Protein AF-A0A966YD81-F1 (afdb_monomer)

Foldseek 3Di:
DVQLVVDDVSVVQCVVVVVVVVVVCLLVVLQVVVVPDPVLVVVVVVVVVVLVVPDDDDPCPALVVLLVVLVVLCVVCVVVLCVFLVVLLQPAPLLVLLLLLQLLLVQVVDDQVPHDPCNHPVNVVVSCCSQPDQPADELVVRLVRNLVSLVVVCVSQPCPPPLNCVQCVPHRSNVSSNVLSVQALCHHHPPQPVPRRNNCSVVSNVVGPVSLVPDPRSSNVSSVSRVVVNVVSVVSNVVSVVSNVVSVVVSVVSCVVPDPDDDDDADDLDKDKWKWFFDDAAPPPPDHQFAFLLVLVVVLVVVVCPPPSPDDPLSVQLCVVCPPHPRRVQQTFKGKTLTQDDPQLFQFFKAWPVRDGFWGFHDKDSQSSNSSRDRDSRGIITMTGTPSNVLSCCVRRVVVQVVCVVQLNPDDDDPVVVVVVVVVVVVDPDDDDDDDDDDDDDDDDDDDPDPVVSNVVVVCSSVPVVVRNPIMMMGIRDDPDDPDDDDDPDDDDDDPDPDDDDDDDDDDD

Radius of gyration: 29.34 Å; Cα contacts (8 Å, |Δi|>4): 573; chains: 1; bounding box: 68×67×79 Å

Mean predicted aligned error: 12.2 Å

Secondary structure (DSSP, 8-state):
-HHHHS-HHHHHHHHHHHHHHHHHHHHHHHHHHHHT-HHHHHHHHHHHHHHHHT--S-STT-HHHHHHHHHHHHHHHHHHHHHHTT-TT---HHHHHHHHHHHHHHHHTS-GGGS-GGGSHHHHHHHHHHHT--PPB-HHHHHHHHHHHHHHHHHHH-TT-HHHHHHHTTS-HHHHHHHHHHT--SSPBTTPPTTTS---HHHHHHTHHHHHHH---HHHHHHHHHHHHHHHHHHHHHHHHHHHHHHHHHHHHHHHHH-SS--PPPP-SS--EEEEEB--SSS-TTS-SEEEHHHHHHHHHHHTT-TT----HHHHHHHHHHTT-HHHHHSEEEEEE-----TT-TT-EEE-TTS-EEEEEEEE-GGGGGTTT---TTT--EEEEEHHHHHHIIIIIS--HHHHHHTT-S--S-HHHHHHHHHHHHT-----------------------HHHHHHHHHHHHH-GGGGGGSEEEEE-------S-------------SS----------

Structure (mmCIF, N/CA/C/O backbone):
data_AF-A0A966YD81-F1
#
_entry.id   AF-A0A966YD81-F1
#
loop_
_atom_site.group_PDB
_atom_site.id
_atom_site.type_symbol
_atom_site.label_atom_id
_atom_site.label_alt_id
_atom_site.label_comp_id
_atom_site.label_asym_id
_atom_site.label_entity_id
_atom_site.label_seq_id
_atom_site.pdbx_PDB_ins_code
_atom_site.Cartn_x
_atom_site.Cartn_y
_atom_site.Cartn_z
_atom_site.occupancy
_atom_site.B_iso_or_equiv
_atom_site.auth_seq_id
_atom_site.auth_comp_id
_atom_site.auth_asym_id
_atom_site.auth_atom_id
_atom_site.pdbx_PDB_model_num
ATOM 1 N N . GLN A 1 1 ? 11.369 5.213 11.297 1.00 87.69 1 GLN A N 1
ATOM 2 C CA . GLN A 1 1 ? 12.795 5.420 10.974 1.00 87.69 1 GLN A CA 1
ATOM 3 C C . GLN A 1 1 ? 13.616 5.538 12.246 1.00 87.69 1 GLN A C 1
ATOM 5 O O . GLN A 1 1 ? 14.379 4.622 12.470 1.00 87.69 1 GLN A O 1
ATOM 10 N N . ALA A 1 2 ? 13.395 6.548 13.098 1.00 91.12 2 ALA A N 1
ATOM 11 C CA . ALA A 1 2 ? 14.127 6.696 14.366 1.00 91.12 2 ALA A CA 1
ATOM 12 C C . ALA A 1 2 ? 14.200 5.394 15.191 1.00 91.12 2 ALA A C 1
ATOM 14 O O . ALA A 1 2 ? 15.286 4.972 15.549 1.00 91.12 2 ALA A O 1
ATOM 15 N N . TYR A 1 3 ? 13.073 4.687 15.356 1.00 93.12 3 TYR A N 1
ATOM 16 C CA . TYR A 1 3 ? 13.051 3.371 16.011 1.00 93.12 3 TYR A CA 1
ATOM 17 C C . TYR A 1 3 ? 14.017 2.354 15.378 1.00 93.12 3 TYR A C 1
ATOM 19 O O . TYR A 1 3 ? 14.788 1.707 16.064 1.00 93.12 3 TYR A O 1
ATOM 27 N N . ALA A 1 4 ? 14.039 2.256 14.046 1.00 91.75 4 ALA A N 1
ATOM 28 C CA . ALA A 1 4 ? 14.934 1.345 13.330 1.00 91.75 4 ALA A CA 1
ATOM 29 C C . ALA A 1 4 ? 16.423 1.713 13.480 1.00 91.75 4 ALA A C 1
ATOM 31 O O . ALA A 1 4 ? 17.285 0.871 13.256 1.00 91.75 4 ALA A O 1
ATOM 32 N N . GLU A 1 5 ? 16.733 2.964 13.826 1.00 92.94 5 GLU A N 1
ATOM 33 C CA . GLU A 1 5 ? 18.101 3.444 14.044 1.00 92.94 5 GLU A CA 1
ATOM 34 C C . GLU A 1 5 ? 18.607 3.132 15.466 1.00 92.94 5 GLU A C 1
ATOM 36 O O . GLU A 1 5 ? 19.807 3.240 15.711 1.00 92.94 5 GLU A O 1
ATOM 41 N N . GLU A 1 6 ? 17.733 2.700 16.386 1.00 93.69 6 GLU A N 1
ATOM 42 C CA . GLU A 1 6 ? 18.103 2.323 17.760 1.00 93.69 6 GLU A CA 1
ATOM 43 C C . GLU A 1 6 ? 18.949 1.041 17.808 1.00 93.69 6 GLU A C 1
ATOM 45 O O . GLU A 1 6 ? 19.823 0.901 18.667 1.00 93.69 6 GLU A O 1
ATOM 50 N N . GLY A 1 7 ? 18.742 0.118 16.866 1.00 93.31 7 GLY A N 1
ATOM 51 C CA . GLY A 1 7 ? 19.474 -1.140 16.839 1.00 93.31 7 GLY A CA 1
ATOM 52 C C . GLY A 1 7 ? 19.021 -2.114 15.755 1.00 93.31 7 GLY A C 1
ATOM 53 O O . GLY A 1 7 ? 18.072 -1.891 15.004 1.00 93.31 7 GLY A O 1
ATOM 54 N N . ARG A 1 8 ? 19.741 -3.239 15.649 1.00 92.38 8 ARG A N 1
ATOM 55 C CA . ARG A 1 8 ? 19.481 -4.274 14.632 1.00 92.38 8 ARG A CA 1
ATOM 56 C C . ARG A 1 8 ? 18.118 -4.949 14.818 1.00 92.38 8 ARG A C 1
ATOM 58 O O . ARG A 1 8 ? 17.506 -5.353 13.832 1.00 92.38 8 ARG A O 1
ATOM 65 N N . VAL A 1 9 ? 17.679 -5.126 16.064 1.00 92.31 9 VAL A N 1
ATOM 66 C CA . VAL A 1 9 ? 16.409 -5.800 16.381 1.00 92.31 9 VAL A CA 1
ATOM 67 C C . VAL A 1 9 ? 15.241 -4.890 16.011 1.00 92.31 9 VAL A C 1
ATOM 69 O O . VAL A 1 9 ? 14.320 -5.323 15.324 1.00 92.31 9 VAL A O 1
ATOM 72 N N . GLU A 1 10 ? 15.342 -3.615 16.357 1.00 94.62 10 GLU A N 1
ATOM 73 C CA . GLU A 1 10 ? 14.371 -2.566 16.068 1.00 94.62 10 GLU A CA 1
ATOM 74 C C . GLU A 1 10 ? 14.272 -2.308 14.560 1.00 94.62 10 GLU A C 1
ATOM 76 O O . GLU A 1 10 ? 13.175 -2.179 14.008 1.00 94.62 10 GLU A O 1
ATOM 81 N N . ALA A 1 11 ? 15.413 -2.337 13.859 1.00 92.00 11 ALA A N 1
ATOM 82 C CA . ALA A 1 11 ? 15.454 -2.302 12.402 1.00 92.00 11 ALA A CA 1
ATOM 83 C C . ALA A 1 11 ? 14.681 -3.470 11.781 1.00 92.00 11 ALA A C 1
ATOM 85 O O . ALA A 1 11 ? 13.916 -3.259 10.842 1.00 92.00 11 ALA A O 1
ATOM 86 N N . GLN A 1 12 ? 14.843 -4.686 12.313 1.00 91.12 12 GLN A N 1
ATOM 87 C CA . GLN A 1 12 ? 14.124 -5.868 11.836 1.00 91.12 12 GLN A CA 1
ATOM 88 C C . GLN A 1 12 ? 12.617 -5.767 12.110 1.00 91.12 12 GLN A C 1
ATOM 90 O O . GLN A 1 12 ? 11.821 -6.080 11.228 1.00 91.12 12 GLN A O 1
ATOM 95 N N . GLN A 1 13 ? 12.227 -5.317 13.304 1.00 92.00 13 GLN A N 1
ATOM 96 C CA . GLN A 1 13 ? 10.826 -5.167 13.710 1.00 92.00 13 GLN A CA 1
ATOM 97 C C . GLN A 1 13 ? 10.084 -4.148 12.835 1.00 92.00 13 GLN A C 1
ATOM 99 O O . GLN A 1 13 ? 8.976 -4.417 12.381 1.00 92.00 13 GLN A O 1
ATOM 104 N N . ALA A 1 14 ? 10.714 -3.010 12.531 1.00 93.44 14 ALA A N 1
ATOM 105 C CA . ALA A 1 14 ? 10.103 -1.953 11.726 1.00 93.44 14 ALA A CA 1
ATOM 106 C C . ALA A 1 14 ? 10.304 -2.118 10.209 1.00 93.44 14 ALA A C 1
ATOM 108 O O . ALA A 1 14 ? 9.791 -1.298 9.447 1.00 93.44 14 ALA A O 1
ATOM 109 N N . MET A 1 15 ? 11.059 -3.125 9.751 1.00 91.19 15 MET A N 1
ATOM 110 C CA . MET A 1 15 ? 11.543 -3.220 8.367 1.00 91.19 15 MET A CA 1
ATOM 111 C C . MET A 1 15 ? 10.413 -3.173 7.334 1.00 91.19 15 MET A C 1
ATOM 113 O O . MET A 1 15 ? 10.459 -2.368 6.403 1.00 91.19 15 MET A O 1
ATOM 117 N N . HIS A 1 16 ? 9.396 -4.024 7.497 1.00 88.94 16 HIS A N 1
ATOM 118 C CA . HIS A 1 16 ? 8.300 -4.142 6.530 1.00 88.94 16 HIS A CA 1
ATOM 119 C C . HIS A 1 16 ? 7.454 -2.867 6.473 1.00 88.94 16 HIS A C 1
ATOM 121 O O . HIS A 1 16 ? 7.155 -2.366 5.388 1.00 88.94 16 HIS A O 1
ATOM 127 N N . ASP A 1 17 ? 7.125 -2.307 7.634 1.00 90.88 17 ASP A N 1
ATOM 128 C CA . ASP A 1 17 ? 6.299 -1.106 7.728 1.00 90.88 17 ASP A CA 1
ATOM 129 C C . ASP A 1 17 ? 7.059 0.130 7.230 1.00 90.88 17 ASP A C 1
ATOM 131 O O . ASP A 1 17 ? 6.506 0.946 6.487 1.00 90.88 17 ASP A O 1
ATOM 135 N N . LEU A 1 18 ? 8.351 0.252 7.557 1.00 91.62 18 LEU A N 1
ATOM 136 C CA . LEU A 1 18 ? 9.206 1.327 7.054 1.00 91.62 18 LEU A CA 1
ATOM 137 C C . LEU A 1 18 ? 9.336 1.262 5.530 1.00 91.62 18 LEU A C 1
ATOM 139 O O . LEU A 1 18 ? 9.158 2.286 4.868 1.00 91.62 18 LEU A O 1
ATOM 143 N N . PHE A 1 19 ? 9.583 0.071 4.980 1.00 90.69 19 PHE A N 1
ATOM 144 C CA . PHE A 1 19 ? 9.628 -0.144 3.536 1.00 90.69 19 PHE A CA 1
ATOM 145 C C . PHE A 1 19 ? 8.296 0.237 2.875 1.00 90.69 19 PHE A C 1
ATOM 147 O O . PHE A 1 19 ? 8.278 1.008 1.914 1.00 90.69 19 PHE A O 1
ATOM 154 N N . GLY A 1 20 ? 7.167 -0.222 3.426 1.00 90.25 20 GLY A N 1
ATOM 155 C CA . GLY A 1 20 ? 5.834 0.104 2.917 1.00 90.25 20 GLY A CA 1
ATOM 156 C C . GLY A 1 20 ? 5.542 1.609 2.921 1.00 90.25 20 GLY A C 1
ATOM 157 O O . GLY A 1 20 ? 5.012 2.147 1.941 1.00 90.25 20 GLY A O 1
ATOM 158 N N . VAL A 1 21 ? 5.935 2.315 3.986 1.00 90.69 21 VAL A N 1
ATOM 159 C CA . VAL A 1 21 ? 5.798 3.777 4.092 1.00 90.69 21 VAL A CA 1
ATOM 160 C C . VAL A 1 21 ? 6.691 4.499 3.083 1.00 90.69 21 VAL A C 1
ATOM 162 O O . VAL A 1 21 ? 6.213 5.404 2.397 1.00 90.69 21 VAL A O 1
ATOM 165 N N . GLN A 1 22 ? 7.960 4.107 2.953 1.00 90.88 22 GLN A N 1
ATOM 166 C CA . GLN A 1 22 ? 8.893 4.706 1.992 1.00 90.88 22 GLN A CA 1
ATOM 167 C C . GLN A 1 22 ? 8.414 4.511 0.552 1.00 90.88 22 GLN A C 1
ATOM 169 O O . GLN A 1 22 ? 8.379 5.476 -0.215 1.00 90.88 22 GLN A O 1
ATOM 174 N N . ASN A 1 23 ? 7.962 3.303 0.213 1.00 87.56 23 ASN A N 1
ATOM 175 C CA . ASN A 1 23 ? 7.418 3.000 -1.104 1.00 87.56 23 ASN A CA 1
ATOM 176 C C . ASN A 1 23 ? 6.148 3.818 -1.393 1.00 87.56 23 ASN A C 1
ATOM 178 O O . ASN A 1 23 ? 6.028 4.446 -2.443 1.00 87.56 23 ASN A O 1
ATOM 182 N N . SER A 1 24 ? 5.235 3.906 -0.420 1.00 88.94 24 SER A N 1
ATOM 183 C CA . SER A 1 24 ? 4.024 4.729 -0.545 1.00 88.94 24 SER A CA 1
ATOM 184 C C . SER A 1 24 ? 4.348 6.213 -0.722 1.00 88.94 24 SER A C 1
ATOM 186 O O . SER A 1 24 ? 3.682 6.901 -1.495 1.00 88.94 24 SER A O 1
ATOM 188 N N . ARG A 1 25 ? 5.372 6.722 -0.024 1.00 92.12 25 ARG A N 1
ATOM 189 C CA . ARG A 1 25 ? 5.829 8.111 -0.151 1.00 92.12 25 ARG A CA 1
ATOM 190 C C . ARG A 1 25 ? 6.446 8.375 -1.523 1.00 92.12 25 ARG A C 1
ATOM 192 O O . ARG A 1 25 ? 6.113 9.398 -2.114 1.00 92.12 25 ARG A O 1
ATOM 199 N N . LYS A 1 26 ? 7.291 7.468 -2.033 1.00 88.06 26 LYS A N 1
ATOM 200 C CA . LYS A 1 26 ? 7.842 7.527 -3.402 1.00 88.06 26 LYS A CA 1
ATOM 201 C C . LYS A 1 26 ? 6.702 7.614 -4.420 1.00 88.06 26 LYS A C 1
ATOM 203 O O . LYS A 1 26 ? 6.643 8.573 -5.182 1.00 88.06 26 LYS A O 1
ATOM 208 N N . ALA A 1 27 ? 5.759 6.672 -4.365 1.00 86.56 27 ALA A N 1
ATOM 209 C CA . ALA A 1 27 ? 4.642 6.598 -5.303 1.00 86.56 27 ALA A CA 1
ATOM 210 C C . ALA A 1 27 ? 3.742 7.845 -5.257 1.00 86.56 27 ALA A C 1
ATOM 212 O O . ALA A 1 27 ? 3.515 8.487 -6.278 1.00 86.56 27 ALA A O 1
ATOM 213 N N . ARG A 1 28 ? 3.275 8.244 -4.066 1.00 89.19 28 ARG A N 1
ATOM 214 C CA . ARG A 1 28 ? 2.396 9.419 -3.911 1.00 89.19 28 ARG A CA 1
ATOM 215 C C . ARG A 1 28 ? 3.106 10.730 -4.243 1.00 89.19 28 ARG A C 1
ATOM 217 O O . ARG A 1 28 ? 2.480 11.628 -4.795 1.00 89.19 28 ARG A O 1
ATOM 224 N N . GLY A 1 29 ? 4.393 10.842 -3.911 1.00 90.94 29 GLY A N 1
ATOM 225 C CA . GLY A 1 29 ? 5.217 11.997 -4.266 1.00 90.94 29 GLY A CA 1
ATOM 226 C C . GLY A 1 29 ? 5.371 12.141 -5.779 1.00 90.94 29 GLY A C 1
ATOM 227 O O . GLY A 1 29 ? 5.162 13.233 -6.300 1.00 90.94 29 GLY A O 1
ATOM 228 N N . GLY A 1 30 ? 5.649 11.039 -6.481 1.00 86.75 30 GLY A N 1
ATOM 229 C CA . GLY A 1 30 ? 5.707 11.018 -7.943 1.00 86.75 30 GLY A CA 1
ATOM 230 C C . GLY A 1 30 ? 4.365 11.349 -8.596 1.00 86.75 30 GLY A C 1
ATOM 231 O O . GLY A 1 30 ? 4.315 12.182 -9.498 1.00 86.75 30 GLY A O 1
ATOM 232 N N . LEU A 1 31 ? 3.262 10.791 -8.084 1.00 86.25 31 LEU A N 1
ATOM 233 C CA . LEU A 1 31 ? 1.915 11.113 -8.564 1.00 86.25 31 LEU A CA 1
ATOM 234 C C . LEU A 1 31 ? 1.582 12.602 -8.385 1.00 86.25 31 LEU A C 1
ATOM 236 O O . LEU A 1 31 ? 1.062 13.232 -9.302 1.00 86.25 31 LEU A O 1
ATOM 240 N N . LEU A 1 32 ? 1.902 13.185 -7.225 1.00 90.00 32 LEU A N 1
ATOM 241 C CA . LEU A 1 32 ? 1.704 14.615 -6.985 1.00 90.00 32 LEU A CA 1
ATOM 242 C C . LEU A 1 32 ? 2.561 15.462 -7.931 1.00 90.00 32 LEU A C 1
ATOM 244 O O . LEU A 1 32 ? 2.045 16.395 -8.539 1.00 90.00 32 LEU A O 1
ATOM 248 N N . ALA A 1 33 ? 3.844 15.128 -8.087 1.00 86.50 33 ALA A N 1
ATOM 249 C CA . ALA A 1 33 ? 4.726 15.818 -9.025 1.00 86.50 33 ALA A CA 1
ATOM 250 C C . ALA A 1 33 ? 4.162 15.773 -10.453 1.00 86.50 33 ALA A C 1
ATOM 252 O O . ALA A 1 33 ? 4.204 16.772 -11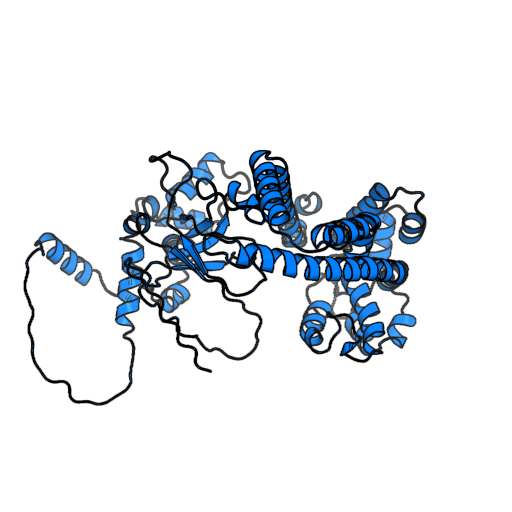.168 1.00 86.50 33 ALA A O 1
ATOM 253 N N . ALA A 1 34 ? 3.558 14.650 -10.838 1.00 81.19 34 ALA A N 1
ATOM 254 C CA . ALA A 1 34 ? 2.900 14.511 -12.121 1.00 81.19 34 ALA A CA 1
ATOM 255 C C . ALA A 1 34 ? 1.609 15.325 -12.261 1.00 81.19 34 ALA A C 1
ATOM 257 O O . ALA A 1 34 ? 1.397 15.953 -13.293 1.00 81.19 34 ALA A O 1
ATOM 258 N N . LEU A 1 35 ? 0.760 15.367 -11.234 1.00 83.06 35 LEU A N 1
ATOM 259 C CA . LEU A 1 35 ? -0.443 16.208 -11.234 1.00 83.06 35 LEU A CA 1
ATOM 260 C C . LEU A 1 35 ? -0.114 17.704 -11.336 1.00 83.06 35 LEU A C 1
ATOM 262 O O . LEU A 1 35 ? -0.932 18.481 -11.819 1.00 83.06 35 LEU A O 1
ATOM 266 N N . LEU A 1 36 ? 1.084 18.108 -10.908 1.00 88.81 36 LEU A N 1
ATOM 267 C CA . LEU A 1 36 ? 1.574 19.482 -11.017 1.00 88.81 36 LEU A CA 1
ATOM 268 C C . LEU A 1 36 ? 2.171 19.813 -12.396 1.00 88.81 36 LEU A C 1
ATOM 270 O O . LEU A 1 36 ? 2.530 20.966 -12.632 1.00 88.81 36 LEU A O 1
ATOM 274 N N . ARG A 1 37 ? 2.264 18.843 -13.316 1.00 86.56 37 ARG A N 1
ATOM 275 C CA . ARG A 1 37 ? 2.739 19.061 -14.688 1.00 86.56 37 ARG A CA 1
ATOM 276 C C . ARG A 1 37 ? 1.613 19.610 -15.578 1.00 86.56 37 ARG A C 1
ATOM 278 O O . ARG A 1 37 ? 0.630 18.896 -15.817 1.00 86.56 37 ARG A O 1
ATOM 285 N N . PRO A 1 38 ? 1.731 20.846 -16.106 1.00 90.06 38 PRO A N 1
ATOM 286 C CA . PRO A 1 38 ? 0.654 21.487 -16.863 1.00 90.06 38 PRO A CA 1
ATOM 287 C C . PRO A 1 38 ? 0.196 20.692 -18.083 1.00 90.06 38 PRO A C 1
ATOM 289 O O . PRO A 1 38 ? -0.994 20.676 -18.392 1.00 90.06 38 PRO A O 1
ATOM 292 N N . GLU A 1 39 ? 1.110 20.014 -18.771 1.00 88.50 39 GLU A N 1
ATOM 293 C CA . GLU A 1 39 ? 0.811 19.255 -19.981 1.00 88.50 39 GLU A CA 1
ATOM 294 C C . GLU A 1 39 ? -0.118 18.062 -19.717 1.00 88.50 39 GLU A C 1
ATOM 296 O O . GLU A 1 39 ? -0.996 17.792 -20.534 1.00 88.50 39 GLU A O 1
ATOM 301 N N . ILE A 1 40 ? -0.008 17.403 -18.556 1.00 87.19 40 ILE A N 1
ATOM 302 C CA . ILE A 1 40 ? -0.881 16.276 -18.193 1.00 87.19 40 ILE A CA 1
ATOM 303 C C . ILE A 1 40 ? -2.297 16.774 -17.932 1.00 87.19 40 ILE A C 1
ATOM 305 O O . ILE A 1 40 ? -3.256 16.253 -18.505 1.00 87.19 40 ILE A O 1
ATOM 309 N N . ILE A 1 41 ? -2.435 17.790 -17.079 1.00 89.06 41 ILE A N 1
ATOM 310 C CA . ILE A 1 41 ? -3.746 18.328 -16.708 1.00 89.06 41 ILE A CA 1
ATOM 311 C C . ILE A 1 41 ? -4.425 18.978 -17.914 1.00 89.06 41 ILE A C 1
ATOM 313 O O . ILE A 1 41 ? -5.609 18.744 -18.140 1.00 89.06 41 ILE A O 1
ATOM 317 N N . THR A 1 42 ? -3.676 19.716 -18.737 1.00 92.44 42 THR A N 1
ATOM 318 C CA . THR A 1 42 ? -4.204 20.315 -19.973 1.00 92.44 42 THR A CA 1
ATOM 319 C C . THR A 1 42 ? -4.693 19.238 -20.939 1.00 92.44 42 THR A C 1
ATOM 321 O O . THR A 1 42 ? -5.781 19.362 -21.496 1.00 92.44 42 THR A O 1
ATOM 324 N N . HIS A 1 43 ? -3.939 18.145 -21.105 1.00 90.19 43 HIS A N 1
ATOM 325 C CA . HIS A 1 43 ? -4.360 17.034 -21.956 1.00 90.19 43 HIS A CA 1
ATOM 326 C C . HIS A 1 43 ? -5.621 16.336 -21.421 1.00 90.19 43 HIS A C 1
ATOM 328 O O . HIS A 1 43 ? -6.536 16.042 -22.190 1.00 90.19 43 HIS A O 1
ATOM 334 N N . LYS A 1 44 ? -5.714 16.113 -20.102 1.00 90.75 44 LYS A N 1
ATOM 335 C CA . LYS A 1 44 ? -6.917 15.553 -19.458 1.00 90.75 44 LYS A CA 1
ATOM 336 C C . LYS A 1 44 ? -8.133 16.467 -19.625 1.00 90.75 44 LYS A C 1
ATOM 338 O O . LYS A 1 44 ? -9.200 15.965 -19.964 1.00 90.75 44 LYS A O 1
ATOM 343 N N . ALA A 1 45 ? -7.965 17.778 -19.448 1.00 93.19 45 ALA A N 1
ATOM 344 C CA . ALA A 1 45 ? -9.030 18.760 -19.640 1.00 93.19 45 ALA A CA 1
ATOM 345 C C . ALA A 1 45 ? -9.532 18.770 -21.093 1.00 93.19 45 ALA A C 1
ATOM 347 O O . ALA A 1 45 ? -10.733 18.681 -21.328 1.00 93.19 45 ALA A O 1
ATOM 348 N N . ALA A 1 46 ? -8.621 18.766 -22.071 1.00 93.56 46 ALA A N 1
ATOM 349 C CA . ALA A 1 46 ? -8.988 18.690 -23.485 1.00 93.56 46 ALA A CA 1
ATOM 350 C C . ALA A 1 46 ? -9.731 17.383 -23.827 1.00 93.56 46 ALA A C 1
ATOM 352 O O . ALA A 1 46 ? -10.728 17.404 -24.549 1.00 93.56 46 ALA A O 1
ATOM 353 N N . ALA A 1 47 ? -9.286 16.242 -23.287 1.00 90.50 47 ALA A N 1
ATOM 354 C CA . ALA A 1 47 ? -9.978 14.963 -23.460 1.00 90.50 47 ALA A CA 1
ATOM 355 C C . ALA A 1 47 ? -11.381 14.973 -22.824 1.00 90.50 47 ALA A C 1
ATOM 357 O O . ALA A 1 47 ? -12.328 14.417 -23.383 1.00 90.50 47 ALA A O 1
ATOM 358 N N . GLU A 1 48 ? -11.538 15.627 -21.672 1.00 93.88 48 GLU A N 1
ATOM 359 C CA . GLU A 1 48 ? -12.836 15.812 -21.028 1.00 93.88 48 GLU A CA 1
ATOM 360 C C . GLU A 1 48 ? -13.772 16.690 -21.870 1.00 93.88 48 GLU A C 1
ATOM 362 O O . GLU A 1 48 ? -14.930 16.324 -22.072 1.00 93.88 48 GLU A O 1
ATOM 367 N N . GLU A 1 49 ? -13.283 17.810 -22.410 1.00 94.25 49 GLU A N 1
ATOM 368 C CA . GLU A 1 49 ? -14.056 18.696 -23.290 1.00 94.25 49 GLU A CA 1
ATOM 369 C C . GLU A 1 49 ? -14.552 17.971 -24.547 1.00 94.25 49 GLU A C 1
ATOM 371 O O . GLU A 1 49 ? -15.717 18.115 -24.922 1.00 94.25 49 GLU A O 1
ATOM 376 N N . GLN A 1 50 ? -13.713 17.129 -25.156 1.00 91.81 50 GLN A N 1
ATOM 377 C CA . GLN A 1 50 ? -14.104 16.304 -26.304 1.00 91.81 50 GLN A CA 1
ATOM 378 C C . GLN A 1 50 ? -15.250 15.343 -25.963 1.00 91.81 50 GLN A C 1
ATOM 380 O O . GLN A 1 50 ? -16.194 15.204 -26.742 1.00 91.81 50 GLN A O 1
ATOM 385 N N . LEU A 1 51 ? -15.209 14.711 -24.787 1.00 92.56 51 LEU A N 1
ATOM 386 C CA . LEU A 1 51 ? -16.293 13.843 -24.323 1.00 92.56 51 LEU A CA 1
ATOM 387 C C . LEU A 1 51 ? -17.563 14.641 -24.008 1.00 92.56 51 LEU A C 1
ATOM 389 O O . LEU A 1 51 ? -18.663 14.208 -24.346 1.00 92.56 51 LEU A O 1
ATOM 393 N N . ARG A 1 52 ? -17.439 15.824 -23.402 1.00 93.44 52 ARG A N 1
ATOM 394 C CA . ARG A 1 52 ? -18.589 16.699 -23.132 1.00 93.44 52 ARG A CA 1
ATOM 395 C C . ARG A 1 52 ? -19.265 17.161 -24.421 1.00 93.44 52 ARG A C 1
ATOM 397 O O . ARG A 1 52 ? -20.490 17.195 -24.468 1.00 93.44 52 ARG A O 1
ATOM 404 N N . ALA A 1 53 ? -18.495 17.449 -25.470 1.00 92.00 53 ALA A N 1
ATOM 405 C CA . ALA A 1 53 ? -19.021 17.911 -26.754 1.00 92.00 53 ALA A CA 1
ATOM 406 C C . ALA A 1 53 ? -19.933 16.885 -27.454 1.00 92.00 53 ALA A C 1
ATOM 408 O O . ALA A 1 53 ? -20.810 17.269 -28.225 1.00 92.00 53 ALA A O 1
ATOM 409 N N . VAL A 1 54 ? -19.752 15.588 -27.185 1.00 90.94 54 VAL A N 1
ATOM 410 C CA . VAL A 1 54 ? -20.572 14.511 -27.770 1.00 90.94 54 VAL A CA 1
ATOM 411 C C . VAL A 1 54 ? -21.688 14.016 -26.842 1.00 90.94 54 VAL A C 1
ATOM 413 O O . VAL A 1 54 ? -22.471 13.149 -27.234 1.00 90.94 54 VAL A O 1
ATOM 416 N N . TRP A 1 55 ? -21.770 14.525 -25.609 1.00 91.38 55 TRP A N 1
ATOM 417 C CA . TRP A 1 55 ? -22.811 14.147 -24.655 1.00 91.38 55 TRP A CA 1
ATOM 418 C C . TRP A 1 55 ? -24.175 14.700 -25.085 1.00 91.38 55 TRP A C 1
ATOM 420 O O . TRP A 1 55 ? -24.316 15.884 -25.364 1.00 91.38 55 TRP A O 1
ATOM 430 N N . GLN A 1 56 ? -25.191 13.834 -25.112 1.00 87.19 56 GLN A N 1
ATOM 431 C CA . GLN A 1 56 ? -26.556 14.171 -25.553 1.00 87.19 56 GLN A CA 1
ATOM 432 C C . GLN A 1 56 ? -27.594 14.121 -24.415 1.00 87.19 56 GLN A C 1
ATOM 434 O O . GLN A 1 56 ? -28.788 14.290 -24.654 1.00 87.19 56 GLN A O 1
ATOM 439 N N . GLY A 1 57 ? -27.168 13.836 -23.180 1.00 85.00 57 GLY A N 1
ATOM 440 C CA . GLY A 1 57 ? -28.050 13.795 -22.012 1.00 85.00 57 GLY A CA 1
ATOM 441 C C . GLY A 1 57 ? -28.295 15.176 -21.399 1.00 85.00 57 GLY A C 1
ATOM 442 O O . GLY A 1 57 ? -27.734 16.184 -21.829 1.00 85.00 57 GLY A O 1
ATOM 443 N N . LYS A 1 58 ? -29.121 15.232 -20.348 1.00 82.00 58 LYS A N 1
ATOM 444 C CA . LYS A 1 58 ? -29.366 16.478 -19.603 1.00 82.00 58 LYS A CA 1
ATOM 445 C C . LYS A 1 58 ? -28.078 16.964 -18.928 1.00 82.00 58 LYS A C 1
ATOM 447 O O . LYS A 1 58 ? -27.294 16.152 -18.442 1.00 82.00 58 LYS A O 1
ATOM 452 N N . ALA A 1 59 ? -27.880 18.281 -18.883 1.00 75.88 59 ALA A N 1
ATOM 453 C CA . ALA A 1 59 ? -26.706 18.885 -18.250 1.00 75.88 59 ALA A CA 1
ATOM 454 C C . ALA A 1 59 ? -26.700 18.677 -16.722 1.00 75.88 59 ALA A C 1
ATOM 456 O O . ALA A 1 59 ? -25.673 18.301 -16.158 1.00 75.88 59 ALA A O 1
ATOM 457 N N . ASP A 1 60 ? -27.860 18.849 -16.081 1.00 78.25 60 ASP A N 1
ATOM 458 C CA . ASP A 1 60 ? -27.991 18.805 -14.616 1.00 78.25 60 ASP A CA 1
ATOM 459 C C . ASP A 1 60 ? -27.839 17.387 -14.030 1.00 78.25 60 ASP A C 1
ATOM 461 O O . ASP A 1 60 ? -27.453 17.236 -12.874 1.00 78.25 60 ASP A O 1
ATOM 465 N N . ASP A 1 61 ? -28.049 16.345 -14.840 1.00 87.12 61 ASP A N 1
ATOM 466 C CA . ASP A 1 61 ? -27.866 14.930 -14.473 1.00 87.12 61 ASP A CA 1
ATOM 467 C C . ASP A 1 61 ? -26.838 14.246 -15.391 1.00 87.12 61 ASP A C 1
ATOM 469 O O . ASP A 1 61 ? -27.031 13.162 -15.944 1.00 87.12 61 ASP A O 1
ATOM 473 N N . SER A 1 62 ? -25.734 14.947 -15.634 1.00 94.94 62 SER A N 1
ATOM 474 C CA . SER A 1 62 ? -24.618 14.404 -16.398 1.00 94.94 62 SER A CA 1
ATOM 475 C C . SER A 1 62 ? -23.734 13.518 -15.507 1.00 94.94 62 SER A C 1
ATOM 477 O O . SER A 1 62 ? -23.676 13.707 -14.287 1.00 94.94 62 SER A O 1
ATOM 479 N N . PRO A 1 63 ? -22.982 12.557 -16.069 1.00 96.00 63 PRO A N 1
ATOM 480 C CA . PRO A 1 63 ? -22.034 11.785 -15.269 1.00 96.00 63 PRO A CA 1
ATOM 481 C C . PRO A 1 63 ? -20.974 12.677 -14.599 1.00 96.00 63 PRO A C 1
ATOM 483 O O . PRO A 1 63 ? -20.547 12.388 -13.486 1.00 96.00 63 PRO A O 1
ATOM 486 N N . TRP A 1 64 ? -20.600 13.809 -15.206 1.00 95.81 64 TRP A N 1
ATOM 487 C CA . TRP A 1 64 ? -19.683 14.768 -14.582 1.00 95.81 64 TRP A CA 1
ATOM 488 C C . TRP A 1 64 ? -20.274 15.460 -13.351 1.00 95.81 64 TRP A C 1
ATOM 490 O O . TRP A 1 64 ? -19.569 15.600 -12.354 1.00 95.81 64 TRP A O 1
ATOM 500 N N . SER A 1 65 ? -21.544 15.891 -13.392 1.00 95.38 65 SER A N 1
ATOM 501 C CA . SER A 1 65 ? -22.180 16.523 -12.225 1.00 95.38 65 SER A CA 1
ATOM 502 C C . SER A 1 65 ? -22.345 15.525 -11.079 1.00 95.38 65 SER A C 1
ATOM 504 O O . SER A 1 65 ? -22.071 15.876 -9.932 1.00 95.38 65 SER A O 1
ATOM 506 N N . ARG A 1 66 ? -22.675 14.261 -11.383 1.00 96.56 66 ARG A N 1
ATOM 507 C CA . ARG A 1 66 ? -22.712 13.174 -10.389 1.00 96.56 66 ARG A CA 1
ATOM 508 C C . ARG A 1 66 ? -21.343 12.889 -9.771 1.00 96.56 66 ARG A C 1
ATOM 510 O O . ARG A 1 66 ? -21.251 12.804 -8.549 1.00 96.56 66 ARG A O 1
ATOM 517 N N . VAL A 1 67 ? -20.277 12.801 -10.576 1.00 96.94 67 VAL A N 1
ATOM 518 C CA . VAL A 1 67 ? -18.905 12.638 -10.054 1.00 96.94 67 VAL A CA 1
ATOM 519 C C . VAL A 1 67 ? -18.516 13.815 -9.161 1.00 96.94 67 VAL A C 1
ATOM 521 O O . VAL A 1 67 ? -17.982 13.589 -8.077 1.00 96.94 67 VAL A O 1
ATOM 524 N N . ALA A 1 68 ? -18.803 15.052 -9.576 1.00 96.56 68 ALA A N 1
ATOM 525 C CA . ALA A 1 68 ? -18.471 16.247 -8.804 1.00 96.56 68 ALA A CA 1
ATOM 526 C C . ALA A 1 68 ? -19.207 16.290 -7.454 1.00 96.56 68 ALA A C 1
ATOM 528 O O . ALA A 1 68 ? -18.573 16.498 -6.420 1.00 96.56 68 ALA A O 1
ATOM 529 N N . ALA A 1 69 ? -20.518 16.029 -7.445 1.00 96.62 69 ALA A N 1
ATOM 530 C CA . ALA A 1 69 ? -21.317 15.999 -6.219 1.00 96.62 69 ALA A CA 1
ATOM 531 C C . ALA A 1 69 ? -20.854 14.891 -5.258 1.00 96.62 69 ALA A C 1
ATOM 533 O O . ALA A 1 69 ? -20.685 15.126 -4.061 1.00 96.62 69 ALA A O 1
ATOM 534 N N . ALA A 1 70 ? -20.583 13.695 -5.784 1.00 97.88 70 ALA A N 1
ATOM 535 C CA . ALA A 1 70 ? -20.080 12.588 -4.982 1.00 97.88 70 ALA A CA 1
ATOM 536 C C . ALA A 1 70 ? -18.664 12.852 -4.439 1.00 97.88 70 ALA A C 1
ATOM 538 O O . ALA A 1 70 ? -18.380 12.549 -3.280 1.00 97.88 70 ALA A O 1
ATOM 539 N N . GLN A 1 71 ? -17.777 13.461 -5.234 1.00 98.19 71 GLN A N 1
ATOM 540 C CA . GLN A 1 71 ? -16.449 13.855 -4.761 1.00 98.19 71 GLN A CA 1
ATOM 541 C C . GLN A 1 71 ? -16.545 14.899 -3.644 1.00 98.19 71 GLN A C 1
ATOM 543 O O . GLN A 1 71 ? -15.863 14.756 -2.635 1.00 98.19 71 GLN A O 1
ATOM 548 N N . GLN A 1 72 ? -17.443 15.880 -3.764 1.00 98.19 72 GLN A N 1
ATOM 549 C CA . GLN A 1 72 ? -17.682 16.870 -2.714 1.00 98.19 72 GLN A CA 1
ATOM 550 C C . GLN A 1 72 ? -18.159 16.223 -1.402 1.00 98.19 72 GLN A C 1
ATOM 552 O O . GLN A 1 72 ? -17.717 16.624 -0.324 1.00 98.19 72 GLN A O 1
ATOM 557 N N . ALA A 1 73 ? -19.027 15.207 -1.480 1.00 98.12 73 ALA A N 1
ATOM 558 C CA . ALA A 1 73 ? -19.473 14.454 -0.307 1.00 98.12 73 ALA A CA 1
ATOM 559 C C . ALA A 1 73 ? -18.315 13.697 0.370 1.00 98.12 73 ALA A C 1
ATOM 561 O O . ALA A 1 73 ? -18.203 13.722 1.597 1.00 98.12 73 ALA A O 1
ATOM 562 N N . ILE A 1 74 ? -17.423 13.082 -0.417 1.00 98.31 74 ILE A N 1
ATOM 563 C CA . ILE A 1 74 ? -16.208 12.420 0.089 1.00 98.31 74 ILE A CA 1
ATOM 564 C C . ILE A 1 74 ? -15.266 13.441 0.734 1.00 98.31 74 ILE A C 1
ATOM 566 O O . ILE A 1 74 ? -14.817 13.230 1.861 1.00 98.31 74 ILE A O 1
ATOM 570 N N . ASP A 1 75 ? -14.989 14.558 0.060 1.00 98.25 75 ASP A N 1
ATOM 571 C CA . ASP A 1 75 ? -14.057 15.590 0.528 1.00 98.25 75 ASP A CA 1
ATOM 572 C C . ASP A 1 75 ? -14.501 16.192 1.866 1.00 98.25 75 ASP A C 1
ATOM 574 O O . ASP A 1 75 ? -13.674 16.408 2.754 1.00 98.25 75 ASP A O 1
ATOM 578 N N . ALA A 1 76 ? -15.813 16.375 2.056 1.00 98.12 76 ALA A N 1
ATOM 579 C CA . ALA A 1 76 ? -16.392 16.891 3.295 1.00 98.12 76 ALA A CA 1
ATOM 580 C C . ALA A 1 76 ? -16.092 16.013 4.525 1.00 98.12 76 ALA A C 1
ATOM 582 O O . ALA A 1 76 ? -16.073 16.516 5.650 1.00 98.12 76 ALA A O 1
ATOM 583 N N . VAL A 1 77 ? -15.845 14.713 4.329 1.00 98.31 77 VAL A N 1
ATOM 584 C CA . VAL A 1 77 ? -15.570 13.755 5.413 1.00 98.31 77 VAL A CA 1
ATOM 585 C C . VAL A 1 77 ? -14.161 13.160 5.368 1.00 98.31 77 VAL A C 1
ATOM 587 O O . VAL A 1 77 ? -13.775 12.459 6.305 1.00 98.31 77 VAL A O 1
ATOM 590 N N . ALA A 1 78 ? -13.372 13.452 4.330 1.00 98.06 78 ALA A N 1
ATOM 591 C CA . ALA A 1 78 ? -12.142 12.735 3.995 1.00 98.06 78 ALA A CA 1
ATOM 592 C C . ALA A 1 78 ? -11.133 12.664 5.149 1.00 98.06 78 ALA A C 1
ATOM 594 O O . ALA A 1 78 ? -10.591 11.593 5.426 1.00 98.06 78 ALA A O 1
ATOM 595 N N . LEU A 1 79 ? -10.891 13.775 5.856 1.00 98.00 79 LEU A N 1
ATOM 596 C CA . LEU A 1 79 ? -9.932 13.793 6.965 1.00 98.00 79 LEU A CA 1
ATOM 597 C C . LEU A 1 79 ? -10.350 12.831 8.085 1.00 98.00 79 LEU A C 1
ATOM 599 O O . LEU A 1 79 ? -9.576 11.953 8.467 1.00 98.00 79 LEU A O 1
ATOM 603 N N . ARG A 1 80 ? -11.586 12.959 8.584 1.00 98.00 80 ARG A N 1
ATOM 604 C CA . ARG A 1 80 ? -12.104 12.103 9.662 1.00 98.00 80 ARG A CA 1
ATOM 605 C C . ARG A 1 80 ? -12.262 10.653 9.211 1.00 98.00 80 ARG A C 1
ATOM 607 O O . ARG A 1 80 ? -11.897 9.756 9.965 1.00 98.00 80 ARG A O 1
ATOM 614 N N . TYR A 1 81 ? -12.728 10.420 7.985 1.00 98.56 81 TYR A N 1
ATOM 615 C CA . TYR A 1 81 ? -12.820 9.081 7.401 1.00 98.56 81 TYR A CA 1
ATOM 616 C C . TYR A 1 81 ? -11.450 8.394 7.369 1.00 98.56 81 TYR A C 1
ATOM 618 O O . TYR A 1 81 ? -11.313 7.271 7.849 1.00 98.56 81 TYR A O 1
ATOM 626 N N . ASN A 1 82 ? -10.411 9.073 6.875 1.00 98.12 82 ASN A N 1
ATOM 627 C CA . ASN A 1 82 ? -9.078 8.479 6.799 1.00 98.12 82 ASN A CA 1
ATOM 628 C C . ASN A 1 82 ? -8.460 8.261 8.196 1.00 98.12 82 ASN A C 1
ATOM 630 O O . ASN A 1 82 ? -7.760 7.271 8.408 1.00 98.12 82 ASN A O 1
ATOM 634 N N . LEU A 1 83 ? -8.719 9.153 9.160 1.00 98.44 83 LEU A N 1
ATOM 635 C CA . LEU A 1 83 ? -8.268 8.981 10.546 1.00 98.44 83 LEU A CA 1
ATOM 636 C C . LEU A 1 83 ? -8.935 7.772 11.223 1.00 98.44 83 LEU A C 1
ATOM 638 O O . LEU A 1 83 ? -8.233 6.987 11.862 1.00 98.44 83 LEU A O 1
ATOM 642 N N . LEU A 1 84 ? -10.251 7.605 11.053 1.00 98.44 84 LEU A N 1
ATOM 643 C CA . LEU A 1 84 ? -11.053 6.592 11.747 1.00 98.44 84 LEU A CA 1
ATOM 644 C C . LEU A 1 84 ? -11.192 5.283 10.957 1.00 98.44 84 LEU A C 1
ATOM 646 O O . LEU A 1 84 ? -10.631 4.261 11.356 1.00 98.44 84 LEU A O 1
ATOM 650 N N . GLU A 1 85 ? -11.878 5.302 9.812 1.00 98.06 85 GLU A N 1
ATOM 651 C CA . GLU A 1 85 ? -12.107 4.095 9.005 1.00 98.06 85 GLU A CA 1
ATOM 652 C C . GLU A 1 85 ? -10.809 3.632 8.338 1.00 98.06 85 GLU A C 1
ATOM 654 O O . GLU A 1 85 ? -10.441 2.457 8.429 1.00 98.06 85 GLU A O 1
ATOM 659 N N . GLY A 1 86 ? -10.041 4.576 7.786 1.00 96.81 86 GLY A N 1
ATOM 660 C CA . GLY A 1 86 ? -8.685 4.329 7.286 1.00 96.81 86 GLY A CA 1
ATOM 661 C C . GLY A 1 86 ? -7.657 4.005 8.381 1.00 96.81 86 GLY A C 1
ATOM 662 O O . GLY A 1 86 ? -6.541 3.604 8.060 1.00 96.81 86 GLY A O 1
ATOM 663 N N . ALA A 1 87 ? -8.026 4.148 9.661 1.00 96.62 87 ALA A N 1
ATOM 664 C CA . ALA A 1 87 ? -7.197 3.891 10.840 1.00 96.62 87 ALA A CA 1
ATOM 665 C C . ALA A 1 87 ? -5.858 4.653 10.886 1.00 96.62 87 ALA A C 1
ATOM 667 O O . ALA A 1 87 ? -4.939 4.243 11.600 1.00 96.62 87 ALA A O 1
ATOM 668 N N . MET A 1 88 ? -5.722 5.784 10.181 1.00 96.75 88 MET A N 1
ATOM 669 C CA . MET A 1 88 ? -4.488 6.581 10.244 1.00 96.75 88 MET A CA 1
ATOM 670 C C . MET A 1 88 ? -4.215 7.150 11.641 1.00 96.75 88 MET A C 1
ATOM 672 O O . MET A 1 88 ? -3.062 7.462 11.922 1.00 96.75 88 MET A O 1
ATOM 676 N N . ALA A 1 89 ? -5.238 7.266 12.497 1.00 97.94 89 ALA A N 1
ATOM 677 C CA . ALA A 1 89 ? -5.111 7.687 13.893 1.00 97.94 89 ALA A CA 1
ATOM 678 C C . ALA A 1 89 ? -4.716 6.552 14.859 1.00 97.94 89 ALA A C 1
ATOM 680 O O . ALA A 1 89 ? -4.426 6.821 16.022 1.00 97.94 89 ALA A O 1
ATOM 681 N N . PHE A 1 90 ? -4.720 5.294 14.401 1.00 98.25 90 PHE A N 1
ATOM 682 C CA . PHE A 1 90 ? -4.600 4.113 15.260 1.00 98.25 90 PHE A CA 1
ATOM 683 C C . PHE A 1 90 ? -3.670 3.059 14.649 1.00 98.25 90 PHE A C 1
ATOM 685 O O . PHE A 1 90 ? -4.050 1.898 14.467 1.00 98.25 90 PHE A O 1
ATOM 692 N N . ARG A 1 91 ? -2.443 3.460 14.299 1.00 96.50 91 ARG A N 1
ATOM 693 C CA . ARG A 1 91 ? -1.434 2.558 13.721 1.00 96.50 91 ARG A CA 1
ATOM 694 C C . ARG A 1 91 ? -0.905 1.594 14.784 1.00 96.50 91 ARG A C 1
ATOM 696 O O . ARG A 1 91 ? 0.120 1.839 15.409 1.00 96.50 91 ARG A O 1
ATOM 703 N N . SER A 1 92 ? -1.642 0.508 14.987 1.00 97.31 92 SER A N 1
ATOM 704 C CA . SER A 1 92 ? -1.305 -0.592 15.888 1.00 97.31 92 SER A CA 1
ATOM 705 C C . SER A 1 92 ? -1.963 -1.882 15.402 1.00 97.31 92 SER A C 1
ATOM 707 O O . SER A 1 92 ? -3.150 -1.895 15.044 1.00 97.31 92 SER A O 1
ATOM 709 N N . ARG A 1 93 ? -1.220 -2.992 15.422 1.00 96.81 93 ARG A N 1
ATOM 710 C CA . ARG A 1 93 ? -1.776 -4.318 15.118 1.00 96.81 93 ARG A CA 1
ATOM 711 C C . ARG A 1 93 ? -2.781 -4.743 16.187 1.00 96.81 93 ARG A C 1
ATOM 713 O O . ARG A 1 93 ? -3.819 -5.302 15.837 1.00 96.81 93 ARG A O 1
ATOM 720 N N . PHE A 1 94 ? -2.565 -4.377 17.454 1.00 98.06 94 PHE A N 1
ATOM 721 C CA . PHE A 1 94 ? -3.545 -4.614 18.520 1.00 98.06 94 PHE A CA 1
ATOM 722 C C . PHE A 1 94 ? -4.881 -3.899 18.266 1.00 98.06 94 PHE A C 1
ATOM 724 O O . PHE A 1 94 ? -5.941 -4.507 18.417 1.00 98.06 94 PHE A O 1
ATOM 731 N N . PHE A 1 95 ? -4.855 -2.637 17.819 1.00 98.62 95 PHE A N 1
ATOM 732 C CA . PHE A 1 95 ? -6.084 -1.925 17.444 1.00 98.62 95 PHE A CA 1
ATOM 733 C C . PHE A 1 95 ? -6.771 -2.565 16.226 1.00 98.62 95 PHE A C 1
ATOM 735 O O . PHE A 1 95 ? -7.994 -2.714 16.202 1.00 98.62 95 PHE A O 1
ATOM 742 N N . SER A 1 96 ? -5.994 -3.000 15.228 1.00 98.12 96 SER A N 1
ATOM 743 C CA . SER A 1 96 ? -6.524 -3.732 14.070 1.00 98.12 96 SER A CA 1
ATOM 744 C C . SER A 1 96 ? -7.255 -5.017 14.489 1.00 98.12 96 SER A C 1
ATOM 746 O O . SER A 1 96 ? -8.376 -5.273 14.030 1.00 98.12 96 SER A O 1
ATOM 748 N N . HIS A 1 97 ? -6.676 -5.792 15.414 1.00 98.50 97 HIS A N 1
ATOM 749 C CA . HIS A 1 97 ? -7.321 -6.972 15.996 1.00 98.50 97 HIS A CA 1
ATOM 750 C C . HIS A 1 97 ? -8.596 -6.598 16.760 1.00 98.50 97 HIS A C 1
ATOM 752 O O . HIS A 1 97 ? -9.641 -7.198 16.516 1.00 98.50 97 HIS A O 1
ATOM 758 N N . ALA A 1 98 ? -8.544 -5.574 17.616 1.00 98.69 98 ALA A N 1
ATOM 759 C CA . ALA A 1 98 ? -9.690 -5.088 18.385 1.00 98.69 98 ALA A CA 1
ATOM 760 C C . ALA A 1 98 ? -10.886 -4.721 17.502 1.00 98.69 98 ALA A C 1
ATOM 762 O O . ALA A 1 98 ? -12.000 -5.197 17.725 1.00 98.69 98 ALA A O 1
ATOM 763 N N . ARG A 1 99 ? -10.650 -3.916 16.460 1.00 98.56 99 ARG A N 1
ATOM 764 C CA . ARG A 1 99 ? -11.691 -3.516 15.507 1.00 98.56 99 ARG A CA 1
ATOM 765 C C . ARG A 1 99 ? -12.238 -4.717 14.742 1.00 98.56 99 ARG A C 1
ATOM 767 O O . ARG A 1 99 ? -13.448 -4.830 14.572 1.00 98.56 99 ARG A O 1
ATOM 774 N N . THR A 1 100 ? -11.368 -5.631 14.313 1.00 98.50 100 THR A N 1
ATOM 775 C CA . THR A 1 100 ? -11.789 -6.852 13.611 1.00 98.50 100 THR A CA 1
ATOM 776 C C . THR A 1 100 ? -12.671 -7.725 14.500 1.00 98.50 100 THR A C 1
ATOM 778 O O . THR A 1 100 ? -13.713 -8.182 14.043 1.00 98.50 100 THR A O 1
ATOM 781 N N . LEU A 1 101 ? -12.308 -7.921 15.769 1.00 98.50 101 LEU A N 1
ATOM 782 C CA . LEU A 1 101 ? -13.086 -8.698 16.738 1.00 98.50 101 LEU A CA 1
ATOM 783 C C . LEU A 1 101 ? -14.449 -8.060 17.025 1.00 98.50 101 LEU A C 1
ATOM 785 O O . LEU A 1 101 ? -15.475 -8.732 16.918 1.00 98.50 101 LEU A O 1
ATOM 789 N N . LEU A 1 102 ? -14.460 -6.754 17.315 1.00 98.31 102 LEU A N 1
ATOM 790 C CA . LEU A 1 102 ? -15.682 -5.985 17.553 1.00 98.31 102 LEU A CA 1
ATOM 791 C C . LEU A 1 102 ? -16.657 -6.115 16.380 1.00 98.31 102 LEU A C 1
ATOM 793 O O . LEU A 1 102 ? -17.826 -6.458 16.564 1.00 98.31 102 LEU A O 1
ATOM 797 N N . ARG A 1 103 ? -16.165 -5.872 15.161 1.00 97.94 103 ARG A N 1
ATOM 798 C CA . ARG A 1 103 ? -16.995 -5.933 13.959 1.00 97.94 103 ARG A CA 1
ATOM 799 C C . ARG A 1 103 ? -17.386 -7.366 13.607 1.00 97.94 103 ARG A C 1
ATOM 801 O O . ARG A 1 103 ? -18.536 -7.569 13.251 1.00 97.94 103 ARG A O 1
ATOM 808 N N . SER A 1 104 ? -16.511 -8.358 13.785 1.00 97.31 104 SER A N 1
ATOM 809 C CA . SER A 1 104 ? -16.854 -9.771 13.543 1.00 97.31 104 SER A CA 1
ATOM 810 C C . SER A 1 104 ? -18.051 -10.207 14.383 1.00 97.31 104 SER A C 1
ATOM 812 O O . SER A 1 104 ? -18.977 -10.812 13.853 1.00 97.31 104 SER A O 1
ATOM 814 N N . ALA A 1 105 ? -18.074 -9.844 15.669 1.00 96.19 105 ALA A N 1
ATOM 815 C CA . ALA A 1 105 ? -19.196 -10.155 16.549 1.00 96.19 105 ALA A CA 1
ATOM 816 C C . ALA A 1 105 ? -20.500 -9.469 16.102 1.00 96.19 105 ALA A C 1
ATOM 818 O O . ALA A 1 105 ? -21.553 -10.105 16.086 1.00 96.19 105 ALA A O 1
ATOM 819 N N . ALA A 1 106 ? -20.434 -8.194 15.703 1.00 95.25 106 ALA A N 1
ATOM 820 C CA . ALA A 1 106 ? -21.600 -7.446 15.231 1.00 95.25 106 ALA A CA 1
ATOM 821 C C . ALA A 1 106 ? -22.134 -7.952 13.876 1.00 95.25 106 ALA A C 1
ATOM 823 O O . ALA A 1 106 ? -23.344 -8.048 13.683 1.00 95.25 106 ALA A O 1
ATOM 824 N N . GLU A 1 107 ? -21.250 -8.281 12.932 1.00 96.50 107 GLU A N 1
ATOM 825 C CA . GLU A 1 107 ? -21.633 -8.772 11.604 1.00 96.50 107 GLU A CA 1
ATOM 826 C C . GLU A 1 107 ? -22.115 -10.233 11.647 1.00 96.50 107 GLU A C 1
ATOM 828 O O . GLU A 1 107 ? -23.011 -10.599 10.890 1.00 96.50 107 GLU A O 1
ATOM 833 N N . ALA A 1 108 ? -21.613 -11.063 12.568 1.00 92.75 108 ALA A N 1
ATOM 834 C CA . ALA A 1 108 ? -22.064 -12.450 12.719 1.00 92.75 108 ALA A CA 1
ATOM 835 C C . ALA A 1 108 ? -23.565 -12.571 13.045 1.00 92.75 108 ALA A C 1
ATOM 837 O O . ALA A 1 108 ? -24.188 -13.566 12.675 1.00 92.75 108 ALA A O 1
ATOM 838 N N . ALA A 1 109 ? -24.154 -11.556 13.688 1.00 91.25 109 ALA A N 1
ATOM 839 C CA . ALA A 1 109 ? -25.584 -11.500 13.996 1.00 91.25 109 ALA A CA 1
ATOM 840 C C . ALA A 1 109 ? -26.474 -11.200 12.771 1.00 91.25 109 ALA A C 1
ATOM 842 O O . ALA A 1 109 ? -27.695 -11.335 12.860 1.00 91.25 109 ALA A O 1
ATOM 843 N N . LYS A 1 110 ? -25.885 -10.787 11.642 1.00 95.31 110 LYS A N 1
ATOM 844 C CA . LYS A 1 110 ? -26.604 -10.440 10.410 1.00 95.31 110 LYS A CA 1
ATOM 845 C C . LYS A 1 110 ? -26.617 -11.610 9.416 1.00 95.31 110 LYS A C 1
ATOM 847 O O . LYS A 1 110 ? -25.664 -12.404 9.402 1.00 95.31 110 LYS A O 1
ATOM 852 N N . PRO A 1 111 ? -27.634 -11.692 8.535 1.00 96.88 111 PRO A N 1
ATOM 853 C CA . PRO A 1 111 ? -27.587 -12.545 7.349 1.00 96.88 111 PRO A CA 1
ATOM 854 C C . PRO A 1 111 ? -26.350 -12.241 6.497 1.00 96.88 111 PRO A C 1
ATOM 856 O O . PRO A 1 111 ? -25.967 -11.081 6.369 1.00 96.88 111 PRO A O 1
ATOM 859 N N . ASP A 1 112 ? -25.744 -13.256 5.874 1.00 95.62 112 ASP A N 1
ATOM 860 C CA . ASP A 1 112 ? -24.447 -13.099 5.192 1.00 95.62 112 ASP A CA 1
ATOM 861 C C . ASP A 1 112 ? -24.443 -11.995 4.115 1.00 95.62 112 ASP A C 1
ATOM 863 O O . ASP A 1 112 ? -23.519 -11.186 4.050 1.00 95.62 112 ASP A O 1
ATOM 867 N N . GLY A 1 113 ? -25.520 -11.879 3.329 1.00 94.81 113 GLY A N 1
ATOM 868 C CA . GLY A 1 113 ? -25.659 -10.835 2.305 1.00 94.81 113 GLY A CA 1
ATOM 869 C C . GLY A 1 113 ? -25.700 -9.401 2.855 1.00 94.81 113 GLY A C 1
ATOM 870 O O . GLY A 1 113 ? -25.319 -8.468 2.147 1.00 94.81 113 GLY A O 1
ATOM 871 N N . GLU A 1 114 ? -26.101 -9.229 4.116 1.00 95.12 114 GLU A N 1
ATOM 872 C CA . GLU A 1 114 ? -26.184 -7.938 4.815 1.00 95.12 114 GLU A CA 1
ATOM 873 C C . GLU A 1 114 ? -24.905 -7.601 5.595 1.00 95.12 114 GLU A C 1
ATOM 875 O O . GLU A 1 114 ? -24.762 -6.492 6.118 1.00 95.12 114 GLU A O 1
ATOM 880 N N . ARG A 1 115 ? -23.956 -8.542 5.682 1.00 96.50 115 ARG A N 1
ATOM 881 C CA . ARG A 1 115 ? -22.665 -8.295 6.320 1.00 96.50 115 ARG A CA 1
ATOM 882 C C . ARG A 1 115 ? -21.805 -7.393 5.453 1.00 96.50 115 ARG A C 1
ATOM 884 O O . ARG A 1 115 ? -21.785 -7.498 4.218 1.00 96.50 115 ARG A O 1
ATOM 891 N N . LEU A 1 116 ? -21.006 -6.575 6.131 1.00 94.94 116 LEU A N 1
ATOM 892 C CA . LEU A 1 116 ? -19.852 -5.917 5.524 1.00 94.94 116 LEU A CA 1
ATOM 893 C C . LEU A 1 116 ? -19.001 -6.947 4.763 1.00 94.94 116 LEU A C 1
ATOM 895 O O . LEU A 1 116 ? -18.755 -8.048 5.259 1.00 94.94 116 LEU A O 1
ATOM 899 N N . ARG A 1 117 ? -18.549 -6.585 3.555 1.00 93.94 117 ARG A N 1
ATOM 900 C CA . ARG A 1 117 ? -17.910 -7.504 2.593 1.00 93.94 117 ARG A CA 1
ATOM 901 C C . ARG A 1 117 ? -16.794 -8.347 3.212 1.00 93.94 117 ARG A C 1
ATOM 903 O O . ARG A 1 117 ? -16.691 -9.535 2.926 1.00 93.94 117 ARG A O 1
ATOM 910 N N . GLU A 1 118 ? -15.960 -7.736 4.042 1.00 94.06 118 GLU A N 1
ATOM 911 C CA . GLU A 1 118 ? -14.814 -8.380 4.681 1.00 94.06 118 GLU A CA 1
ATOM 912 C C . GLU A 1 118 ? -15.175 -9.342 5.831 1.00 94.06 118 GLU A C 1
ATOM 914 O O . GLU A 1 118 ? -14.306 -10.092 6.269 1.00 94.06 118 GLU A O 1
ATOM 919 N N . PHE A 1 119 ? -16.436 -9.361 6.278 1.00 96.69 119 PHE A N 1
ATOM 920 C CA . PHE A 1 119 ? -16.971 -10.260 7.313 1.00 96.69 119 PHE A CA 1
ATOM 921 C C . PHE A 1 119 ? -17.986 -11.278 6.763 1.00 96.69 119 PHE A C 1
ATOM 923 O O . PHE A 1 119 ? -18.611 -11.999 7.538 1.00 96.69 119 PHE A O 1
ATOM 930 N N . ARG A 1 120 ? -18.160 -11.344 5.436 1.00 97.06 120 ARG A N 1
ATOM 931 C CA . ARG A 1 120 ? -18.956 -12.393 4.783 1.00 97.06 120 ARG A CA 1
ATOM 932 C C . ARG A 1 120 ? -18.260 -13.747 4.875 1.00 97.06 120 ARG A C 1
ATOM 934 O O . ARG A 1 120 ? -17.031 -13.812 4.964 1.00 97.06 120 ARG A O 1
ATOM 941 N N . ASP A 1 121 ? -19.022 -14.827 4.746 1.00 95.00 121 ASP A N 1
ATOM 942 C CA . ASP A 1 121 ? -18.514 -16.201 4.825 1.00 95.00 121 ASP A CA 1
ATOM 943 C C . ASP A 1 121 ? -17.388 -16.452 3.805 1.00 95.00 121 ASP A C 1
ATOM 945 O O . ASP A 1 121 ? -16.374 -17.068 4.132 1.00 95.00 121 ASP A O 1
ATOM 949 N N . ALA A 1 122 ? -17.492 -15.870 2.603 1.00 95.75 122 ALA A N 1
ATOM 950 C CA . ALA A 1 122 ? -16.460 -15.954 1.565 1.00 95.75 122 ALA A CA 1
ATOM 951 C C . ALA A 1 122 ? -15.109 -15.318 1.964 1.00 95.75 122 ALA A C 1
ATOM 953 O O . ALA A 1 122 ? -14.063 -15.708 1.447 1.00 95.75 122 ALA A O 1
ATOM 954 N N . ALA A 1 123 ? -15.105 -14.339 2.876 1.00 94.75 123 ALA A N 1
ATOM 955 C CA . ALA A 1 123 ? -13.895 -13.673 3.362 1.00 94.75 123 ALA A CA 1
ATOM 956 C C . ALA A 1 123 ? -13.344 -14.298 4.657 1.00 94.75 123 ALA A C 1
ATOM 958 O O . ALA A 1 123 ? -12.217 -13.984 5.056 1.00 94.75 123 ALA A O 1
ATOM 959 N N . ARG A 1 124 ? -14.109 -15.192 5.299 1.00 94.38 124 ARG A N 1
ATOM 960 C CA . ARG A 1 124 ? -13.845 -15.701 6.650 1.00 94.38 124 ARG A CA 1
ATOM 961 C C . ARG A 1 124 ? -12.473 -16.349 6.797 1.00 94.38 124 ARG A C 1
ATOM 963 O O . ARG A 1 124 ? -11.739 -15.977 7.703 1.00 94.38 124 ARG A O 1
ATOM 970 N N . ALA A 1 125 ? -12.092 -17.249 5.890 1.00 95.62 125 ALA A N 1
ATOM 971 C CA . ALA A 1 125 ? -10.799 -17.936 5.968 1.00 95.62 125 ALA A CA 1
ATOM 972 C C . ALA A 1 125 ? -9.614 -16.948 5.940 1.00 95.62 125 ALA A C 1
ATOM 974 O O . ALA A 1 125 ? -8.699 -17.033 6.756 1.00 95.62 125 ALA A O 1
ATOM 975 N N . SER A 1 126 ? -9.663 -15.954 5.047 1.00 94.94 126 SER A N 1
ATOM 976 C CA . SER A 1 126 ? -8.643 -14.900 4.943 1.00 94.94 126 SER A CA 1
ATOM 977 C C . SER A 1 126 ? -8.646 -13.943 6.139 1.00 94.94 126 SER A C 1
ATOM 979 O O . SER A 1 126 ? -7.610 -13.375 6.494 1.00 94.94 126 SER A O 1
ATOM 981 N N . LEU A 1 127 ? -9.812 -13.712 6.748 1.00 96.12 127 LEU A N 1
ATOM 982 C CA . LEU A 1 127 ? -9.933 -12.934 7.976 1.00 96.12 127 LEU A CA 1
ATOM 983 C C . LEU A 1 127 ? -9.312 -13.688 9.154 1.00 96.12 127 LEU A C 1
ATOM 985 O O . LEU A 1 127 ? -8.458 -13.118 9.826 1.00 96.12 127 LEU A O 1
ATOM 989 N N . GLU A 1 128 ? -9.686 -14.951 9.369 1.00 96.50 128 GLU A N 1
ATOM 990 C CA . GLU A 1 128 ? -9.192 -15.787 10.470 1.00 96.50 128 GLU A CA 1
ATOM 991 C C . GLU A 1 128 ? -7.679 -16.023 10.366 1.00 96.50 128 GLU A C 1
ATOM 993 O O . GLU A 1 128 ? -6.978 -15.883 11.365 1.00 96.50 128 GLU A O 1
ATOM 998 N N . LEU A 1 129 ? -7.148 -16.271 9.161 1.00 96.12 129 LEU A N 1
ATOM 999 C CA . LEU A 1 129 ? -5.704 -16.423 8.942 1.00 96.12 129 LEU A CA 1
ATOM 1000 C C . LEU A 1 129 ? -4.915 -15.185 9.400 1.00 96.12 129 LEU A C 1
ATOM 1002 O O . LEU A 1 129 ? -3.872 -15.313 10.037 1.00 96.12 129 LEU A O 1
ATOM 1006 N N . ARG A 1 130 ? -5.414 -13.979 9.098 1.00 95.12 130 ARG A N 1
ATOM 1007 C CA . ARG A 1 130 ? -4.775 -12.729 9.540 1.00 95.12 130 ARG A CA 1
ATOM 1008 C C . ARG A 1 130 ? -4.988 -12.486 11.030 1.00 95.12 130 ARG A C 1
ATOM 1010 O O . ARG A 1 130 ? -4.036 -12.161 11.734 1.00 95.12 130 ARG A O 1
ATOM 1017 N N . LEU A 1 131 ? -6.224 -12.641 11.505 1.00 96.81 131 LEU A N 1
ATOM 1018 C CA . LEU A 1 131 ? -6.600 -12.372 12.891 1.00 96.81 131 LEU A CA 1
ATOM 1019 C C . LEU A 1 131 ? -5.887 -13.301 13.874 1.00 96.81 131 LEU A C 1
ATOM 1021 O O . LEU A 1 131 ? -5.588 -12.862 14.977 1.00 96.81 131 LEU A O 1
ATOM 1025 N N . PHE A 1 132 ? -5.597 -14.543 13.486 1.00 95.69 132 PHE A N 1
ATOM 1026 C CA . PHE A 1 132 ? -4.941 -15.545 14.330 1.00 95.69 132 PHE A CA 1
ATOM 1027 C C . PHE A 1 132 ? -3.488 -15.819 13.940 1.00 95.69 132 PHE A C 1
ATOM 1029 O O . PHE A 1 132 ? -2.935 -16.834 14.356 1.00 95.69 132 PHE A O 1
ATOM 1036 N N . SER A 1 133 ? -2.850 -14.919 13.181 1.00 93.56 133 SER A N 1
ATOM 1037 C CA . SER A 1 133 ? -1.409 -14.998 12.933 1.00 93.56 133 SER A CA 1
ATOM 1038 C C . SER A 1 133 ? -0.644 -15.131 14.254 1.00 93.56 133 SER A C 1
ATOM 1040 O O . SER A 1 133 ? -0.886 -14.370 15.200 1.00 93.56 133 SER A O 1
ATOM 1042 N N . GLU A 1 134 ? 0.280 -16.090 14.307 1.00 90.31 134 GLU A N 1
ATOM 1043 C CA . GLU A 1 134 ? 1.157 -16.325 15.458 1.00 90.31 134 GLU A CA 1
ATOM 1044 C C . GLU A 1 134 ? 2.382 -15.402 15.479 1.00 90.31 134 GLU A C 1
ATOM 1046 O O . GLU A 1 134 ? 3.212 -15.513 16.385 1.00 90.31 134 GLU A O 1
ATOM 1051 N N . GLU A 1 135 ? 2.504 -14.502 14.496 1.00 89.88 135 GLU A N 1
ATOM 1052 C CA . GLU A 1 135 ? 3.575 -13.511 14.452 1.00 89.88 135 GLU A CA 1
ATOM 1053 C C . GLU A 1 135 ? 3.584 -12.698 15.759 1.00 89.88 135 GLU A C 1
ATOM 1055 O O . GLU A 1 135 ? 2.583 -12.052 16.090 1.00 89.88 135 GLU A O 1
ATOM 1060 N N . PRO A 1 136 ? 4.687 -12.736 16.526 1.00 90.56 136 PRO A N 1
ATOM 1061 C CA . PRO A 1 136 ? 4.757 -12.024 17.786 1.00 90.56 136 PRO A CA 1
ATOM 1062 C C . PRO A 1 136 ? 4.829 -10.513 17.550 1.00 90.56 136 PRO A C 1
ATOM 1064 O O . PRO A 1 136 ? 5.534 -10.040 16.660 1.00 90.56 136 PRO A O 1
ATOM 1067 N N . LEU A 1 137 ? 4.125 -9.769 18.396 1.00 92.94 137 LEU A N 1
ATOM 1068 C CA . LEU A 1 137 ? 4.101 -8.314 18.428 1.00 92.94 137 LEU A CA 1
ATOM 1069 C C . LEU A 1 137 ? 5.107 -7.773 19.441 1.00 92.94 137 LEU A C 1
ATOM 1071 O O . LEU A 1 137 ? 5.376 -8.393 20.476 1.00 92.94 137 LEU A O 1
ATOM 1075 N N . ASP A 1 138 ? 5.644 -6.600 19.128 1.00 93.56 138 ASP A N 1
ATOM 1076 C CA . ASP A 1 138 ? 6.675 -5.923 19.899 1.00 93.56 138 ASP A CA 1
ATOM 1077 C C . ASP A 1 138 ? 6.091 -4.652 20.525 1.00 93.56 138 ASP A C 1
ATOM 1079 O O . ASP A 1 138 ? 5.862 -3.657 19.838 1.00 93.56 138 ASP A O 1
ATOM 1083 N N . ASP A 1 139 ? 5.841 -4.685 21.838 1.00 94.94 139 ASP A N 1
ATOM 1084 C CA . ASP A 1 139 ? 5.138 -3.609 22.553 1.00 94.94 139 ASP A CA 1
ATOM 1085 C C . ASP A 1 139 ? 5.808 -2.240 22.360 1.00 94.94 139 ASP A C 1
ATOM 1087 O O . ASP A 1 139 ? 5.118 -1.245 22.153 1.00 94.94 139 ASP A O 1
ATOM 1091 N N . ALA A 1 140 ? 7.144 -2.176 22.363 1.00 95.12 140 ALA A N 1
ATOM 1092 C CA . ALA A 1 140 ? 7.874 -0.929 22.129 1.00 95.12 140 ALA A CA 1
ATOM 1093 C C . ALA A 1 140 ? 7.564 -0.330 20.745 1.00 95.12 140 ALA A C 1
ATOM 1095 O O . ALA A 1 140 ? 7.303 0.869 20.631 1.00 95.12 140 ALA A O 1
ATOM 1096 N N . TYR A 1 141 ? 7.521 -1.168 19.705 1.00 96.06 141 TYR A N 1
ATOM 1097 C CA . TYR A 1 141 ? 7.201 -0.725 18.352 1.00 96.06 141 TYR A CA 1
ATOM 1098 C C . TYR A 1 141 ? 5.735 -0.299 18.211 1.00 96.06 141 TYR A C 1
ATOM 1100 O O . TYR A 1 141 ? 5.432 0.726 17.592 1.00 96.06 141 TYR A O 1
ATOM 1108 N N . GLU A 1 142 ? 4.822 -1.050 18.827 1.00 97.25 142 GLU A N 1
ATOM 1109 C CA . GLU A 1 142 ? 3.390 -0.738 18.852 1.00 97.25 142 GLU A CA 1
ATOM 1110 C C . GLU A 1 142 ? 3.119 0.585 19.585 1.00 97.25 142 GLU A C 1
ATOM 1112 O O . GLU A 1 142 ? 2.321 1.395 19.112 1.00 97.25 142 GLU A O 1
ATOM 1117 N N . VAL A 1 143 ? 3.827 0.861 20.688 1.00 98.12 143 VAL A N 1
ATOM 1118 C CA . VAL A 1 143 ? 3.736 2.143 21.406 1.00 98.12 143 VAL A CA 1
ATOM 1119 C C . VAL A 1 143 ? 4.237 3.296 20.544 1.00 98.12 143 VAL A C 1
ATOM 1121 O O . VAL A 1 143 ? 3.549 4.314 20.461 1.00 98.12 143 VAL A O 1
ATOM 1124 N N . VAL A 1 144 ? 5.390 3.163 19.882 1.00 97.12 144 VAL A N 1
ATOM 1125 C CA . VAL A 1 144 ? 5.928 4.220 19.006 1.00 97.12 144 VAL A CA 1
ATOM 1126 C C . VAL A 1 144 ? 4.974 4.506 17.844 1.00 97.12 144 VAL A C 1
ATOM 1128 O O . VAL A 1 144 ? 4.632 5.664 17.598 1.00 97.12 144 VAL A O 1
ATOM 1131 N N . SER A 1 145 ? 4.493 3.460 17.170 1.00 97.19 145 SER A N 1
ATOM 1132 C CA . SER A 1 145 ? 3.584 3.586 16.023 1.00 97.19 145 SER A CA 1
ATOM 1133 C C . SER A 1 145 ? 2.246 4.213 16.418 1.00 97.19 145 SER A C 1
ATOM 1135 O O . SER A 1 145 ? 1.749 5.124 15.746 1.00 97.19 145 SER A O 1
ATOM 1137 N N . LEU A 1 146 ? 1.687 3.791 17.555 1.00 98.50 146 LEU A N 1
ATOM 1138 C CA . LEU A 1 146 ? 0.440 4.347 18.053 1.00 98.50 146 LEU A CA 1
ATOM 1139 C C . LEU A 1 146 ? 0.622 5.791 18.536 1.00 98.50 146 LEU A C 1
ATOM 1141 O O . LEU A 1 146 ? -0.220 6.631 18.232 1.00 98.50 146 LEU A O 1
ATOM 1145 N N . THR A 1 147 ? 1.738 6.112 19.197 1.00 98.69 147 THR A N 1
ATOM 1146 C CA . THR A 1 147 ? 2.082 7.486 19.608 1.00 98.69 147 THR A CA 1
ATOM 1147 C C . THR A 1 147 ? 2.110 8.433 18.413 1.00 98.69 147 THR A C 1
ATOM 1149 O O . THR A 1 147 ? 1.500 9.503 18.471 1.00 98.69 147 THR A O 1
ATOM 1152 N N . ASP A 1 148 ? 2.782 8.040 17.328 1.00 97.75 148 ASP A N 1
ATOM 1153 C CA . ASP A 1 148 ? 2.857 8.827 16.093 1.00 97.75 148 ASP A CA 1
ATOM 1154 C C . ASP A 1 148 ? 1.460 9.062 15.501 1.00 97.75 148 ASP A C 1
ATOM 1156 O O . ASP A 1 148 ? 1.063 10.202 15.263 1.00 97.75 148 ASP A O 1
ATOM 1160 N N . SER A 1 149 ? 0.654 8.004 15.371 1.00 98.19 149 SER A N 1
ATOM 1161 C CA . SER A 1 149 ? -0.697 8.115 14.804 1.00 98.19 149 SER A CA 1
ATOM 1162 C C . SER A 1 149 ? -1.681 8.922 15.667 1.00 98.19 149 SER A C 1
ATOM 1164 O O . SER A 1 149 ? -2.459 9.719 15.134 1.00 98.19 149 SER A O 1
ATOM 1166 N N . LEU A 1 150 ? -1.606 8.808 16.998 1.00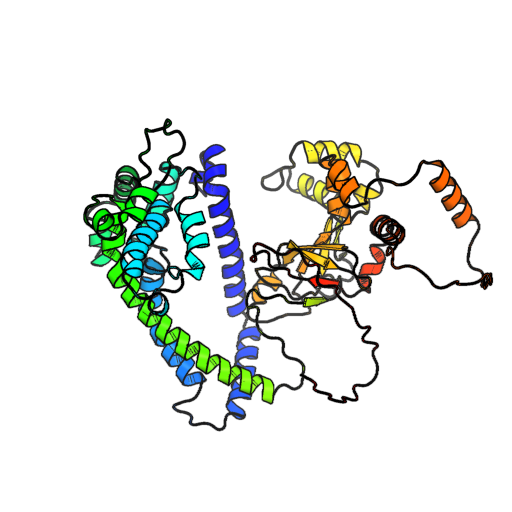 98.75 150 LEU A N 1
ATOM 1167 C CA . LEU A 1 150 ? -2.393 9.627 17.924 1.00 98.75 150 LEU A CA 1
ATOM 1168 C C . LEU A 1 150 ? -1.950 11.093 17.888 1.00 98.75 150 LEU A C 1
ATOM 1170 O O . LEU A 1 150 ? -2.791 11.993 17.933 1.00 98.75 150 LEU A O 1
ATOM 1174 N N . THR A 1 151 ? -0.643 11.340 17.763 1.00 98.62 151 THR A N 1
ATOM 1175 C CA . THR A 1 151 ? -0.098 12.690 17.574 1.00 98.62 151 THR A CA 1
ATOM 1176 C C . THR A 1 151 ? -0.599 13.280 16.263 1.00 98.62 151 THR A C 1
ATOM 1178 O O . THR A 1 151 ? -1.083 14.408 16.255 1.00 98.62 151 THR A O 1
ATOM 1181 N N . PHE A 1 152 ? -0.567 12.508 15.174 1.00 98.19 152 PHE A N 1
ATOM 1182 C CA . PHE A 1 152 ? -1.075 12.924 13.870 1.00 98.19 152 PHE A CA 1
ATOM 1183 C C . PHE A 1 152 ? -2.568 13.280 13.910 1.00 98.19 152 PHE A C 1
ATOM 1185 O O . PHE A 1 152 ? -2.980 14.290 13.340 1.00 98.19 152 PHE A O 1
ATOM 1192 N N . MET A 1 153 ? -3.389 12.505 14.622 1.00 98.56 153 MET A N 1
ATOM 1193 C CA . MET A 1 153 ? -4.800 12.840 14.834 1.00 98.56 153 MET A CA 1
ATOM 1194 C C . MET A 1 153 ? -4.959 14.153 15.614 1.00 98.56 153 MET A C 1
ATOM 1196 O O . MET A 1 153 ? -5.717 15.029 15.196 1.00 98.56 153 MET A O 1
ATOM 1200 N N . ALA A 1 154 ? -4.236 14.301 16.728 1.00 98.38 154 ALA A N 1
ATOM 1201 C CA . ALA A 1 154 ? -4.313 15.480 17.586 1.00 98.38 154 ALA A CA 1
ATOM 1202 C C . ALA A 1 154 ? -3.859 16.762 16.870 1.00 98.38 154 ALA A C 1
ATOM 1204 O O . ALA A 1 154 ? -4.458 17.818 17.068 1.00 98.38 154 ALA A O 1
ATOM 1205 N N . THR A 1 155 ? -2.836 16.682 16.016 1.00 98.19 155 THR A N 1
ATOM 1206 C CA . THR A 1 155 ? -2.367 17.822 15.215 1.00 98.19 155 THR A CA 1
ATOM 1207 C C . THR A 1 155 ? -3.285 18.121 14.034 1.00 98.19 155 THR A C 1
ATOM 1209 O O . THR A 1 155 ? -3.469 19.289 13.706 1.00 98.19 155 THR A O 1
ATOM 1212 N N . SER A 1 156 ? -3.899 17.101 13.428 1.00 98.00 156 SER A N 1
ATOM 1213 C CA . SER A 1 156 ? -4.796 17.276 12.278 1.00 98.00 156 SER A CA 1
ATOM 1214 C C . SER A 1 156 ? -6.161 17.853 12.655 1.00 98.00 156 SER A C 1
ATOM 1216 O O . SER A 1 156 ? -6.711 18.653 11.904 1.00 98.00 156 SER A O 1
ATOM 1218 N N . LEU A 1 157 ? -6.727 17.437 13.793 1.00 97.69 157 LEU A N 1
ATOM 1219 C CA . LEU A 1 157 ? -8.049 17.887 14.257 1.00 97.69 157 LEU A CA 1
ATOM 1220 C C . LEU A 1 157 ? -7.969 19.033 15.277 1.00 97.69 157 LEU A C 1
ATOM 1222 O O . LEU A 1 157 ? -8.923 19.791 15.440 1.00 97.69 157 LEU A O 1
ATOM 1226 N N . GLY A 1 158 ? -6.827 19.175 15.950 1.00 97.69 158 GLY A N 1
ATOM 1227 C CA . GLY A 1 158 ? -6.639 20.096 17.064 1.00 97.69 158 GLY A CA 1
ATOM 1228 C C . GLY A 1 158 ? -7.052 19.490 18.408 1.00 97.69 158 GLY A C 1
ATOM 1229 O O . GLY A 1 158 ? -7.952 18.658 18.506 1.00 97.69 158 GLY A O 1
ATOM 1230 N N . LEU A 1 159 ? -6.403 19.944 19.484 1.00 95.69 159 LEU A N 1
ATOM 1231 C CA . LEU A 1 159 ? -6.613 19.397 20.829 1.00 95.69 159 LEU A CA 1
ATOM 1232 C C . LEU A 1 159 ? -8.028 19.630 21.372 1.00 95.69 159 LEU A C 1
ATOM 1234 O O . LEU A 1 159 ? -8.480 18.847 22.194 1.00 95.69 159 LEU A O 1
ATOM 1238 N N . ASN A 1 160 ? -8.739 20.667 20.928 1.00 96.88 160 ASN A N 1
ATOM 1239 C CA . ASN A 1 160 ? -10.097 20.960 21.406 1.00 96.88 160 ASN A CA 1
ATOM 1240 C C . ASN A 1 160 ? -11.180 20.103 20.732 1.00 96.88 160 ASN A C 1
ATOM 1242 O O . ASN A 1 160 ? -12.350 20.212 21.096 1.00 96.88 160 ASN A O 1
ATOM 1246 N N . ASP A 1 161 ? -10.817 19.275 19.750 1.00 98.12 161 ASP A N 1
ATOM 1247 C CA . ASP A 1 161 ? -11.767 18.380 19.105 1.00 98.12 161 ASP A CA 1
ATOM 1248 C C . ASP A 1 161 ? -12.302 17.348 20.124 1.00 98.12 161 ASP A C 1
ATOM 1250 O O . ASP A 1 161 ? -11.504 16.674 20.789 1.00 98.12 161 ASP A O 1
ATOM 1254 N N . PRO A 1 162 ? -13.634 17.180 20.263 1.00 97.69 162 PRO A N 1
ATOM 1255 C CA . PRO A 1 162 ? -14.211 16.236 21.219 1.00 97.69 162 PRO A CA 1
ATOM 1256 C C . PRO A 1 162 ? -13.716 14.797 21.045 1.00 97.69 162 PRO A C 1
ATOM 1258 O O . PRO A 1 162 ? -13.551 14.089 22.037 1.00 97.69 162 PRO A O 1
ATOM 1261 N N . LEU A 1 163 ? -13.450 14.366 19.807 1.00 96.62 163 LEU A N 1
ATOM 1262 C CA . LEU A 1 163 ? -12.915 13.035 19.526 1.00 96.62 163 LEU A CA 1
ATOM 1263 C C . LEU A 1 163 ? -11.487 12.902 20.063 1.00 96.62 163 LEU A C 1
ATOM 1265 O O . LEU A 1 163 ? -11.169 11.903 20.702 1.00 96.62 163 LEU A O 1
ATOM 1269 N N . VAL A 1 164 ? -10.642 13.915 19.847 1.00 98.44 164 VAL A N 1
ATOM 1270 C CA . VAL A 1 164 ? -9.257 13.922 20.344 1.00 98.44 164 VAL A CA 1
ATOM 1271 C C . VAL A 1 164 ? -9.245 13.857 21.868 1.00 98.44 164 VAL A C 1
ATOM 1273 O O . VAL A 1 164 ? -8.532 13.032 22.436 1.00 98.44 164 VAL A O 1
ATOM 1276 N N . GLN A 1 165 ? -10.083 14.654 22.534 1.00 98.44 165 GLN A N 1
ATOM 1277 C CA . GLN A 1 165 ? -10.209 14.642 23.995 1.00 98.44 165 GLN A CA 1
ATOM 1278 C C . GLN A 1 165 ? -10.651 13.272 24.530 1.00 98.44 165 GLN A C 1
ATOM 1280 O O . GLN A 1 165 ? -10.069 12.770 25.493 1.00 98.44 165 GLN A O 1
ATOM 1285 N N . GLN A 1 166 ? -11.631 12.632 23.885 1.00 98.19 166 GLN A N 1
ATOM 1286 C CA . GLN A 1 166 ? -12.110 11.299 24.271 1.00 98.19 166 GLN A CA 1
ATOM 1287 C C . GLN A 1 166 ? -11.058 10.206 24.041 1.00 98.19 166 GLN A C 1
ATOM 1289 O O . GLN A 1 166 ? -10.822 9.375 24.921 1.00 98.19 166 GLN A O 1
ATOM 1294 N N . VAL A 1 167 ? -10.400 10.214 22.878 1.00 98.44 167 VAL A N 1
ATOM 1295 C CA . VAL A 1 167 ? -9.383 9.220 22.513 1.00 98.44 167 VAL A CA 1
ATOM 1296 C C . VAL A 1 167 ? -8.146 9.343 23.397 1.00 98.44 167 VAL A C 1
ATOM 1298 O O . VAL A 1 167 ? -7.631 8.317 23.841 1.00 98.44 167 VAL A O 1
ATOM 1301 N N . LEU A 1 168 ? -7.672 10.562 23.672 1.00 98.56 168 LEU A N 1
ATOM 1302 C CA . LEU A 1 168 ? -6.510 10.797 24.534 1.00 98.56 168 LEU A CA 1
ATOM 1303 C C . LEU A 1 168 ? -6.843 10.643 26.021 1.00 98.56 168 LEU A C 1
ATOM 1305 O O . LEU A 1 168 ? -5.970 10.283 26.808 1.00 98.56 168 LEU A O 1
ATOM 1309 N N . ALA A 1 169 ? -8.101 10.864 26.410 1.00 97.69 169 ALA A N 1
ATOM 1310 C CA . ALA A 1 169 ? -8.588 10.782 27.787 1.00 97.69 169 ALA A CA 1
ATOM 1311 C C . ALA A 1 169 ? -7.715 11.570 28.783 1.00 97.69 169 ALA A C 1
ATOM 1313 O O . ALA A 1 169 ? -7.348 11.061 29.844 1.00 97.69 169 ALA A O 1
ATOM 1314 N N . GLY A 1 170 ? -7.348 12.798 28.408 1.00 97.38 170 GLY A N 1
ATOM 1315 C CA . GLY A 1 170 ? -6.528 13.697 29.227 1.00 97.38 170 GLY A CA 1
ATOM 1316 C C . GLY A 1 170 ? -5.039 13.340 29.315 1.00 97.38 170 GLY A C 1
ATOM 1317 O O . GLY A 1 170 ? -4.328 13.965 30.095 1.00 97.38 170 GLY A O 1
ATOM 1318 N N . MET A 1 171 ? -4.560 12.359 28.547 1.00 98.44 171 MET A N 1
ATOM 1319 C CA . MET A 1 171 ? -3.148 11.959 28.491 1.00 98.44 171 MET A CA 1
ATOM 1320 C C . MET A 1 171 ? -2.455 12.549 27.260 1.00 98.44 171 MET A C 1
ATOM 1322 O O . MET A 1 171 ? -3.106 12.877 26.265 1.00 98.44 171 MET A O 1
ATOM 1326 N N . SER A 1 172 ? -1.126 12.634 27.282 1.00 98.44 172 SER A N 1
ATOM 1327 C CA . SER A 1 172 ? -0.372 12.846 26.042 1.00 98.44 172 SER A CA 1
ATOM 1328 C C . SER A 1 172 ? -0.540 11.649 25.086 1.00 98.44 172 SER A C 1
ATOM 1330 O O . SER A 1 172 ? -0.834 10.536 25.538 1.00 98.44 172 SER A O 1
ATOM 1332 N N . PRO A 1 173 ? -0.320 11.821 23.766 1.00 98.62 173 PRO A N 1
ATOM 1333 C CA . PRO A 1 173 ? -0.333 10.706 22.817 1.00 98.62 173 PRO A CA 1
ATOM 1334 C C . PRO A 1 173 ? 0.557 9.526 23.234 1.00 98.62 173 PRO A C 1
ATOM 1336 O O . PRO A 1 173 ? 0.132 8.378 23.121 1.00 98.62 173 PRO A O 1
ATOM 1339 N N . ALA A 1 174 ? 1.749 9.803 23.774 1.00 98.56 174 ALA A N 1
ATOM 1340 C CA . ALA A 1 174 ? 2.696 8.77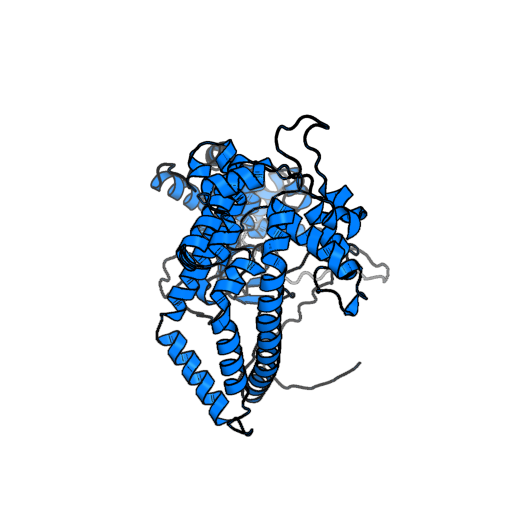9 24.210 1.00 98.56 174 ALA A CA 1
ATOM 1341 C C . ALA A 1 174 ? 2.195 7.995 25.433 1.00 98.56 174 ALA A C 1
ATOM 1343 O O . ALA A 1 174 ? 2.185 6.764 25.432 1.00 98.56 174 ALA A O 1
ATOM 1344 N N . GLU A 1 175 ? 1.715 8.697 26.462 1.00 98.75 175 GLU A N 1
ATOM 1345 C CA . GLU A 1 175 ? 1.142 8.065 27.659 1.00 98.75 175 GLU A CA 1
ATOM 1346 C C . GLU A 1 175 ? -0.109 7.253 27.315 1.00 98.75 175 GLU A C 1
ATOM 1348 O O . GLU A 1 175 ? -0.293 6.139 27.816 1.00 98.75 175 GLU A O 1
ATOM 1353 N N . ARG A 1 176 ? -0.958 7.781 26.422 1.00 98.62 176 ARG A N 1
ATOM 1354 C CA . ARG A 1 176 ? -2.153 7.077 25.964 1.00 98.62 176 ARG A CA 1
ATOM 1355 C C . ARG A 1 176 ? -1.787 5.803 25.212 1.00 98.62 176 ARG A C 1
ATOM 1357 O O . ARG A 1 176 ? -2.364 4.758 25.508 1.00 98.62 176 ARG A O 1
ATOM 1364 N N . ALA A 1 177 ? -0.834 5.867 24.284 1.00 98.81 177 ALA A N 1
ATOM 1365 C CA . ALA A 1 177 ? -0.360 4.703 23.540 1.00 98.81 177 ALA A CA 1
ATOM 1366 C C . ALA A 1 177 ? 0.204 3.622 24.474 1.00 98.81 177 ALA A C 1
ATOM 1368 O O . ALA A 1 177 ? -0.223 2.469 24.399 1.00 98.81 177 ALA A O 1
ATOM 1369 N N . ALA A 1 178 ? 1.082 4.001 25.409 1.00 98.69 178 ALA A N 1
ATOM 1370 C CA . ALA A 1 178 ? 1.659 3.085 26.393 1.00 98.69 178 ALA A CA 1
ATOM 1371 C C . ALA A 1 178 ? 0.582 2.395 27.244 1.00 98.69 178 ALA A C 1
ATOM 1373 O O . ALA A 1 178 ? 0.599 1.174 27.396 1.00 98.69 178 ALA A O 1
ATOM 1374 N N . LYS A 1 179 ? -0.404 3.153 27.743 1.00 98.56 179 LYS A N 1
ATOM 1375 C CA . LYS A 1 179 ? -1.517 2.596 28.526 1.00 98.56 179 LYS A CA 1
ATOM 1376 C C . LYS A 1 179 ? -2.363 1.611 27.718 1.00 98.56 179 LYS A C 1
ATOM 1378 O O . LYS A 1 179 ? -2.761 0.573 28.243 1.00 98.56 179 LYS A O 1
ATOM 1383 N N . LEU A 1 180 ? -2.658 1.937 26.460 1.00 98.62 180 LEU A N 1
ATOM 1384 C CA . LEU A 1 180 ? -3.451 1.075 25.586 1.00 98.62 180 LEU A CA 1
ATOM 1385 C C . LEU A 1 180 ? -2.716 -0.233 25.268 1.00 98.62 180 LEU A C 1
ATOM 1387 O O . LEU A 1 180 ? -3.325 -1.292 25.379 1.00 98.62 180 LEU A O 1
ATOM 1391 N N . VAL A 1 181 ? -1.425 -0.179 24.929 1.00 98.12 181 VAL A N 1
ATOM 1392 C CA . VAL A 1 181 ? -0.617 -1.374 24.620 1.00 98.12 181 VAL A CA 1
ATOM 1393 C C . VAL A 1 181 ? -0.380 -2.235 25.863 1.00 98.12 181 VAL A C 1
ATOM 1395 O O . VAL A 1 181 ? -0.464 -3.458 25.788 1.00 98.12 181 VAL A O 1
ATOM 1398 N N . ALA A 1 182 ? -0.158 -1.631 27.031 1.00 96.12 182 ALA A N 1
ATOM 1399 C CA . ALA A 1 182 ? 0.034 -2.387 28.269 1.00 96.12 182 ALA A CA 1
ATOM 1400 C C . ALA A 1 182 ? -1.240 -3.125 28.721 1.00 96.12 182 ALA A C 1
ATOM 1402 O O . ALA A 1 182 ? -1.154 -4.197 29.314 1.00 96.12 182 ALA A O 1
ATOM 1403 N N . GLY A 1 183 ? -2.421 -2.559 28.453 1.00 96.00 183 GLY A N 1
ATOM 1404 C CA . GLY A 1 183 ? -3.700 -3.108 28.910 1.00 96.00 183 GLY A CA 1
ATOM 1405 C C . GLY A 1 183 ? -4.381 -4.090 27.954 1.00 96.00 183 GLY A C 1
ATOM 1406 O O . GLY A 1 183 ? -5.493 -4.524 28.251 1.00 96.00 183 GLY A O 1
ATOM 1407 N N . THR A 1 184 ? -3.766 -4.417 26.810 1.00 96.81 184 THR A N 1
ATOM 1408 C CA . THR A 1 184 ? -4.391 -5.284 25.800 1.00 96.81 184 THR A CA 1
ATOM 1409 C C . THR A 1 184 ? -3.856 -6.715 25.816 1.00 96.81 184 THR A C 1
ATOM 1411 O O . THR A 1 184 ? -2.682 -6.990 26.064 1.00 96.81 184 THR A O 1
ATOM 1414 N N . THR A 1 185 ? -4.740 -7.644 25.490 1.00 95.25 185 THR A N 1
ATOM 1415 C CA . THR A 1 185 ? -4.542 -9.094 25.386 1.00 95.25 185 THR A CA 1
ATOM 1416 C C . THR A 1 185 ? -4.752 -9.590 23.954 1.00 95.25 185 THR A C 1
ATOM 1418 O O . THR A 1 185 ? -4.886 -10.784 23.710 1.00 95.25 185 THR A O 1
ATOM 1421 N N . LEU A 1 186 ? -4.794 -8.680 22.977 1.00 96.00 186 LEU A N 1
ATOM 1422 C CA . LEU A 1 186 ? -5.192 -8.982 21.601 1.00 96.00 186 LEU A CA 1
ATOM 1423 C C . LEU A 1 186 ? -4.004 -9.294 20.688 1.00 96.00 186 LEU A C 1
ATOM 1425 O O . LEU A 1 186 ? -3.903 -8.755 19.588 1.00 96.00 186 LEU A O 1
ATOM 1429 N N . GLY A 1 187 ? -3.088 -10.143 21.139 1.00 93.75 187 GLY A N 1
ATOM 1430 C CA . GLY A 1 187 ? -1.947 -10.577 20.342 1.00 93.75 187 GLY A CA 1
ATOM 1431 C C . GLY A 1 187 ? -0.867 -11.265 21.166 1.00 93.75 187 GLY A C 1
ATOM 1432 O O . GLY A 1 187 ? -0.703 -11.004 22.360 1.00 93.75 187 GLY A O 1
ATOM 1433 N N . ARG A 1 188 ? -0.109 -12.142 20.508 1.00 92.06 188 ARG A N 1
ATOM 1434 C CA . ARG A 1 188 ? 1.071 -12.788 21.085 1.00 92.06 188 ARG A CA 1
ATOM 1435 C C . ARG A 1 188 ? 2.205 -11.774 21.197 1.00 92.06 188 ARG A C 1
ATOM 1437 O O . ARG A 1 188 ? 2.526 -11.122 20.212 1.00 92.06 188 ARG A O 1
ATOM 1444 N N . ARG A 1 189 ? 2.846 -11.671 22.362 1.00 91.19 189 ARG A N 1
ATOM 1445 C CA . ARG A 1 189 ? 4.011 -10.794 22.571 1.00 91.19 189 ARG A CA 1
ATOM 1446 C C . ARG A 1 189 ? 5.330 -11.520 22.341 1.00 91.19 189 ARG A C 1
ATOM 1448 O O . ARG A 1 189 ? 5.484 -12.676 22.750 1.00 91.19 189 ARG A O 1
ATOM 1455 N N . ARG A 1 190 ? 6.302 -10.839 21.731 1.00 86.94 190 ARG A N 1
ATOM 1456 C CA . ARG A 1 190 ? 7.668 -11.361 21.594 1.00 86.94 190 ARG A CA 1
ATOM 1457 C C . ARG A 1 190 ? 8.307 -11.516 22.974 1.00 86.94 190 ARG A C 1
ATOM 1459 O O . ARG A 1 190 ? 8.257 -10.608 23.793 1.00 86.94 190 ARG A O 1
ATOM 1466 N N . GLY A 1 191 ? 8.905 -12.679 23.232 1.00 78.00 191 GLY A N 1
ATOM 1467 C CA . GLY A 1 191 ? 9.609 -12.956 24.489 1.00 78.00 191 GLY A CA 1
ATOM 1468 C C . GLY A 1 191 ? 8.712 -13.278 25.690 1.00 78.00 191 GLY A C 1
ATOM 1469 O O . GLY A 1 191 ? 9.240 -13.572 26.759 1.00 78.00 191 GLY A O 1
ATOM 1470 N N . ALA A 1 192 ? 7.383 -13.283 25.536 1.00 73.38 192 ALA A N 1
ATOM 1471 C CA . ALA A 1 192 ? 6.503 -13.819 26.570 1.00 73.38 192 ALA A CA 1
ATOM 1472 C C . ALA A 1 192 ? 6.717 -15.334 26.698 1.00 73.38 192 ALA A C 1
ATOM 1474 O O . ALA A 1 192 ? 6.730 -16.041 25.685 1.00 73.38 192 ALA A O 1
ATOM 1475 N N . ALA A 1 193 ? 6.876 -15.838 27.926 1.00 62.78 193 ALA A N 1
ATOM 1476 C CA . ALA A 1 193 ? 6.977 -17.279 28.136 1.00 62.78 193 ALA A CA 1
ATOM 1477 C C . ALA A 1 193 ? 5.686 -17.976 27.676 1.00 62.78 193 ALA A C 1
ATOM 1479 O O . ALA A 1 193 ? 4.604 -17.374 27.688 1.00 62.78 193 ALA A O 1
ATOM 1480 N N . GLU A 1 194 ? 5.789 -19.246 27.281 1.00 56.75 194 GLU A N 1
ATOM 1481 C CA . GLU A 1 194 ? 4.614 -20.055 26.950 1.00 56.75 194 GLU A CA 1
ATOM 1482 C C . GLU A 1 194 ? 3.590 -19.988 28.096 1.00 56.75 194 GLU A C 1
ATOM 1484 O O . GLU A 1 194 ? 3.910 -20.241 29.257 1.00 56.75 194 GLU A O 1
ATOM 1489 N N . GLY A 1 195 ? 2.366 -19.559 27.772 1.00 56.84 195 GLY A N 1
ATOM 1490 C CA . GLY A 1 195 ? 1.276 -19.379 28.737 1.00 56.84 195 GLY A CA 1
ATOM 1491 C C . GLY A 1 195 ? 1.241 -18.044 29.499 1.00 56.84 195 GLY A C 1
ATOM 1492 O O . GLY A 1 195 ? 0.299 -17.838 30.258 1.00 56.84 195 GLY A O 1
ATOM 1493 N N . GLN A 1 196 ? 2.200 -17.123 29.313 1.00 54.03 196 GLN A N 1
ATOM 1494 C CA . GLN A 1 196 ? 2.224 -15.832 30.034 1.00 54.03 196 GLN A CA 1
ATOM 1495 C C . GLN A 1 196 ? 1.579 -14.665 29.280 1.00 54.03 196 GLN A C 1
ATOM 1497 O O . GLN A 1 196 ? 1.035 -13.761 29.910 1.00 54.03 196 GLN A O 1
ATOM 1502 N N . SER A 1 197 ? 1.595 -14.670 27.945 1.00 60.94 197 SER A N 1
ATOM 1503 C CA . SER A 1 197 ? 0.792 -13.722 27.167 1.00 60.94 197 SER A CA 1
ATOM 1504 C C . SER A 1 197 ? -0.548 -14.377 26.873 1.00 60.94 197 SER A C 1
ATOM 1506 O O . SER A 1 197 ? -0.636 -15.192 25.957 1.00 60.94 197 SER A O 1
ATOM 1508 N N . ALA A 1 198 ? -1.579 -14.043 27.651 1.00 74.69 198 ALA A N 1
ATOM 1509 C CA . ALA A 1 198 ? -2.945 -14.453 27.347 1.00 74.69 198 ALA A CA 1
ATOM 1510 C C . ALA A 1 198 ? -3.388 -13.743 26.061 1.00 74.69 198 ALA A C 1
ATOM 1512 O O . ALA A 1 198 ? -3.906 -12.634 26.107 1.00 74.69 198 ALA A O 1
ATOM 1513 N N . ASP A 1 199 ? -3.104 -14.338 24.905 1.00 92.12 199 ASP A N 1
ATOM 1514 C CA . ASP A 1 199 ? -3.675 -13.903 23.638 1.00 92.12 199 ASP A CA 1
ATOM 1515 C C . ASP A 1 199 ? -5.139 -14.352 23.595 1.00 92.12 199 ASP A C 1
ATOM 1517 O O . ASP A 1 199 ? -5.447 -15.525 23.381 1.00 92.12 199 ASP A O 1
ATOM 1521 N N . ARG A 1 200 ? -6.047 -13.408 23.838 1.00 95.38 200 ARG A N 1
ATOM 1522 C CA . ARG A 1 200 ? -7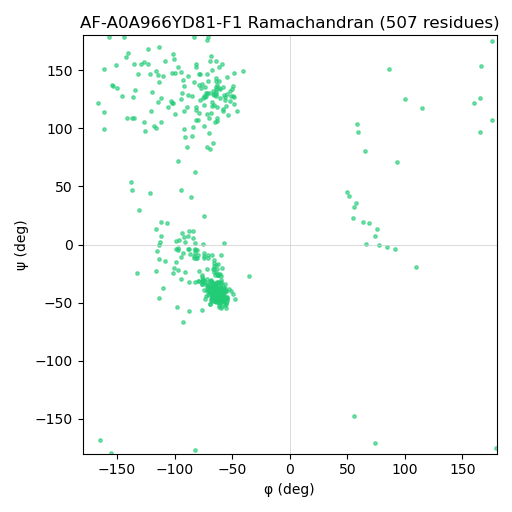.488 -13.664 23.945 1.00 95.38 200 ARG A CA 1
ATOM 1523 C C . ARG A 1 200 ? -8.220 -13.509 22.616 1.00 95.38 200 ARG A C 1
ATOM 1525 O O . ARG A 1 200 ? -9.446 -13.590 22.598 1.00 95.38 200 ARG A O 1
ATOM 1532 N N . ARG A 1 201 ? -7.518 -13.305 21.489 1.00 96.81 201 ARG A N 1
ATOM 1533 C CA . ARG A 1 201 ? -8.166 -13.097 20.176 1.00 96.81 201 ARG A CA 1
ATOM 1534 C C . ARG A 1 201 ? -9.138 -14.225 19.837 1.00 96.81 201 ARG A C 1
ATOM 1536 O O . ARG A 1 201 ? -10.264 -13.949 19.438 1.00 96.81 201 ARG A O 1
ATOM 1543 N N . ARG A 1 202 ? -8.724 -15.483 20.021 1.00 96.31 202 ARG A N 1
ATOM 1544 C CA . ARG A 1 202 ? -9.565 -16.653 19.721 1.00 96.31 202 ARG A CA 1
ATOM 1545 C C . ARG A 1 202 ? -10.751 -16.769 20.679 1.00 96.31 202 ARG A C 1
ATOM 1547 O O . ARG A 1 202 ? -11.877 -16.902 20.215 1.00 96.31 202 ARG A O 1
ATOM 1554 N N . GLU A 1 203 ? -10.507 -16.622 21.981 1.00 95.88 203 GLU A N 1
ATOM 1555 C CA . GLU A 1 203 ? -11.552 -16.626 23.016 1.00 95.88 203 GLU A CA 1
ATOM 1556 C C . GLU A 1 203 ? -12.643 -15.581 22.723 1.00 95.88 203 GLU A C 1
ATOM 1558 O O . GLU A 1 203 ? -13.833 -15.890 22.738 1.00 95.88 203 GLU A O 1
ATOM 1563 N N . LEU A 1 204 ? -12.243 -14.346 22.412 1.00 97.19 204 LEU A N 1
ATOM 1564 C CA . LEU A 1 204 ? -13.167 -13.245 22.139 1.00 97.19 204 LEU A CA 1
ATOM 1565 C C . LEU A 1 204 ? -13.905 -13.411 20.807 1.00 97.19 204 LEU A C 1
ATOM 1567 O O . LEU A 1 204 ? -15.071 -13.032 20.710 1.00 97.19 204 LEU A O 1
ATOM 1571 N N . TYR A 1 205 ? -13.247 -13.973 19.792 1.00 97.19 205 TYR A N 1
ATOM 1572 C CA . TYR A 1 205 ? -13.877 -14.272 18.507 1.00 97.19 205 TYR A CA 1
ATOM 1573 C C . TYR A 1 205 ? -14.962 -15.347 18.653 1.00 97.19 205 TYR A C 1
ATOM 1575 O O . TYR A 1 205 ? -16.087 -15.155 18.196 1.00 97.19 205 TYR A O 1
ATOM 1583 N N . GLU A 1 206 ? -14.645 -16.453 19.333 1.00 95.94 206 GLU A N 1
ATOM 1584 C CA . GLU A 1 206 ? -15.562 -17.581 19.547 1.00 95.94 206 GLU A CA 1
ATOM 1585 C C . GLU A 1 206 ? -16.697 -17.226 20.521 1.00 95.94 206 GLU A C 1
ATOM 1587 O O . GLU A 1 206 ? -17.839 -17.640 20.321 1.00 95.94 206 GLU A O 1
ATOM 1592 N N . GLY A 1 207 ? -16.414 -16.411 21.541 1.00 95.94 207 GLY A N 1
ATOM 1593 C CA . GLY A 1 207 ? -17.408 -15.940 22.507 1.00 95.94 207 GLY A CA 1
ATOM 1594 C C . GLY A 1 207 ? -18.362 -14.858 21.978 1.00 95.94 207 GLY A C 1
ATOM 1595 O O . GLY A 1 207 ? -19.322 -14.495 22.666 1.00 95.94 207 GLY A O 1
ATOM 1596 N N . GLY A 1 208 ? -18.120 -14.343 20.767 1.00 95.69 208 GLY A N 1
ATOM 1597 C CA . GLY A 1 208 ? -19.010 -13.432 20.051 1.00 95.69 208 GLY A CA 1
ATOM 1598 C C . GLY A 1 208 ? -19.373 -12.166 20.832 1.00 95.69 208 GLY A C 1
ATOM 1599 O O . GLY A 1 208 ? -18.592 -11.647 21.629 1.00 95.69 208 GLY A O 1
ATOM 1600 N N . VAL A 1 209 ? -20.588 -11.654 20.610 1.00 95.62 209 VAL A N 1
ATOM 1601 C CA . VAL A 1 209 ? -21.056 -10.384 21.201 1.00 95.62 209 VAL A CA 1
ATOM 1602 C C . VAL A 1 209 ? -20.950 -10.386 22.725 1.00 95.62 209 VAL A C 1
ATOM 1604 O O . VAL A 1 209 ? -20.531 -9.386 23.294 1.00 95.62 209 VAL A O 1
ATOM 1607 N N . ALA A 1 210 ? -21.268 -11.498 23.393 1.00 95.75 210 ALA A N 1
ATOM 1608 C CA . ALA A 1 210 ? -21.228 -11.571 24.852 1.00 95.75 210 ALA A CA 1
ATOM 1609 C C . ALA A 1 210 ? -19.802 -11.400 25.403 1.00 95.75 210 ALA A C 1
ATOM 1611 O O . ALA A 1 210 ? -19.583 -10.573 26.290 1.00 95.75 210 ALA A O 1
ATOM 1612 N N . ALA A 1 211 ? -18.826 -12.130 24.851 1.00 96.25 211 ALA A N 1
ATOM 1613 C CA . ALA A 1 211 ? -17.430 -12.024 25.277 1.00 96.25 211 ALA A CA 1
ATOM 1614 C C . ALA A 1 211 ? -16.822 -10.668 24.906 1.00 96.25 211 ALA A C 1
ATOM 1616 O O . ALA A 1 211 ? -16.101 -10.073 25.709 1.00 96.25 211 ALA A O 1
ATOM 1617 N N . ILE A 1 212 ? -17.165 -10.143 23.723 1.00 96.69 212 ILE A N 1
ATOM 1618 C CA . ILE A 1 212 ? -16.777 -8.793 23.325 1.00 96.69 212 ILE A CA 1
ATOM 1619 C C . ILE A 1 212 ? -17.349 -7.786 24.311 1.00 96.69 212 ILE A C 1
ATOM 1621 O O . ILE A 1 212 ? -16.562 -7.049 24.876 1.00 96.69 212 ILE A O 1
ATOM 1625 N N . SER A 1 213 ? -18.650 -7.745 24.584 1.00 94.81 213 SER A N 1
ATOM 1626 C CA . SER A 1 213 ? -19.254 -6.745 25.478 1.00 94.81 213 SER A CA 1
ATOM 1627 C C . SER A 1 213 ? -18.739 -6.800 26.918 1.00 94.81 213 SER A C 1
ATOM 1629 O O . SER A 1 213 ? -18.630 -5.753 27.547 1.00 94.81 213 SER A O 1
ATOM 1631 N N . ALA A 1 214 ? -18.397 -7.986 27.428 1.00 96.38 214 ALA A N 1
ATOM 1632 C CA . ALA A 1 214 ? -17.886 -8.169 28.788 1.00 96.38 214 ALA A CA 1
ATOM 1633 C C . ALA A 1 214 ? -16.380 -7.879 28.943 1.00 96.38 214 ALA A C 1
ATOM 1635 O O . ALA A 1 214 ? -15.863 -7.915 30.055 1.00 96.38 214 ALA A O 1
ATOM 1636 N N . SER A 1 215 ? -15.656 -7.648 27.845 1.00 96.62 215 SER A N 1
ATOM 1637 C CA . SER A 1 215 ? -14.205 -7.467 27.883 1.00 96.62 215 SER A CA 1
ATOM 1638 C C . SER A 1 215 ? -13.800 -6.025 28.206 1.00 96.62 215 SER A C 1
ATOM 1640 O O . SER A 1 215 ? -14.198 -5.084 27.504 1.00 96.62 215 SER A O 1
ATOM 1642 N N . ASP A 1 216 ? -12.929 -5.894 29.210 1.00 95.88 216 ASP A N 1
ATOM 1643 C CA . ASP A 1 216 ? -12.272 -4.652 29.646 1.00 95.88 216 ASP A CA 1
ATOM 1644 C C . ASP A 1 216 ? -10.955 -4.361 28.896 1.00 95.88 216 ASP A C 1
ATOM 1646 O O . ASP A 1 216 ? -10.179 -3.493 29.299 1.00 95.88 216 ASP A O 1
ATOM 1650 N N . ASP A 1 217 ? -10.675 -5.086 27.805 1.00 98.12 217 ASP A N 1
ATOM 1651 C CA . ASP A 1 217 ? -9.472 -4.881 26.996 1.00 98.12 217 ASP A CA 1
ATOM 1652 C C . ASP A 1 217 ? -9.382 -3.437 26.474 1.00 98.12 217 ASP A C 1
ATOM 1654 O O . ASP A 1 217 ? -10.318 -2.908 25.866 1.00 98.12 217 ASP A O 1
ATOM 1658 N N . THR A 1 218 ? -8.237 -2.794 26.690 1.00 98.19 218 THR A N 1
ATOM 1659 C CA . THR A 1 218 ? -8.034 -1.368 26.395 1.00 98.19 218 THR A CA 1
ATOM 1660 C C . THR A 1 218 ? -8.147 -1.026 24.911 1.00 98.19 218 THR A C 1
ATOM 1662 O O . THR A 1 218 ? -8.686 0.030 24.572 1.00 98.19 218 THR A O 1
ATOM 1665 N N . MET A 1 219 ? -7.675 -1.897 24.014 1.00 98.50 219 MET A N 1
ATOM 1666 C CA . MET A 1 219 ? -7.772 -1.672 22.567 1.00 98.50 219 MET A CA 1
ATOM 1667 C C . MET A 1 219 ? -9.187 -1.935 22.067 1.00 98.50 219 MET A C 1
ATOM 1669 O O . MET A 1 219 ? -9.667 -1.223 21.186 1.00 98.50 219 MET A O 1
ATOM 1673 N N . LEU A 1 220 ? -9.886 -2.901 22.664 1.00 98.56 220 LEU A N 1
ATOM 1674 C CA . LEU A 1 220 ? -11.297 -3.146 22.374 1.00 98.56 220 LEU A CA 1
ATOM 1675 C C . LEU A 1 220 ? -12.187 -1.994 22.849 1.00 98.56 220 LEU A C 1
ATOM 1677 O O . LEU A 1 220 ? -13.074 -1.569 22.111 1.00 98.56 220 LEU A O 1
ATOM 1681 N N . ALA A 1 221 ? -11.915 -1.436 24.030 1.00 98.56 221 ALA A N 1
ATOM 1682 C CA . ALA A 1 221 ? -12.587 -0.237 24.521 1.00 98.56 221 ALA A CA 1
ATOM 1683 C C . ALA A 1 221 ? -12.347 0.967 23.595 1.00 98.56 221 ALA A C 1
ATOM 1685 O O . ALA A 1 221 ? -13.293 1.689 23.276 1.00 98.56 221 ALA A O 1
ATOM 1686 N N . LEU A 1 222 ? -11.113 1.154 23.108 1.00 98.69 222 LEU A N 1
ATOM 1687 C CA . LEU A 1 222 ? -10.807 2.191 22.121 1.00 98.69 222 LEU A CA 1
ATOM 1688 C C . LEU A 1 222 ? -11.540 1.954 20.794 1.00 98.69 222 LEU A C 1
ATOM 1690 O O . LEU A 1 222 ? -12.101 2.897 20.246 1.00 98.69 222 LEU A O 1
ATOM 1694 N N . ALA A 1 223 ? -11.568 0.717 20.290 1.00 98.62 223 ALA A N 1
ATOM 1695 C CA . ALA A 1 223 ? -12.292 0.379 19.067 1.00 98.62 223 ALA A CA 1
ATOM 1696 C C . ALA A 1 223 ? -13.788 0.698 19.201 1.00 98.62 223 ALA A C 1
ATOM 1698 O O . ALA A 1 223 ? -14.335 1.367 18.330 1.00 98.62 223 ALA A O 1
ATOM 1699 N N . ARG A 1 224 ? -14.430 0.315 20.316 1.00 98.25 224 ARG A N 1
ATOM 1700 C CA . ARG A 1 224 ? -15.841 0.652 20.588 1.00 98.25 224 ARG A CA 1
ATOM 1701 C C . ARG A 1 224 ? -16.089 2.157 20.604 1.00 98.25 224 ARG A C 1
ATOM 1703 O O . ARG A 1 224 ? -17.092 2.600 20.064 1.00 98.25 224 ARG A O 1
ATOM 1710 N N . LEU A 1 225 ? -15.179 2.929 21.199 1.00 98.25 225 LEU A N 1
ATOM 1711 C CA . LEU A 1 225 ? -15.309 4.384 21.312 1.00 98.25 225 LEU A CA 1
ATOM 1712 C C . LEU A 1 225 ? -15.395 5.075 19.944 1.00 98.25 225 LEU A C 1
ATOM 1714 O O . LEU A 1 225 ? -16.060 6.100 19.826 1.00 98.25 225 LEU A O 1
ATOM 1718 N N . VAL A 1 226 ? -14.733 4.530 18.920 1.00 98.31 226 VAL A N 1
ATOM 1719 C CA . VAL A 1 226 ? -14.622 5.175 17.60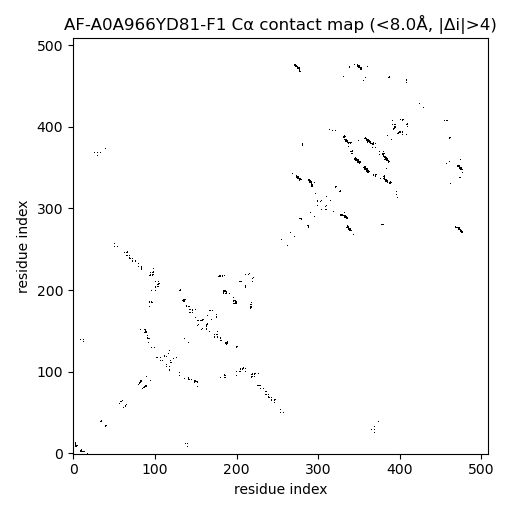1 1.00 98.31 226 VAL A CA 1
ATOM 1720 C C . VAL A 1 226 ? -15.446 4.504 16.498 1.00 98.31 226 VAL A C 1
ATOM 1722 O O . VAL A 1 226 ? -15.617 5.110 15.439 1.00 98.31 226 VAL A O 1
ATOM 1725 N N . ASP A 1 227 ? -15.947 3.278 16.703 1.00 98.19 227 ASP A N 1
ATOM 1726 C CA . ASP A 1 227 ? -16.532 2.473 15.617 1.00 98.19 227 ASP A CA 1
ATOM 1727 C C . ASP A 1 227 ? -17.820 3.071 15.042 1.00 98.19 227 ASP A C 1
ATOM 1729 O O . ASP A 1 227 ? -17.999 3.037 13.826 1.00 98.19 227 ASP A O 1
ATOM 1733 N N . ASP A 1 228 ? -18.679 3.664 15.874 1.00 97.44 228 ASP A N 1
ATOM 1734 C CA . ASP A 1 228 ? -19.953 4.239 15.420 1.00 97.44 228 ASP A CA 1
ATOM 1735 C C . ASP A 1 228 ? -19.735 5.393 14.429 1.00 97.44 228 ASP A C 1
ATOM 1737 O O . ASP A 1 228 ? -20.289 5.398 13.327 1.00 97.44 228 ASP A O 1
ATOM 1741 N N . GLU A 1 229 ? -18.863 6.344 14.778 1.00 97.75 229 GLU A N 1
ATOM 1742 C CA . GLU A 1 229 ? -18.492 7.445 13.882 1.00 97.75 229 GLU A CA 1
ATOM 1743 C C . GLU A 1 229 ? -17.735 6.917 12.654 1.00 97.75 229 GLU A C 1
ATOM 1745 O O . GLU A 1 229 ? -17.998 7.357 11.535 1.00 97.75 229 GLU A O 1
ATOM 1750 N N . SER A 1 230 ? -16.851 5.927 12.830 1.00 98.38 230 SER A N 1
ATOM 1751 C CA . SER A 1 230 ? -16.138 5.272 11.723 1.00 98.38 230 SER A CA 1
ATOM 1752 C C . SER A 1 230 ? -17.107 4.674 10.698 1.00 98.38 230 SER A C 1
ATOM 1754 O O . SER A 1 230 ? -16.981 4.929 9.499 1.00 98.38 230 SER A O 1
ATOM 1756 N N . ARG A 1 231 ? -18.120 3.930 11.159 1.00 97.56 231 ARG A N 1
ATOM 1757 C CA . ARG A 1 231 ? -19.148 3.313 10.310 1.00 97.56 231 ARG A CA 1
ATOM 1758 C C . ARG A 1 231 ? -20.047 4.355 9.656 1.00 97.56 231 ARG A C 1
ATOM 1760 O O . ARG A 1 231 ? -20.359 4.215 8.477 1.00 97.56 231 ARG A O 1
ATOM 1767 N N . ARG A 1 232 ? -20.417 5.420 10.372 1.00 98.00 232 ARG A N 1
ATOM 1768 C CA . ARG A 1 232 ? -21.181 6.535 9.792 1.00 98.00 232 ARG A CA 1
ATOM 1769 C C . ARG A 1 232 ? -20.419 7.189 8.638 1.00 98.00 232 ARG A C 1
ATOM 1771 O O . ARG A 1 232 ? -20.998 7.429 7.583 1.00 98.00 232 ARG A O 1
ATOM 1778 N N . LEU A 1 233 ? -19.127 7.460 8.824 1.00 98.50 233 LEU A N 1
ATOM 1779 C CA . LEU A 1 233 ? -18.264 8.040 7.788 1.00 98.50 233 LEU A CA 1
ATOM 1780 C C . LEU A 1 233 ? -18.083 7.084 6.606 1.00 98.50 233 LEU A C 1
ATOM 1782 O O . LEU A 1 233 ? -18.094 7.525 5.459 1.00 98.50 233 LEU A O 1
ATOM 1786 N N . ARG A 1 234 ? -17.951 5.781 6.878 1.00 97.94 234 ARG A N 1
ATOM 1787 C CA . ARG A 1 234 ? -17.887 4.746 5.844 1.00 97.94 234 ARG A CA 1
ATOM 1788 C C . ARG A 1 234 ? -19.112 4.760 4.940 1.00 97.94 234 ARG A C 1
ATOM 1790 O O . ARG A 1 234 ? -18.928 4.764 3.732 1.00 97.94 234 ARG A O 1
ATOM 1797 N N . LEU A 1 235 ? -20.318 4.834 5.502 1.00 97.31 235 LEU A N 1
ATOM 1798 C CA . LEU A 1 235 ? -21.554 4.872 4.712 1.00 97.31 235 LEU A CA 1
ATOM 1799 C C . LEU A 1 235 ? -21.578 6.055 3.733 1.00 97.31 235 LEU A C 1
ATOM 1801 O O . LEU A 1 235 ? -21.903 5.863 2.568 1.00 97.31 235 LEU A O 1
ATOM 1805 N N . VAL A 1 236 ? -21.153 7.248 4.174 1.00 98.25 236 VAL A N 1
ATOM 1806 C CA . VAL A 1 236 ? -21.058 8.436 3.299 1.00 98.25 236 VAL A CA 1
ATOM 1807 C C . VAL A 1 236 ? -20.110 8.183 2.124 1.00 98.25 236 VAL A C 1
ATOM 1809 O O . VAL A 1 236 ? -20.416 8.526 0.983 1.00 98.25 236 VAL A O 1
ATOM 1812 N N . VAL A 1 237 ? -18.947 7.583 2.395 1.00 98.38 237 VAL A N 1
ATOM 1813 C CA . VAL A 1 237 ? -17.946 7.303 1.359 1.00 98.38 237 VAL A CA 1
ATOM 1814 C C . VAL A 1 237 ? -18.390 6.173 0.431 1.00 98.38 237 VAL A C 1
ATOM 1816 O O . VAL A 1 237 ? -18.160 6.277 -0.772 1.00 98.38 237 VAL A O 1
ATOM 1819 N N . GLU A 1 238 ? -19.017 5.115 0.948 1.00 97.12 238 GLU A N 1
ATOM 1820 C CA . GLU A 1 238 ? -19.534 3.999 0.147 1.00 97.12 238 GLU A CA 1
ATOM 1821 C C . GLU A 1 238 ? -20.654 4.470 -0.794 1.00 97.12 238 GLU A C 1
ATOM 1823 O O . GLU A 1 238 ? -20.538 4.255 -2.000 1.00 97.12 238 GLU A O 1
ATOM 1828 N N . GLU A 1 239 ? -21.648 5.215 -0.298 1.00 97.44 239 GLU A N 1
ATOM 1829 C CA . GLU A 1 239 ? -22.742 5.772 -1.115 1.00 97.44 239 GLU A CA 1
ATOM 1830 C C . GLU A 1 239 ? -22.211 6.689 -2.230 1.00 97.44 239 GLU A C 1
ATOM 1832 O O . GLU A 1 239 ? -22.540 6.530 -3.409 1.00 97.44 239 GLU A O 1
ATOM 1837 N N . ALA A 1 240 ? -21.310 7.614 -1.890 1.00 98.06 240 ALA A N 1
ATOM 1838 C CA . ALA A 1 240 ? -20.682 8.484 -2.880 1.00 98.06 240 ALA A CA 1
ATOM 1839 C C . ALA A 1 240 ? -19.818 7.699 -3.887 1.00 98.06 240 ALA A C 1
ATOM 1841 O O . ALA A 1 240 ? -19.775 8.032 -5.076 1.00 98.06 240 ALA A O 1
ATOM 1842 N N . SER A 1 241 ? -19.134 6.641 -3.445 1.00 97.19 241 SER A N 1
ATOM 1843 C CA . SER A 1 241 ? -18.314 5.799 -4.323 1.00 97.19 241 SER A CA 1
ATOM 1844 C C . SER A 1 241 ? -19.162 5.009 -5.317 1.00 97.19 241 SER A C 1
ATOM 1846 O O . SER A 1 241 ? -18.772 4.907 -6.480 1.00 97.19 241 SER A O 1
ATOM 1848 N N . GLU A 1 242 ? -20.332 4.513 -4.908 1.00 97.00 242 GLU A N 1
ATOM 1849 C CA . GLU A 1 242 ? -21.286 3.850 -5.804 1.00 97.00 242 GLU A CA 1
ATOM 1850 C C . GLU A 1 242 ? -21.782 4.805 -6.900 1.00 97.00 242 GLU A C 1
ATOM 1852 O O . GLU A 1 242 ? -21.765 4.450 -8.084 1.00 97.00 242 GLU A O 1
ATOM 1857 N N . ILE A 1 243 ? -22.122 6.050 -6.540 1.00 97.38 243 ILE A N 1
ATOM 1858 C CA . ILE A 1 243 ? -22.508 7.096 -7.505 1.00 97.38 243 ILE A CA 1
ATOM 1859 C C . ILE A 1 243 ? -21.370 7.355 -8.503 1.00 97.38 243 ILE A C 1
ATOM 1861 O O . ILE A 1 243 ? -21.599 7.380 -9.718 1.00 97.38 243 ILE A O 1
ATOM 1865 N N . LYS A 1 244 ? -20.128 7.506 -8.016 1.00 97.19 244 LYS A N 1
ATOM 1866 C CA . LYS A 1 244 ? -18.952 7.685 -8.885 1.00 97.19 244 LYS A CA 1
ATOM 1867 C C . LYS A 1 244 ? -18.745 6.494 -9.810 1.00 97.19 244 LYS A C 1
ATOM 1869 O O . LYS A 1 244 ? -18.457 6.699 -10.985 1.00 97.19 244 LYS A O 1
ATOM 1874 N N . GLN A 1 245 ? -18.895 5.268 -9.314 1.00 96.06 245 GLN A N 1
ATOM 1875 C CA . GLN A 1 245 ? -18.701 4.058 -10.110 1.00 96.06 245 GLN A CA 1
ATOM 1876 C C . GLN A 1 245 ? -19.700 3.981 -11.273 1.00 96.06 245 GLN A C 1
ATOM 1878 O O . GLN A 1 245 ? -19.295 3.703 -12.403 1.00 96.06 245 GLN A O 1
ATOM 1883 N N . GLN A 1 246 ? -20.979 4.276 -11.026 1.00 96.31 246 GLN A N 1
ATOM 1884 C CA . GLN A 1 246 ? -22.005 4.312 -12.075 1.00 96.31 246 GLN A CA 1
ATOM 1885 C C . GLN A 1 246 ? -21.716 5.409 -13.109 1.00 96.31 246 GLN A C 1
ATOM 1887 O O . GLN A 1 246 ? -21.724 5.149 -14.313 1.00 96.31 246 GLN A O 1
ATOM 1892 N N . ALA A 1 247 ? -21.372 6.615 -12.651 1.00 96.19 247 ALA A N 1
ATOM 1893 C CA . ALA A 1 247 ? -21.030 7.719 -13.542 1.00 96.19 247 ALA A CA 1
ATOM 1894 C C . ALA A 1 247 ? -19.756 7.438 -14.369 1.00 96.19 247 ALA A C 1
ATOM 1896 O O . ALA A 1 247 ? -19.709 7.742 -15.562 1.00 96.19 247 ALA A O 1
ATOM 1897 N N . HIS A 1 248 ? -18.739 6.802 -13.780 1.00 94.88 248 HIS A N 1
ATOM 1898 C CA . HIS A 1 248 ? -17.541 6.357 -14.497 1.00 94.88 248 HIS A CA 1
ATOM 1899 C C . HIS A 1 248 ? -17.859 5.300 -15.560 1.00 94.88 248 HIS A C 1
ATOM 1901 O O . HIS A 1 248 ? -17.271 5.344 -16.640 1.00 94.88 248 HIS A O 1
ATOM 1907 N N . ALA A 1 249 ? -18.793 4.380 -15.298 1.00 94.19 249 ALA A N 1
ATOM 1908 C CA . ALA A 1 249 ? -19.217 3.397 -16.293 1.00 94.19 249 ALA A CA 1
ATOM 1909 C C . ALA A 1 249 ? -19.831 4.078 -17.530 1.00 94.19 249 ALA A C 1
ATOM 1911 O O . ALA A 1 249 ? -19.499 3.720 -18.661 1.00 94.19 249 ALA A O 1
ATOM 1912 N N . GLU A 1 250 ? -20.654 5.110 -17.337 1.00 93.94 250 GLU A N 1
ATOM 1913 C CA . GLU A 1 250 ? -21.222 5.899 -18.438 1.00 93.94 250 GLU A CA 1
ATOM 1914 C C . GLU A 1 250 ? -20.161 6.703 -19.201 1.00 93.94 250 GLU A C 1
ATOM 1916 O O . GLU A 1 250 ? -20.162 6.713 -20.436 1.00 93.94 250 GLU A O 1
ATOM 1921 N N . LEU A 1 251 ? -19.215 7.328 -18.489 1.00 93.75 251 LEU A N 1
ATOM 1922 C CA . LEU A 1 251 ? -18.078 8.016 -19.111 1.00 93.75 251 LEU A CA 1
ATOM 1923 C C . LEU A 1 251 ? -17.223 7.050 -19.932 1.00 93.75 251 LEU A C 1
ATOM 1925 O O . LEU A 1 251 ? -16.803 7.391 -21.038 1.00 93.75 251 LEU A O 1
ATOM 1929 N N . MET A 1 252 ? -16.994 5.833 -19.435 1.00 92.62 252 MET A N 1
ATOM 1930 C CA . MET A 1 252 ? -16.240 4.817 -20.164 1.00 92.62 252 MET A CA 1
ATOM 1931 C C . MET A 1 252 ? -16.986 4.353 -21.419 1.00 92.62 252 MET A C 1
ATOM 1933 O O . MET A 1 252 ? -16.380 4.258 -22.483 1.00 92.62 252 MET A O 1
ATOM 1937 N N . GLN A 1 253 ? -18.304 4.140 -21.347 1.00 91.56 253 GLN A N 1
ATOM 1938 C CA . GLN A 1 253 ? -19.110 3.840 -22.538 1.00 91.56 253 GLN A CA 1
ATOM 1939 C C . GLN A 1 253 ? -19.027 4.959 -23.580 1.00 91.56 253 GLN A C 1
ATOM 1941 O O . GLN A 1 253 ? -18.936 4.682 -24.776 1.00 91.56 253 GLN A O 1
ATOM 1946 N N . LEU A 1 254 ? -19.036 6.221 -23.144 1.00 91.94 254 LEU A N 1
ATOM 1947 C CA . LEU A 1 254 ? -18.872 7.357 -24.044 1.00 91.94 254 LEU A CA 1
ATOM 1948 C C . LEU A 1 254 ? -17.490 7.350 -24.706 1.00 91.94 254 LEU A C 1
ATOM 1950 O O . LEU A 1 254 ? -17.423 7.429 -25.930 1.00 91.94 254 LEU A O 1
ATOM 1954 N N . ARG A 1 255 ? -16.423 7.154 -23.918 1.00 92.38 255 ARG A N 1
ATOM 1955 C CA . ARG A 1 255 ? -15.042 7.025 -24.413 1.00 92.38 255 ARG A CA 1
ATOM 1956 C C . ARG A 1 255 ? -14.906 5.921 -25.452 1.00 92.38 255 ARG A C 1
ATOM 1958 O O . ARG A 1 255 ? -14.297 6.153 -26.489 1.00 92.38 255 ARG A O 1
ATOM 1965 N N . LEU A 1 256 ? -15.489 4.749 -25.197 1.00 91.31 256 LEU A N 1
ATOM 1966 C CA . LEU A 1 256 ? -15.447 3.612 -26.118 1.00 91.31 256 LEU A CA 1
ATOM 1967 C C . LEU A 1 256 ? -16.161 3.913 -27.442 1.00 91.31 256 LEU A C 1
ATOM 1969 O O . LEU A 1 256 ? -15.656 3.544 -28.496 1.00 91.31 256 LEU A O 1
ATOM 1973 N N . ARG A 1 257 ? -17.302 4.615 -27.413 1.00 89.88 257 ARG A N 1
ATOM 1974 C CA . ARG A 1 257 ? -18.035 4.991 -28.637 1.00 89.88 257 ARG A CA 1
ATOM 1975 C C . ARG A 1 257 ? -17.301 6.023 -29.491 1.00 89.88 257 ARG A C 1
ATOM 1977 O O . ARG A 1 257 ? -17.489 6.030 -30.702 1.00 89.88 257 ARG A O 1
ATOM 1984 N N . THR A 1 258 ? -16.514 6.904 -28.876 1.00 88.50 258 THR A N 1
ATOM 1985 C CA . THR A 1 258 ? -15.776 7.965 -29.583 1.00 88.50 258 THR A CA 1
ATOM 1986 C C . THR A 1 258 ? -14.324 7.615 -29.884 1.00 88.50 258 THR A C 1
ATOM 1988 O O . THR A 1 258 ? -13.615 8.428 -30.473 1.00 88.50 258 THR A O 1
ATOM 1991 N N . ALA A 1 259 ? -13.852 6.448 -29.450 1.00 88.25 259 ALA A N 1
ATOM 1992 C CA . ALA A 1 259 ? -12.468 6.045 -29.623 1.00 88.25 259 ALA A CA 1
ATOM 1993 C C . ALA A 1 259 ? -12.123 5.883 -31.110 1.00 88.25 259 ALA A C 1
ATOM 1995 O O . ALA A 1 259 ? -12.797 5.162 -31.842 1.00 88.25 259 ALA A O 1
ATOM 1996 N N . SER A 1 260 ? -11.034 6.512 -31.549 1.00 85.00 260 SER A N 1
ATOM 1997 C CA . SER A 1 260 ? -10.464 6.315 -32.889 1.00 85.00 260 SER A CA 1
ATOM 1998 C C . SER A 1 260 ? -9.457 5.158 -32.952 1.00 85.00 260 SER A C 1
ATOM 2000 O O . SER A 1 260 ? -8.956 4.839 -34.029 1.00 85.00 260 SER A O 1
ATOM 2002 N N . GLY A 1 261 ? -9.158 4.525 -31.814 1.00 86.25 261 GLY A N 1
ATOM 2003 C CA . GLY A 1 261 ? -8.178 3.451 -31.675 1.00 86.25 261 GLY A CA 1
ATOM 2004 C C . GLY A 1 261 ? -8.466 2.549 -30.469 1.00 86.25 261 GLY A C 1
ATOM 2005 O O . GLY A 1 261 ? -9.456 2.763 -29.764 1.00 86.25 261 GLY A O 1
ATOM 2006 N N . PRO A 1 262 ? -7.628 1.524 -30.234 1.00 83.31 262 PRO A N 1
ATOM 2007 C CA . PRO A 1 262 ? -7.826 0.585 -29.137 1.00 83.31 262 PRO A CA 1
ATOM 2008 C C . PRO A 1 262 ? -7.736 1.288 -27.777 1.00 83.31 262 PRO A C 1
ATOM 2010 O O . PRO A 1 262 ? -6.848 2.103 -27.538 1.00 83.31 262 PRO A O 1
ATOM 2013 N N . ILE A 1 263 ? -8.650 0.929 -26.876 1.00 87.25 263 ILE A N 1
ATOM 2014 C CA . ILE A 1 263 ? -8.642 1.327 -25.466 1.00 87.25 263 ILE A CA 1
ATOM 2015 C C . ILE A 1 263 ? -8.559 0.047 -24.639 1.00 87.25 263 ILE A C 1
ATOM 2017 O O . ILE A 1 263 ? -9.326 -0.888 -24.873 1.00 87.25 263 ILE A O 1
ATOM 2021 N N . TYR A 1 264 ? -7.645 0.006 -23.672 1.00 88.62 264 TYR A N 1
ATOM 2022 C CA . TYR A 1 264 ? -7.564 -1.071 -22.690 1.00 88.62 264 TYR A CA 1
ATOM 2023 C C . TYR A 1 264 ? -8.220 -0.640 -21.369 1.00 88.62 264 TYR A C 1
ATOM 2025 O O . TYR A 1 264 ? -8.208 0.548 -21.041 1.00 88.62 264 TYR A O 1
ATOM 2033 N N . PRO A 1 265 ? -8.834 -1.572 -20.619 1.00 89.25 265 PRO A N 1
ATOM 2034 C CA . PRO A 1 265 ? -9.414 -1.260 -19.318 1.00 89.25 265 PRO A CA 1
ATOM 2035 C C . PRO A 1 265 ? -8.324 -0.911 -18.299 1.00 89.25 265 PRO A C 1
ATOM 2037 O O . PRO A 1 265 ? -7.234 -1.483 -18.339 1.00 89.25 265 PRO A O 1
ATOM 2040 N N . ASP A 1 266 ? -8.646 -0.058 -17.326 1.00 90.50 266 ASP A N 1
ATOM 2041 C CA . ASP A 1 266 ? -7.753 0.244 -16.198 1.00 90.50 266 ASP A CA 1
ATOM 2042 C C . ASP A 1 266 ? -7.401 -1.031 -15.413 1.00 90.50 266 ASP A C 1
ATOM 2044 O O . ASP A 1 266 ? -8.129 -2.030 -15.459 1.00 90.50 266 ASP A O 1
ATOM 2048 N N . ALA A 1 267 ? -6.265 -1.041 -14.715 1.00 89.88 267 ALA A N 1
ATOM 2049 C CA . ALA A 1 267 ? -5.830 -2.193 -13.927 1.00 89.88 267 ALA A CA 1
ATOM 2050 C C . ALA A 1 267 ? -6.769 -2.443 -12.730 1.00 89.88 267 ALA A C 1
ATOM 2052 O O . ALA A 1 267 ? -7.058 -1.544 -11.947 1.00 89.88 267 ALA A O 1
ATOM 2053 N N . THR A 1 268 ? -7.234 -3.686 -12.567 1.00 89.12 268 THR A N 1
ATOM 2054 C CA . THR A 1 268 ? -8.207 -4.074 -11.523 1.00 89.12 268 THR A CA 1
ATOM 2055 C C . THR A 1 268 ? -7.772 -5.312 -10.735 1.00 89.12 268 THR A C 1
ATOM 2057 O O . THR A 1 268 ? -8.618 -6.095 -10.312 1.00 89.12 268 THR A O 1
ATOM 2060 N N . PHE A 1 269 ? -6.460 -5.536 -10.581 1.00 83.56 269 PHE A N 1
ATOM 2061 C CA . PHE A 1 269 ? -5.892 -6.779 -10.017 1.00 83.56 269 PHE A CA 1
ATOM 2062 C C . PHE A 1 269 ? -6.338 -8.052 -10.756 1.00 83.56 269 PHE A C 1
ATOM 2064 O O . PHE A 1 269 ? -6.493 -9.120 -10.178 1.00 83.56 269 PHE A O 1
ATOM 2071 N N . THR A 1 270 ? -6.562 -7.927 -12.060 1.00 88.00 270 THR A N 1
ATOM 2072 C CA . THR A 1 270 ? -6.830 -9.049 -12.964 1.00 88.00 270 THR A CA 1
ATOM 2073 C C . THR A 1 270 ? -5.622 -9.276 -13.857 1.00 88.00 270 THR A C 1
ATOM 2075 O O . THR A 1 270 ? -4.881 -8.329 -14.119 1.00 88.00 270 THR A O 1
ATOM 2078 N N . LEU A 1 271 ? -5.483 -10.482 -14.407 1.00 89.00 271 LEU A N 1
ATOM 2079 C CA . LEU A 1 271 ? -4.493 -10.792 -15.438 1.00 89.00 271 LEU A CA 1
ATOM 2080 C C . LEU A 1 271 ? -4.505 -9.758 -16.575 1.00 89.00 271 LEU A C 1
ATOM 2082 O O . LEU A 1 271 ? -5.554 -9.511 -17.169 1.00 89.00 271 LEU A O 1
ATOM 2086 N N . ARG A 1 272 ? -3.338 -9.182 -16.888 1.00 91.25 272 ARG A N 1
ATOM 2087 C CA . ARG A 1 272 ? -3.100 -8.316 -18.051 1.00 91.25 272 ARG A CA 1
ATOM 2088 C C . ARG A 1 272 ? -1.802 -8.698 -18.748 1.00 91.25 272 ARG A C 1
ATOM 2090 O O . ARG A 1 272 ? -0.893 -9.243 -18.122 1.00 91.25 272 ARG A O 1
ATOM 2097 N N . LEU A 1 273 ? -1.748 -8.368 -20.035 1.00 91.19 273 LEU A N 1
ATOM 2098 C CA . LEU A 1 273 ? -0.565 -8.464 -20.874 1.00 91.19 273 LEU A CA 1
ATOM 2099 C C . LEU A 1 273 ? -0.165 -7.052 -21.289 1.00 91.19 273 LEU A C 1
ATOM 2101 O O . LEU A 1 273 ? -0.968 -6.340 -21.892 1.00 91.19 273 LEU A O 1
ATOM 2105 N N . ALA A 1 274 ? 1.066 -6.667 -20.974 1.00 90.94 274 ALA A N 1
ATOM 2106 C CA . ALA A 1 274 ? 1.685 -5.455 -21.493 1.00 90.94 274 ALA A CA 1
ATOM 2107 C C . ALA A 1 274 ? 2.853 -5.857 -22.385 1.00 90.94 274 ALA A C 1
ATOM 2109 O O . ALA A 1 274 ? 3.590 -6.789 -22.053 1.00 90.94 274 ALA A O 1
ATOM 2110 N N . TYR A 1 275 ? 3.022 -5.169 -23.513 1.00 89.62 275 TYR A N 1
ATOM 2111 C CA . TYR A 1 275 ? 4.122 -5.444 -24.422 1.00 89.62 275 TYR A CA 1
ATOM 2112 C C . TYR A 1 275 ? 4.867 -4.181 -24.842 1.00 89.62 275 TYR A C 1
ATOM 2114 O O . TYR A 1 275 ? 4.287 -3.104 -24.949 1.00 89.62 275 TYR A O 1
ATOM 2122 N N . GLY A 1 276 ? 6.171 -4.314 -25.062 1.00 89.69 276 GLY A N 1
ATOM 2123 C CA . GLY A 1 276 ? 7.051 -3.197 -25.405 1.00 89.69 276 GLY A CA 1
ATOM 2124 C C . GLY A 1 276 ? 8.387 -3.669 -25.962 1.00 89.69 276 GLY A C 1
ATOM 2125 O O . GLY A 1 276 ? 8.536 -4.840 -26.278 1.00 89.69 276 GLY A O 1
ATOM 2126 N N . THR A 1 277 ? 9.371 -2.787 -26.086 1.00 90.12 277 THR A N 1
ATOM 2127 C CA . THR A 1 277 ? 10.732 -3.143 -26.523 1.00 90.12 277 THR A CA 1
ATOM 2128 C C . THR A 1 277 ? 11.759 -2.729 -25.479 1.00 90.12 277 THR A C 1
ATOM 2130 O O . THR A 1 277 ? 11.518 -1.821 -24.680 1.00 90.12 277 THR A O 1
ATOM 2133 N N . VAL A 1 278 ? 12.915 -3.398 -25.465 1.00 91.50 278 VAL A N 1
ATOM 2134 C CA . VAL A 1 278 ? 14.056 -2.984 -24.635 1.00 91.50 278 VAL A CA 1
ATOM 2135 C C . VAL A 1 278 ? 14.631 -1.687 -25.210 1.00 91.50 278 VAL A C 1
ATOM 2137 O O . VAL A 1 278 ? 15.218 -1.691 -26.293 1.00 91.50 278 VAL A O 1
ATOM 2140 N N . ARG A 1 279 ? 14.435 -0.567 -24.504 1.00 88.19 279 ARG A N 1
ATOM 2141 C CA . ARG A 1 279 ? 14.778 0.784 -24.984 1.00 88.19 279 ARG A CA 1
ATOM 2142 C C . ARG A 1 279 ? 15.134 1.707 -23.818 1.00 88.19 279 ARG A C 1
ATOM 2144 O O . ARG A 1 279 ? 14.406 1.760 -22.832 1.00 88.19 279 ARG A O 1
ATOM 2151 N N . GLY A 1 280 ? 16.218 2.474 -23.956 1.00 87.38 280 GLY A N 1
ATOM 2152 C CA . GLY A 1 280 ? 16.630 3.505 -22.991 1.00 87.38 280 GLY A CA 1
ATOM 2153 C C . GLY A 1 280 ? 15.697 4.721 -23.007 1.00 87.38 280 GLY A C 1
ATOM 2154 O O . GLY A 1 280 ? 14.737 4.742 -23.774 1.00 87.38 280 GLY A O 1
ATOM 2155 N N . VAL A 1 281 ? 15.942 5.725 -22.163 1.00 84.94 281 VAL A N 1
ATOM 2156 C CA . VAL A 1 281 ? 15.157 6.978 -22.115 1.00 84.94 281 VAL A CA 1
ATOM 2157 C C . VAL A 1 281 ? 15.789 8.036 -23.029 1.00 84.94 281 VAL A C 1
ATOM 2159 O O . VAL A 1 281 ? 17.003 8.209 -23.003 1.00 84.94 281 VAL A O 1
ATOM 2162 N N . GLY A 1 282 ? 14.971 8.762 -23.802 1.00 74.06 282 GLY A N 1
ATOM 2163 C CA . GLY A 1 282 ? 15.422 9.853 -24.681 1.00 74.06 282 GLY A CA 1
ATOM 2164 C C . GLY A 1 282 ? 16.147 9.419 -25.967 1.00 74.06 282 GLY A C 1
ATOM 2165 O O . GLY A 1 282 ? 16.174 8.239 -26.318 1.00 74.06 282 GLY A O 1
ATOM 2166 N N . ASP A 1 283 ? 16.725 10.406 -26.665 1.00 57.81 283 ASP A N 1
ATOM 2167 C CA . ASP A 1 283 ? 17.529 10.249 -27.895 1.00 57.81 283 ASP A CA 1
ATOM 2168 C C . ASP A 1 283 ? 19.005 9.918 -27.617 1.00 57.81 283 ASP A C 1
ATOM 2170 O O . ASP A 1 283 ? 19.822 9.868 -28.541 1.00 57.81 283 ASP A O 1
ATOM 2174 N N . GLU A 1 284 ? 19.381 9.690 -26.354 1.00 52.84 284 GLU A N 1
ATOM 2175 C CA . GLU A 1 284 ? 20.734 9.266 -26.003 1.00 52.84 284 GLU A CA 1
ATOM 2176 C C . GLU A 1 284 ? 20.978 7.835 -26.495 1.00 52.84 284 GLU A C 1
ATOM 2178 O O . GLU A 1 284 ? 20.944 6.860 -25.746 1.00 52.84 284 GLU A O 1
ATOM 2183 N N . ALA A 1 285 ? 21.321 7.718 -27.775 1.00 46.34 285 ALA A N 1
ATOM 2184 C CA . ALA A 1 285 ? 21.809 6.513 -28.437 1.00 46.34 285 ALA A CA 1
ATOM 2185 C C . ALA A 1 285 ? 23.077 5.908 -27.780 1.00 46.34 285 ALA A C 1
ATOM 2187 O O . ALA A 1 285 ? 23.606 4.916 -28.276 1.00 46.34 285 ALA A O 1
ATOM 2188 N N . ALA A 1 286 ? 23.579 6.502 -26.689 1.00 50.81 286 ALA A N 1
ATOM 2189 C CA . ALA A 1 286 ? 24.803 6.129 -25.994 1.00 50.81 286 ALA A CA 1
ATOM 2190 C C . ALA A 1 286 ? 24.581 5.303 -24.711 1.00 50.81 286 ALA A C 1
ATOM 2192 O O . ALA A 1 286 ? 25.488 4.567 -24.321 1.00 50.81 286 ALA A O 1
ATOM 2193 N N . ALA A 1 287 ? 23.418 5.382 -24.052 1.00 63.72 287 ALA A N 1
ATOM 2194 C CA . ALA A 1 287 ? 23.174 4.616 -22.830 1.00 63.72 287 ALA A CA 1
ATOM 2195 C C . ALA A 1 287 ? 22.588 3.238 -23.168 1.00 63.72 287 ALA A C 1
ATOM 2197 O O . ALA A 1 287 ? 21.499 3.130 -23.737 1.00 63.72 287 ALA A O 1
ATOM 2198 N N . ALA A 1 288 ? 23.308 2.169 -22.814 1.00 78.75 288 ALA A N 1
ATOM 2199 C CA . ALA A 1 288 ? 22.785 0.816 -22.944 1.00 78.75 288 ALA A CA 1
ATOM 2200 C C . ALA A 1 288 ? 21.476 0.689 -22.136 1.00 78.75 288 ALA A C 1
ATOM 2202 O O . ALA A 1 288 ? 21.432 1.125 -20.983 1.00 78.75 288 ALA A O 1
ATOM 2203 N N . PRO A 1 289 ? 20.411 0.070 -22.679 1.00 89.62 289 PRO A N 1
ATOM 2204 C CA . PRO A 1 289 ? 19.154 -0.128 -21.955 1.00 89.62 289 PRO A CA 1
ATOM 2205 C C . PRO A 1 289 ? 19.245 -1.237 -20.890 1.00 89.62 289 PRO A C 1
ATOM 2207 O O . PRO A 1 289 ? 18.239 -1.841 -20.521 1.00 89.62 289 PRO A O 1
ATOM 2210 N N . TRP A 1 290 ? 20.451 -1.517 -20.400 1.00 92.19 290 TRP A N 1
ATOM 2211 C CA . TRP A 1 290 ? 20.752 -2.479 -19.356 1.00 92.19 290 TRP A CA 1
ATOM 2212 C C . TRP A 1 290 ? 21.991 -2.059 -18.569 1.00 92.19 290 TRP A C 1
ATOM 2214 O O . TRP A 1 290 ? 22.870 -1.363 -19.075 1.00 92.19 290 TR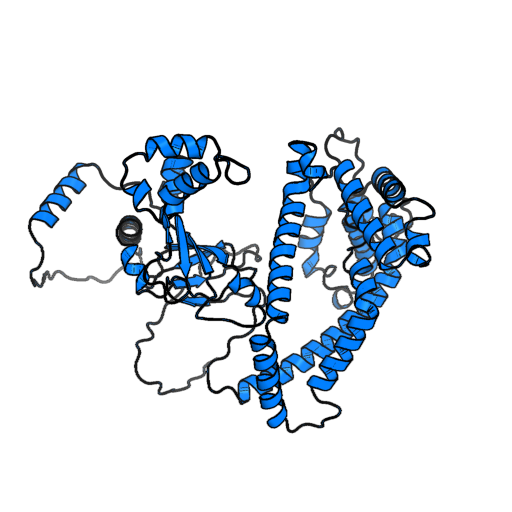P A O 1
ATOM 2224 N N . THR A 1 291 ? 22.059 -2.529 -17.331 1.00 94.25 291 T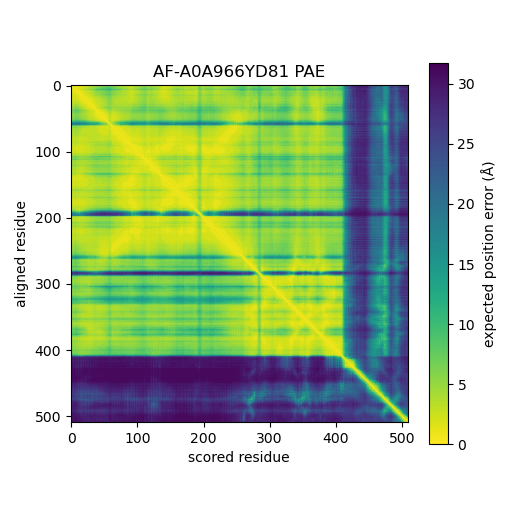HR A N 1
ATOM 2225 C CA . THR A 1 291 ? 23.273 -2.543 -16.511 1.00 94.25 291 THR A CA 1
ATOM 2226 C C . THR A 1 291 ? 23.871 -3.942 -16.519 1.00 94.25 291 THR A C 1
ATOM 2228 O O . THR A 1 291 ? 23.190 -4.906 -16.859 1.00 94.25 291 THR A O 1
ATOM 2231 N N . THR A 1 292 ? 25.125 -4.076 -16.113 1.00 93.12 292 THR A N 1
ATOM 2232 C CA . THR A 1 292 ? 25.858 -5.345 -16.019 1.00 93.12 292 THR A CA 1
ATOM 2233 C C . THR A 1 292 ? 26.181 -5.713 -14.570 1.00 93.12 292 THR A C 1
ATOM 2235 O O . THR A 1 292 ? 26.023 -4.904 -13.651 1.00 93.12 292 THR A O 1
ATOM 2238 N N . MET A 1 293 ? 26.668 -6.937 -14.350 1.00 91.38 293 MET A N 1
ATOM 2239 C CA . MET A 1 293 ? 27.217 -7.352 -13.052 1.00 91.38 293 MET A CA 1
ATOM 2240 C C . MET A 1 293 ? 28.407 -6.473 -12.627 1.00 91.38 293 MET A C 1
ATOM 2242 O O . MET A 1 293 ? 28.529 -6.135 -11.452 1.00 91.38 293 MET A O 1
ATOM 2246 N N . ALA A 1 294 ? 29.253 -6.040 -13.566 1.00 93.50 294 ALA A N 1
ATOM 2247 C CA . ALA A 1 294 ? 30.345 -5.106 -13.292 1.00 93.50 294 ALA A CA 1
ATOM 2248 C C . ALA A 1 294 ? 29.842 -3.743 -12.780 1.00 93.50 294 ALA A C 1
ATOM 2250 O O . ALA A 1 294 ? 30.428 -3.185 -11.848 1.00 93.50 294 ALA A O 1
ATOM 2251 N N . ASP A 1 295 ? 28.728 -3.232 -13.319 1.00 94.50 295 ASP A N 1
ATOM 2252 C CA . ASP A 1 295 ? 28.153 -1.947 -12.892 1.00 94.50 295 ASP A CA 1
ATOM 2253 C C . ASP A 1 295 ? 27.712 -1.956 -11.422 1.00 94.50 295 ASP A C 1
ATOM 2255 O O . ASP A 1 295 ? 27.823 -0.931 -10.743 1.00 94.50 295 ASP A O 1
ATOM 2259 N N . LEU A 1 296 ? 27.258 -3.105 -10.903 1.00 93.94 296 LEU A N 1
ATOM 2260 C CA . LEU A 1 296 ? 26.942 -3.276 -9.481 1.00 93.94 296 LEU A CA 1
ATOM 2261 C C . LEU A 1 296 ? 28.172 -3.007 -8.608 1.00 93.94 296 LEU A C 1
ATOM 2263 O O . LEU A 1 296 ? 28.110 -2.195 -7.682 1.00 93.94 296 LEU A O 1
ATOM 2267 N N . TYR A 1 297 ? 29.292 -3.669 -8.902 1.00 93.62 297 TYR A N 1
ATOM 2268 C CA . TYR A 1 297 ? 30.520 -3.516 -8.120 1.00 93.62 297 TYR A CA 1
ATOM 2269 C C . TYR A 1 297 ? 31.108 -2.110 -8.265 1.00 93.62 297 TYR A C 1
ATOM 2271 O O . TYR A 1 297 ? 31.465 -1.494 -7.261 1.00 93.62 297 TYR A O 1
ATOM 2279 N N . ALA A 1 298 ? 31.103 -1.553 -9.479 1.00 94.00 298 ALA A N 1
ATOM 2280 C CA . ALA A 1 298 ? 31.535 -0.178 -9.721 1.00 94.00 298 ALA A CA 1
ATOM 2281 C C . ALA A 1 298 ? 30.675 0.845 -8.955 1.00 94.00 298 ALA A C 1
ATOM 2283 O O . ALA A 1 298 ? 31.182 1.859 -8.466 1.00 94.00 298 ALA A O 1
ATOM 2284 N N . LYS A 1 299 ? 29.364 0.596 -8.821 1.00 94.50 299 LYS A N 1
ATOM 2285 C CA . LYS A 1 299 ? 28.469 1.430 -8.010 1.00 94.50 299 LYS A CA 1
ATOM 2286 C C . LYS A 1 299 ? 28.824 1.339 -6.527 1.00 94.50 299 LYS A C 1
ATOM 2288 O O . LYS A 1 299 ? 28.935 2.377 -5.886 1.00 94.50 299 LYS A O 1
ATOM 2293 N N . VAL A 1 300 ? 29.042 0.140 -5.994 1.00 93.75 300 VAL A N 1
ATOM 2294 C CA . VAL A 1 300 ? 29.413 -0.066 -4.580 1.00 93.75 300 VAL A CA 1
ATOM 2295 C C . VAL A 1 300 ? 30.719 0.650 -4.225 1.00 93.75 300 VAL A C 1
ATOM 2297 O O . VAL A 1 300 ? 30.790 1.320 -3.194 1.00 93.75 300 VAL A O 1
ATOM 2300 N N . GLU A 1 301 ? 31.726 0.575 -5.097 1.00 93.50 301 GLU A N 1
ATOM 2301 C CA . GLU A 1 301 ? 32.999 1.287 -4.923 1.00 93.50 301 GLU A CA 1
ATOM 2302 C C . GLU A 1 301 ? 32.814 2.804 -4.917 1.00 93.50 301 GLU A C 1
ATOM 2304 O O . GLU A 1 301 ? 33.318 3.490 -4.027 1.00 93.50 301 GLU A O 1
ATOM 2309 N N . ARG A 1 302 ? 32.038 3.330 -5.872 1.00 95.94 302 ARG A N 1
ATOM 2310 C CA . ARG A 1 302 ? 31.731 4.764 -5.967 1.00 95.94 302 ARG A CA 1
ATOM 2311 C C . ARG A 1 302 ? 31.022 5.285 -4.721 1.00 95.94 302 ARG A C 1
ATOM 2313 O O . ARG A 1 302 ? 31.282 6.402 -4.282 1.00 95.94 302 ARG A O 1
ATOM 2320 N N . GLU A 1 303 ? 30.134 4.476 -4.156 1.00 96.00 303 GLU A N 1
ATOM 2321 C CA . GLU A 1 303 ? 29.376 4.813 -2.949 1.00 96.00 303 GLU A CA 1
ATOM 2322 C C . GLU A 1 303 ? 30.163 4.552 -1.656 1.00 96.00 303 GLU A C 1
ATOM 2324 O O . GLU A 1 303 ? 29.711 4.938 -0.574 1.00 96.00 303 GLU A O 1
ATOM 2329 N N . GLN A 1 304 ? 31.366 3.974 -1.771 1.00 92.31 304 GLN A N 1
ATOM 2330 C CA . GLN A 1 304 ? 32.300 3.692 -0.677 1.00 92.31 304 GLN A CA 1
ATOM 2331 C C . GLN A 1 304 ? 31.684 2.800 0.406 1.00 92.31 304 GLN A C 1
ATOM 2333 O O . GLN A 1 304 ? 31.917 2.997 1.597 1.00 92.31 304 GLN A O 1
ATOM 2338 N N . GLY A 1 305 ? 30.837 1.850 -0.000 1.00 78.94 305 GLY A N 1
ATOM 2339 C CA . GLY A 1 305 ? 30.160 0.955 0.936 1.00 78.94 305 GLY A CA 1
ATOM 2340 C C . GLY A 1 305 ? 29.195 1.663 1.895 1.00 78.94 305 GLY A C 1
ATOM 2341 O O . GLY A 1 305 ? 28.875 1.116 2.945 1.00 78.94 305 GLY A O 1
ATOM 2342 N N . ARG A 1 306 ? 28.735 2.886 1.596 1.00 87.62 306 ARG A N 1
ATOM 2343 C CA . ARG A 1 306 ? 27.711 3.548 2.418 1.00 87.62 306 ARG A CA 1
ATOM 2344 C C . ARG A 1 306 ? 26.352 2.907 2.170 1.00 87.62 306 ARG A C 1
ATOM 2346 O O . ARG A 1 306 ? 25.981 2.674 1.023 1.00 87.62 306 ARG A O 1
ATOM 2353 N N . SER A 1 307 ? 25.598 2.654 3.243 1.00 83.25 307 SER A N 1
ATOM 2354 C CA . SER A 1 307 ? 24.227 2.133 3.153 1.00 83.25 307 SER A CA 1
ATOM 2355 C C . SER A 1 307 ? 23.383 2.967 2.169 1.00 83.25 307 SER A C 1
ATOM 2357 O O . SER A 1 307 ? 23.453 4.198 2.232 1.00 83.25 307 SER A O 1
ATOM 2359 N N . PRO A 1 308 ? 22.608 2.343 1.256 1.00 87.44 308 PRO A N 1
ATOM 2360 C CA . PRO A 1 308 ? 22.315 0.905 1.150 1.00 87.44 308 PRO A CA 1
ATOM 2361 C C . PRO A 1 308 ? 23.317 0.084 0.308 1.00 87.44 308 PRO A C 1
ATOM 2363 O O . PRO A 1 308 ? 23.084 -1.094 0.062 1.00 87.44 308 PRO A O 1
ATOM 2366 N N . PHE A 1 309 ? 24.437 0.658 -0.137 1.00 92.62 309 PHE A N 1
ATOM 2367 C CA . PHE A 1 309 ? 25.414 0.017 -1.031 1.00 92.62 309 PHE A CA 1
ATOM 2368 C C . PHE A 1 309 ? 26.459 -0.831 -0.289 1.00 92.62 309 PHE A C 1
ATOM 2370 O O . PHE A 1 309 ? 27.641 -0.815 -0.624 1.00 92.62 309 PHE A O 1
ATOM 2377 N N . VAL A 1 310 ? 26.025 -1.577 0.728 1.00 90.75 310 VAL A N 1
ATOM 2378 C CA . VAL A 1 310 ? 26.863 -2.529 1.471 1.00 90.75 310 VAL A CA 1
ATOM 2379 C C . VAL A 1 310 ? 26.585 -3.929 0.934 1.00 90.75 310 VAL A C 1
ATOM 2381 O O . VAL A 1 310 ? 25.491 -4.456 1.123 1.00 90.75 310 VAL A O 1
ATOM 2384 N N . LEU A 1 311 ? 27.565 -4.546 0.269 1.00 91.56 311 LEU A N 1
ATOM 2385 C CA . LEU A 1 311 ? 27.420 -5.925 -0.200 1.00 91.56 311 LEU A CA 1
ATOM 2386 C C . LEU A 1 311 ? 27.589 -6.913 0.962 1.00 91.56 311 LEU A C 1
ATOM 2388 O O . LEU A 1 311 ? 28.559 -6.790 1.715 1.00 91.56 311 LEU A O 1
ATOM 2392 N N . PRO A 1 312 ? 26.717 -7.925 1.096 1.00 92.06 312 PRO A N 1
ATOM 2393 C CA . PRO A 1 312 ? 26.944 -9.014 2.040 1.00 92.06 312 PRO A CA 1
ATOM 2394 C C . PRO A 1 312 ? 28.128 -9.885 1.586 1.00 92.06 312 PRO A C 1
ATOM 2396 O O . PRO A 1 312 ? 28.520 -9.872 0.416 1.00 92.06 312 PRO A O 1
ATOM 2399 N N . GLU A 1 313 ? 28.671 -10.681 2.507 1.00 93.44 313 GLU A N 1
ATOM 2400 C CA . GLU A 1 313 ? 29.861 -11.518 2.286 1.00 93.44 313 GLU A CA 1
ATOM 2401 C C . GLU A 1 313 ? 29.743 -12.428 1.052 1.00 93.44 313 GLU A C 1
ATOM 2403 O O . GLU A 1 313 ? 30.689 -12.547 0.278 1.00 93.44 313 GLU A O 1
ATOM 2408 N N . SER A 1 314 ? 28.561 -12.997 0.793 1.00 95.06 314 SER A N 1
ATOM 2409 C CA . SER A 1 314 ? 28.328 -13.852 -0.380 1.00 95.06 314 SER A CA 1
ATOM 2410 C C . SER A 1 314 ? 28.587 -13.136 -1.708 1.00 95.06 314 SER A C 1
ATOM 2412 O O . SER A 1 314 ? 29.199 -13.707 -2.610 1.00 95.06 314 SER A O 1
ATOM 2414 N N . TRP A 1 315 ? 28.171 -11.873 -1.821 1.00 94.56 315 TRP A N 1
ATOM 2415 C CA . TRP A 1 315 ? 28.377 -11.043 -3.010 1.00 94.56 315 TRP A CA 1
ATOM 2416 C C . TRP A 1 315 ? 29.821 -10.546 -3.134 1.00 94.56 315 TRP A C 1
ATOM 2418 O O . TRP A 1 315 ? 30.306 -10.365 -4.254 1.00 94.56 315 TRP A O 1
ATOM 2428 N N . GLN A 1 316 ? 30.519 -10.362 -2.008 1.00 93.00 316 GLN A N 1
ATOM 2429 C CA . GLN A 1 316 ? 31.955 -10.064 -1.995 1.00 93.00 316 GLN A CA 1
ATOM 2430 C C . GLN A 1 316 ? 32.761 -11.273 -2.487 1.00 93.00 316 GLN A C 1
ATOM 2432 O O . GLN A 1 316 ? 33.538 -11.141 -3.426 1.00 93.00 316 GLN A O 1
ATOM 2437 N N . ALA A 1 317 ? 32.491 -12.467 -1.955 1.00 93.25 317 ALA A N 1
ATOM 2438 C CA . ALA A 1 317 ? 33.135 -13.704 -2.396 1.00 93.25 317 ALA A CA 1
ATOM 2439 C C . ALA A 1 317 ? 32.821 -14.042 -3.867 1.00 93.25 317 ALA A C 1
ATOM 2441 O O . ALA A 1 317 ? 33.655 -14.598 -4.579 1.00 93.25 317 ALA A O 1
ATOM 2442 N N . ALA A 1 318 ? 31.621 -13.700 -4.348 1.00 92.88 318 ALA A N 1
ATOM 2443 C CA . ALA A 1 318 ? 31.260 -13.859 -5.757 1.00 92.88 318 ALA A CA 1
ATOM 2444 C C . ALA A 1 318 ? 32.101 -12.978 -6.683 1.00 92.88 318 ALA A C 1
ATOM 2446 O O . ALA A 1 318 ? 32.427 -13.401 -7.789 1.00 92.88 318 ALA A O 1
ATOM 2447 N N . ARG A 1 319 ? 32.491 -11.781 -6.226 1.00 91.50 319 ARG A N 1
ATOM 2448 C CA . ARG A 1 319 ? 33.341 -10.874 -7.002 1.00 91.50 319 ARG A CA 1
ATOM 2449 C C . ARG A 1 319 ? 34.666 -11.534 -7.355 1.00 91.50 319 ARG A C 1
ATOM 2451 O O . ARG A 1 319 ? 35.079 -11.464 -8.502 1.00 91.50 319 ARG A O 1
ATOM 2458 N N . GLU A 1 320 ? 35.298 -12.183 -6.381 1.00 89.06 320 GLU A N 1
ATOM 2459 C CA . GLU A 1 320 ? 36.577 -12.874 -6.571 1.00 89.06 320 GLU A CA 1
ATOM 2460 C C . GLU A 1 320 ? 36.449 -14.041 -7.557 1.00 89.06 320 GLU A C 1
ATOM 2462 O O . GLU A 1 320 ? 37.321 -14.235 -8.397 1.00 89.06 320 GLU A O 1
ATOM 2467 N N . ARG A 1 321 ? 35.336 -14.787 -7.507 1.00 87.12 321 ARG A N 1
ATOM 2468 C CA . ARG A 1 321 ? 35.054 -15.871 -8.465 1.00 87.12 321 ARG A CA 1
ATOM 2469 C C . ARG A 1 321 ? 34.829 -15.366 -9.887 1.00 87.12 321 ARG A C 1
ATOM 2471 O O . ARG A 1 321 ? 35.205 -16.035 -10.844 1.00 87.12 321 ARG A O 1
ATOM 2478 N N . LEU A 1 322 ? 34.176 -14.215 -10.013 1.00 86.94 322 LEU A N 1
ATOM 2479 C CA . LEU A 1 322 ? 33.817 -13.609 -11.291 1.00 86.94 322 LEU A CA 1
ATOM 2480 C C . LEU A 1 322 ? 34.938 -12.735 -11.873 1.00 86.94 322 LEU A C 1
ATOM 2482 O O . LEU A 1 322 ? 34.806 -12.288 -13.015 1.00 86.94 322 LEU A O 1
ATOM 2486 N N . ASP A 1 323 ? 36.013 -12.468 -11.129 1.00 87.69 323 ASP A N 1
ATOM 2487 C CA . ASP A 1 323 ? 37.063 -11.546 -11.555 1.00 87.69 323 ASP A CA 1
ATOM 2488 C C . ASP A 1 323 ? 37.731 -12.003 -12.862 1.00 87.69 323 ASP A C 1
ATOM 2490 O O . ASP A 1 323 ? 38.026 -13.180 -13.071 1.00 87.69 323 ASP A O 1
ATOM 2494 N N . GLY A 1 324 ? 37.902 -11.065 -13.793 1.00 82.88 324 GLY A N 1
ATOM 2495 C CA . GLY A 1 324 ? 38.395 -11.340 -15.146 1.00 82.88 324 GLY A CA 1
ATOM 2496 C C . GLY A 1 324 ? 37.469 -12.180 -16.045 1.00 82.88 324 GLY A C 1
ATOM 2497 O O . GLY A 1 324 ? 37.831 -12.435 -17.195 1.00 82.88 324 GLY A O 1
ATOM 2498 N N . SER A 1 325 ? 36.288 -12.602 -15.576 1.00 84.50 325 SER A N 1
ATOM 2499 C CA . SER A 1 325 ? 35.340 -13.372 -16.390 1.00 84.50 325 SER A CA 1
ATOM 2500 C C . SER A 1 325 ? 34.550 -12.487 -17.359 1.00 84.50 325 SER A C 1
ATOM 2502 O O . SER A 1 325 ? 34.169 -11.356 -17.052 1.00 84.50 325 SER A O 1
ATOM 2504 N N . GLU A 1 326 ? 34.217 -13.036 -18.529 1.00 81.69 326 GLU A N 1
ATOM 2505 C CA . GLU A 1 326 ? 33.286 -12.389 -19.461 1.00 81.69 326 GLU A CA 1
ATOM 2506 C C . GLU A 1 326 ? 31.892 -12.225 -18.837 1.00 81.69 326 GLU A C 1
ATOM 2508 O O . GLU A 1 326 ? 31.222 -11.219 -19.077 1.00 81.69 326 GLU A O 1
ATOM 2513 N N . ALA A 1 327 ? 31.484 -13.163 -17.974 1.00 77.25 327 ALA A N 1
ATOM 2514 C CA . ALA A 1 327 ? 30.212 -13.111 -17.265 1.00 77.25 327 ALA A CA 1
ATOM 2515 C C . ALA A 1 327 ? 30.086 -11.849 -16.394 1.00 77.25 327 ALA A C 1
ATOM 2517 O O . ALA A 1 327 ? 29.025 -11.228 -16.390 1.00 77.25 327 ALA A O 1
ATOM 2518 N N . LEU A 1 328 ? 31.159 -11.420 -15.720 1.00 84.69 328 LEU A N 1
ATOM 2519 C CA . LEU A 1 328 ? 31.168 -10.180 -14.939 1.00 84.69 328 LEU A CA 1
ATOM 2520 C C . LEU A 1 328 ? 30.949 -8.945 -15.820 1.00 84.69 328 LEU A C 1
ATOM 2522 O O . LEU A 1 328 ? 30.180 -8.053 -15.465 1.00 84.69 328 LEU A O 1
ATOM 2526 N N . ALA A 1 329 ? 31.628 -8.900 -16.966 1.00 84.94 329 ALA A N 1
ATOM 2527 C CA . ALA A 1 329 ? 31.646 -7.734 -17.843 1.00 84.94 329 ALA A CA 1
ATOM 2528 C C . ALA A 1 329 ? 30.397 -7.611 -18.727 1.00 84.94 329 ALA A C 1
ATOM 2530 O O . ALA A 1 329 ? 30.012 -6.502 -19.089 1.00 84.94 329 ALA A O 1
ATOM 2531 N N . THR A 1 330 ? 29.786 -8.733 -19.112 1.00 83.38 330 THR A N 1
ATOM 2532 C CA . THR A 1 330 ? 28.765 -8.754 -20.172 1.00 83.38 330 THR A CA 1
ATOM 2533 C C . THR A 1 330 ? 27.386 -9.185 -19.702 1.00 83.38 330 THR A C 1
ATOM 2535 O O . THR A 1 330 ? 26.412 -8.799 -20.346 1.00 83.38 330 THR A O 1
ATOM 2538 N N . THR A 1 331 ? 27.268 -9.927 -18.591 1.00 87.50 331 THR A N 1
ATOM 2539 C CA . THR A 1 331 ? 25.958 -10.395 -18.115 1.00 87.50 331 THR A CA 1
ATOM 2540 C C . THR A 1 331 ? 25.133 -9.202 -17.653 1.00 87.50 331 THR A C 1
ATOM 2542 O O . THR A 1 331 ? 25.538 -8.517 -16.704 1.00 87.50 331 THR A O 1
ATOM 2545 N N . PRO A 1 332 ? 23.966 -8.953 -18.267 1.00 91.69 332 PRO A N 1
ATOM 2546 C CA . PRO A 1 332 ? 23.082 -7.902 -17.809 1.00 91.69 332 PRO A CA 1
ATOM 2547 C C . PRO A 1 332 ? 22.579 -8.217 -16.403 1.00 91.69 332 PRO A C 1
ATOM 2549 O O . PRO A 1 332 ? 22.129 -9.331 -16.143 1.00 91.69 332 PRO A O 1
ATOM 2552 N N . LEU A 1 333 ? 22.610 -7.245 -15.502 1.00 94.88 333 LEU A N 1
ATOM 2553 C CA . LEU A 1 333 ? 21.983 -7.365 -14.192 1.00 94.88 333 LEU A CA 1
ATOM 2554 C C . LEU A 1 333 ? 20.519 -6.933 -14.279 1.00 94.88 333 LEU A C 1
ATOM 2556 O O . LEU A 1 333 ? 19.628 -7.736 -14.020 1.00 94.88 333 LEU A O 1
ATOM 2560 N N . ASN A 1 334 ? 20.273 -5.701 -14.723 1.00 96.69 334 ASN A N 1
ATOM 2561 C CA . ASN A 1 334 ? 18.933 -5.155 -14.927 1.00 96.69 334 ASN A CA 1
ATOM 2562 C C . ASN A 1 334 ? 18.793 -4.604 -16.345 1.00 96.69 334 ASN A C 1
ATOM 2564 O O . ASN A 1 334 ? 19.785 -4.217 -16.958 1.00 96.69 334 ASN A O 1
ATOM 2568 N N . PHE A 1 335 ? 17.567 -4.512 -16.849 1.00 94.56 335 PHE A N 1
ATOM 2569 C CA . PHE A 1 335 ? 17.264 -3.851 -18.117 1.00 94.56 335 PHE A CA 1
ATOM 2570 C C . PHE A 1 335 ? 15.948 -3.082 -18.056 1.00 94.56 335 PHE A C 1
ATOM 2572 O O . PHE A 1 335 ? 15.112 -3.308 -17.177 1.00 94.56 335 PHE A O 1
ATOM 2579 N N . VAL A 1 336 ? 15.783 -2.158 -19.002 1.00 94.31 336 VAL A N 1
ATOM 2580 C CA . VAL A 1 336 ? 14.591 -1.320 -19.131 1.00 94.31 336 VAL A CA 1
ATOM 2581 C C . VAL A 1 336 ? 13.818 -1.614 -20.410 1.00 94.31 336 VAL A C 1
ATOM 2583 O O . VAL A 1 336 ? 14.402 -1.915 -21.451 1.00 94.31 336 VAL A O 1
ATOM 2586 N N . SER A 1 337 ? 12.493 -1.504 -20.350 1.00 93.00 337 SER A N 1
ATOM 2587 C CA . SER A 1 337 ? 11.619 -1.672 -21.515 1.00 93.00 337 SER A CA 1
ATOM 2588 C C . SER A 1 337 ? 10.460 -0.681 -21.527 1.00 93.00 337 SER A C 1
ATOM 2590 O O . SER A 1 337 ? 10.152 -0.056 -20.514 1.00 93.00 337 SER A O 1
ATOM 2592 N N . THR A 1 338 ? 9.799 -0.546 -22.675 1.00 92.88 338 THR A N 1
ATOM 2593 C CA . THR A 1 338 ? 8.609 0.303 -22.841 1.00 92.88 338 THR A CA 1
ATOM 2594 C C . THR A 1 338 ? 7.308 -0.389 -22.419 1.00 92.88 338 THR A C 1
ATOM 2596 O O . THR A 1 338 ? 6.238 0.107 -22.749 1.00 92.88 338 THR A O 1
ATOM 2599 N N . ALA A 1 339 ? 7.348 -1.542 -21.744 1.00 92.81 339 ALA A N 1
ATOM 2600 C CA . ALA A 1 339 ? 6.121 -2.167 -21.253 1.00 92.81 339 ALA A CA 1
ATOM 2601 C C . ALA A 1 339 ? 5.408 -1.239 -20.247 1.00 92.81 339 ALA A C 1
ATOM 2603 O O . ALA A 1 339 ? 6.053 -0.671 -19.366 1.00 92.81 339 ALA A O 1
ATOM 2604 N N . ASP A 1 340 ? 4.090 -1.082 -20.390 1.00 93.31 340 ASP A N 1
ATOM 2605 C CA . ASP A 1 340 ? 3.258 -0.308 -19.462 1.00 93.31 340 ASP A CA 1
ATOM 2606 C C . ASP A 1 340 ? 2.973 -1.140 -18.203 1.00 93.31 340 ASP A C 1
ATOM 2608 O O . ASP A 1 340 ? 2.330 -2.190 -18.272 1.00 93.31 340 ASP A O 1
ATOM 2612 N N . ILE A 1 341 ? 3.512 -0.707 -17.063 1.00 91.81 341 ILE A N 1
ATOM 2613 C CA . ILE A 1 341 ? 3.403 -1.409 -15.781 1.00 91.81 341 ILE A CA 1
ATOM 2614 C C . ILE A 1 341 ? 2.922 -0.461 -14.686 1.00 91.81 341 ILE A C 1
ATOM 2616 O O . ILE A 1 341 ? 3.167 0.742 -14.724 1.00 91.81 341 ILE A O 1
ATOM 2620 N N . ILE A 1 342 ? 2.310 -1.021 -13.649 1.00 89.62 342 ILE A N 1
ATOM 2621 C CA . ILE A 1 342 ? 1.904 -0.286 -12.451 1.00 89.62 342 ILE A CA 1
ATOM 2622 C C . ILE A 1 342 ? 2.088 -1.163 -11.201 1.00 89.62 342 ILE A C 1
ATOM 2624 O O . ILE A 1 342 ? 2.531 -2.314 -11.271 1.00 89.62 342 ILE A O 1
ATOM 2628 N N . GLY A 1 343 ? 1.786 -0.620 -10.019 1.00 85.00 343 GLY A N 1
ATOM 2629 C CA . GLY A 1 343 ? 1.760 -1.390 -8.776 1.00 85.00 343 GLY A CA 1
ATOM 2630 C C . GLY A 1 343 ? 0.916 -2.663 -8.920 1.00 85.00 343 GLY A C 1
ATOM 2631 O O . GLY A 1 343 ? -0.233 -2.611 -9.348 1.00 85.00 343 GLY A O 1
ATOM 2632 N N . GLY A 1 344 ? 1.503 -3.807 -8.565 1.00 86.25 344 GLY A N 1
ATOM 2633 C CA . GLY A 1 344 ? 0.937 -5.140 -8.814 1.00 86.25 344 GLY A CA 1
ATOM 2634 C C . GLY A 1 344 ? 1.688 -5.938 -9.886 1.00 86.25 344 GLY A C 1
ATOM 2635 O O . GLY A 1 344 ? 1.614 -7.164 -9.879 1.00 86.25 344 GLY A O 1
ATOM 2636 N N . ASN A 1 345 ? 2.476 -5.283 -10.748 1.00 90.50 345 ASN A N 1
ATOM 2637 C CA . ASN A 1 345 ? 3.319 -5.970 -11.733 1.00 90.50 345 ASN A CA 1
ATOM 2638 C C . ASN A 1 345 ? 4.654 -6.491 -11.171 1.00 90.50 345 ASN A C 1
ATOM 2640 O O . ASN A 1 345 ? 5.314 -7.271 -11.859 1.00 90.50 345 ASN A O 1
ATOM 2644 N N . SER A 1 346 ? 5.073 -6.108 -9.960 1.00 90.69 346 SER A N 1
ATOM 2645 C CA . SER A 1 346 ? 6.286 -6.658 -9.335 1.00 90.69 346 SER A CA 1
ATOM 2646 C C . SER A 1 346 ? 6.208 -8.188 -9.253 1.00 90.69 346 SER A C 1
ATOM 2648 O O . SER A 1 346 ? 5.232 -8.734 -8.744 1.00 90.69 346 SER A O 1
ATOM 2650 N N . GLY A 1 347 ? 7.230 -8.872 -9.764 1.00 92.38 347 GLY A N 1
ATOM 2651 C CA . GLY A 1 347 ? 7.275 -10.329 -9.900 1.00 92.38 347 GLY A CA 1
ATOM 2652 C C . GLY A 1 347 ? 6.762 -10.871 -11.240 1.00 92.38 347 GLY A C 1
ATOM 2653 O O . GLY A 1 347 ? 6.864 -12.073 -11.467 1.00 92.38 347 GLY A O 1
ATOM 2654 N N . SER A 1 348 ? 6.246 -10.028 -12.143 1.00 94.06 348 SER A N 1
ATOM 2655 C CA . SER A 1 348 ? 5.752 -10.492 -13.451 1.00 94.06 348 SER A CA 1
ATOM 2656 C C . SER A 1 348 ? 6.906 -11.029 -14.312 1.00 94.06 348 SER A C 1
ATOM 2658 O O . SER A 1 348 ? 7.899 -10.306 -14.484 1.00 94.06 348 SER A O 1
ATOM 2660 N N . PRO A 1 349 ? 6.807 -12.247 -14.882 1.00 94.38 349 PRO A N 1
ATOM 2661 C CA . PRO A 1 349 ? 7.762 -12.729 -15.869 1.00 94.38 349 PRO A CA 1
ATOM 2662 C C . PRO A 1 349 ? 7.771 -11.840 -17.110 1.00 94.38 349 PRO A C 1
ATOM 2664 O O . PRO A 1 349 ? 6.732 -11.398 -17.608 1.00 94.38 349 PRO A O 1
ATOM 2667 N N . VAL A 1 350 ? 8.979 -11.629 -17.612 1.00 93.56 350 VAL A N 1
ATOM 2668 C CA . VAL A 1 350 ? 9.263 -10.940 -18.859 1.00 93.56 350 VAL A CA 1
ATOM 2669 C C . VAL A 1 350 ? 9.670 -11.991 -19.878 1.00 93.56 350 VAL A C 1
ATOM 2671 O O . VAL A 1 350 ? 10.674 -12.673 -19.663 1.00 93.56 350 VAL A O 1
ATOM 2674 N N . VAL A 1 351 ? 8.915 -12.133 -20.967 1.00 90.94 351 VAL A N 1
ATOM 2675 C CA . VAL A 1 351 ? 9.208 -13.119 -22.018 1.00 90.94 351 VAL A CA 1
ATOM 2676 C C . VAL A 1 351 ? 9.539 -12.472 -23.358 1.00 90.94 351 VAL A C 1
ATOM 2678 O O . VAL A 1 351 ? 9.055 -11.382 -23.671 1.00 90.94 351 VAL A O 1
ATOM 2681 N N . ASP A 1 352 ? 10.383 -13.141 -24.142 1.00 87.88 352 ASP A N 1
ATOM 2682 C CA . ASP A 1 352 ? 10.685 -12.748 -25.520 1.00 87.88 352 ASP A CA 1
ATOM 2683 C C . ASP A 1 352 ? 9.629 -13.248 -26.525 1.00 87.88 352 ASP A C 1
ATOM 2685 O O . ASP A 1 352 ? 8.627 -13.871 -26.168 1.00 87.88 352 ASP A O 1
ATOM 2689 N N . ARG A 1 353 ? 9.866 -12.996 -27.819 1.00 87.50 353 ARG A N 1
ATOM 2690 C CA . ARG A 1 353 ? 8.973 -13.411 -28.915 1.00 87.50 353 ARG A CA 1
ATOM 2691 C C . ARG A 1 353 ? 8.800 -14.930 -29.041 1.00 87.50 353 ARG A C 1
ATOM 2693 O O . ARG A 1 353 ? 7.876 -15.362 -29.721 1.00 87.50 353 ARG A O 1
ATOM 2700 N N . GLN A 1 354 ? 9.683 -15.725 -28.438 1.00 87.44 354 GLN A N 1
ATOM 2701 C CA . GLN A 1 354 ? 9.603 -17.186 -28.402 1.00 87.44 354 GLN A CA 1
ATOM 2702 C C . GLN A 1 354 ? 8.956 -17.691 -27.101 1.00 87.44 354 GLN A C 1
ATOM 2704 O O . GLN A 1 354 ? 8.895 -18.897 -26.882 1.00 87.44 354 GLN A O 1
ATOM 2709 N N . GLY A 1 355 ? 8.488 -16.793 -26.227 1.00 84.81 355 GLY A N 1
ATOM 2710 C CA . GLY A 1 355 ? 7.911 -17.148 -24.932 1.00 84.81 355 GLY A CA 1
ATOM 2711 C C . GLY A 1 355 ? 8.951 -17.556 -23.885 1.00 84.81 355 GLY A C 1
ATOM 2712 O O . GLY A 1 355 ? 8.586 -18.108 -22.849 1.00 84.81 355 GLY A O 1
ATOM 2713 N N . ARG A 1 356 ? 10.244 -17.298 -24.122 1.00 87.25 356 ARG A N 1
ATOM 2714 C CA . ARG A 1 356 ? 11.311 -17.635 -23.170 1.00 87.25 356 ARG A CA 1
ATOM 2715 C C . ARG A 1 356 ? 11.431 -16.552 -22.111 1.00 87.25 356 ARG A C 1
ATOM 2717 O O . ARG A 1 356 ? 11.390 -15.370 -22.440 1.00 87.25 356 ARG A O 1
ATOM 2724 N N . LEU A 1 357 ? 11.642 -16.946 -20.856 1.00 88.00 357 LEU A N 1
ATOM 2725 C CA . LEU A 1 357 ? 11.872 -16.014 -19.753 1.00 88.00 357 LEU A CA 1
ATOM 2726 C C . LEU A 1 357 ? 13.201 -15.267 -19.941 1.00 88.00 357 LEU A C 1
ATOM 2728 O O . LEU A 1 357 ? 14.266 -15.879 -19.944 1.00 88.00 357 LEU A O 1
ATOM 2732 N N . VAL A 1 358 ? 13.138 -13.941 -20.037 1.00 91.75 358 VAL A N 1
ATOM 2733 C CA . VAL A 1 358 ? 14.311 -13.059 -20.164 1.00 91.75 358 VAL A CA 1
ATOM 2734 C C . VAL A 1 358 ? 14.519 -12.149 -18.954 1.00 91.75 358 VAL A C 1
ATOM 2736 O O . VAL A 1 358 ? 15.595 -11.572 -18.790 1.00 91.75 358 VAL A O 1
ATOM 2739 N N . GLY A 1 359 ? 13.535 -12.054 -18.059 1.00 93.50 359 GLY A N 1
ATOM 2740 C CA . GLY A 1 359 ? 13.660 -11.298 -16.818 1.00 93.50 359 GLY A CA 1
ATOM 2741 C C . GLY A 1 359 ? 12.408 -11.315 -15.954 1.00 93.50 359 GLY A C 1
ATOM 2742 O O . GLY A 1 359 ? 11.430 -11.992 -16.266 1.00 93.50 359 GLY A O 1
ATOM 2743 N N . VAL A 1 360 ? 12.444 -10.547 -14.868 1.00 96.44 360 VAL A N 1
ATOM 2744 C CA . VAL A 1 360 ? 11.330 -10.384 -13.926 1.00 96.44 360 VAL A CA 1
ATOM 2745 C C . VAL A 1 360 ? 11.182 -8.906 -13.574 1.00 96.44 360 VAL A C 1
ATOM 2747 O O . VAL A 1 360 ? 12.153 -8.267 -13.166 1.00 96.44 360 VAL A O 1
ATOM 2750 N N . ILE A 1 361 ? 9.975 -8.357 -13.731 1.00 96.38 361 ILE A N 1
ATOM 2751 C CA . ILE A 1 361 ? 9.663 -6.962 -13.384 1.00 96.38 361 ILE A CA 1
ATOM 2752 C C . ILE A 1 361 ? 9.814 -6.754 -11.878 1.00 96.38 361 ILE A C 1
ATOM 2754 O O . ILE A 1 361 ? 9.292 -7.547 -11.094 1.00 96.38 361 ILE A O 1
ATOM 2758 N N . PHE A 1 362 ? 10.456 -5.662 -11.460 1.00 95.00 362 PHE A N 1
ATOM 2759 C CA . PHE A 1 362 ? 10.508 -5.300 -10.039 1.00 95.00 362 PHE A CA 1
ATOM 2760 C C . PHE A 1 362 ? 10.188 -3.832 -9.743 1.00 95.00 362 PHE A C 1
ATOM 2762 O O . PHE A 1 362 ? 9.717 -3.553 -8.641 1.00 95.00 362 PHE A O 1
ATOM 2769 N N . ASP A 1 363 ? 10.383 -2.912 -10.692 1.00 94.00 363 ASP A N 1
ATOM 2770 C CA . ASP A 1 363 ? 10.096 -1.480 -10.509 1.00 94.00 363 ASP A CA 1
ATOM 2771 C C . ASP A 1 363 ? 9.861 -0.795 -11.866 1.00 94.00 363 ASP A C 1
ATOM 2773 O O . ASP A 1 363 ? 9.979 -1.422 -12.921 1.00 94.00 363 ASP A O 1
ATOM 2777 N N . GLY A 1 364 ? 9.555 0.497 -11.844 1.00 92.56 364 GLY A N 1
ATOM 2778 C CA . GLY A 1 364 ? 9.651 1.391 -12.995 1.00 92.56 364 GLY A CA 1
ATOM 2779 C C . GLY A 1 364 ? 10.557 2.591 -12.694 1.00 92.56 364 GLY A C 1
ATOM 2780 O O . GLY A 1 364 ? 10.975 2.809 -11.551 1.00 92.56 364 GLY A O 1
ATOM 2781 N N . ASN A 1 365 ? 10.929 3.351 -13.725 1.00 91.06 365 ASN A N 1
ATOM 2782 C CA . ASN A 1 365 ? 11.712 4.576 -13.537 1.00 91.06 365 ASN A CA 1
ATOM 2783 C C . ASN A 1 365 ? 10.872 5.708 -12.912 1.00 91.06 365 ASN A C 1
ATOM 2785 O O . ASN A 1 365 ? 9.677 5.569 -12.687 1.00 91.06 365 ASN A O 1
ATOM 2789 N N . GLU A 1 366 ? 11.482 6.858 -12.618 1.00 86.75 366 GLU A N 1
ATOM 2790 C CA . GLU A 1 366 ? 10.766 7.988 -12.000 1.00 86.75 366 GLU A CA 1
ATOM 2791 C C . GLU A 1 366 ? 9.567 8.462 -12.840 1.00 86.75 366 GLU A C 1
ATOM 2793 O O . GLU A 1 366 ? 8.487 8.715 -12.307 1.00 86.75 366 GLU A O 1
ATOM 2798 N N . ASP A 1 367 ? 9.720 8.473 -14.165 1.00 86.06 367 ASP A N 1
ATOM 2799 C CA . ASP A 1 367 ? 8.640 8.785 -15.099 1.00 86.06 367 ASP A CA 1
ATOM 2800 C C . ASP A 1 367 ? 7.508 7.757 -15.108 1.00 86.06 367 ASP A C 1
ATOM 2802 O O . ASP A 1 367 ? 6.427 8.063 -15.600 1.00 86.06 367 ASP A O 1
ATOM 2806 N N . SER A 1 368 ? 7.710 6.558 -14.556 1.00 86.56 368 SER A N 1
ATOM 2807 C CA . SER A 1 368 ? 6.654 5.555 -14.432 1.00 86.56 368 SER A CA 1
ATOM 2808 C C . SER A 1 368 ? 5.711 5.829 -13.250 1.00 86.56 368 SER A C 1
ATOM 2810 O O . SER A 1 368 ? 4.680 5.172 -13.111 1.00 86.56 368 SER A O 1
ATOM 2812 N N . LEU A 1 369 ? 6.030 6.784 -12.369 1.00 85.50 369 LEU A N 1
ATOM 2813 C CA . LEU A 1 369 ? 5.199 7.096 -11.196 1.00 85.50 369 LEU A CA 1
ATOM 2814 C C . LEU A 1 369 ? 3.881 7.800 -11.565 1.00 85.50 369 LEU A C 1
ATOM 2816 O O . LEU A 1 369 ? 3.009 7.962 -10.714 1.00 85.50 369 LEU A O 1
ATOM 2820 N N . VAL A 1 370 ? 3.730 8.200 -12.831 1.00 84.44 370 VAL A N 1
ATOM 2821 C CA . VAL A 1 370 ? 2.533 8.843 -13.390 1.00 84.44 370 VAL A CA 1
ATOM 2822 C C . VAL A 1 370 ? 1.592 7.884 -14.115 1.00 84.44 370 VAL A C 1
ATOM 2824 O O . VAL A 1 370 ? 0.512 8.300 -14.529 1.00 84.44 370 VAL A O 1
ATOM 2827 N N . LEU A 1 371 ? 1.963 6.611 -14.273 1.00 85.31 371 LEU A N 1
ATOM 2828 C CA . LEU A 1 371 ? 1.254 5.696 -15.176 1.00 85.31 371 LEU A CA 1
ATOM 2829 C C . LEU A 1 371 ? -0.198 5.408 -14.766 1.00 85.31 371 LEU A C 1
ATOM 2831 O O . LEU A 1 371 ? -1.007 5.061 -15.617 1.00 85.31 371 LEU A O 1
ATOM 2835 N N . ASP A 1 372 ? -0.564 5.677 -13.509 1.00 84.38 372 ASP A N 1
ATOM 2836 C CA . ASP A 1 372 ? -1.960 5.656 -13.039 1.00 84.38 372 ASP A CA 1
ATOM 2837 C C . ASP A 1 372 ? -2.840 6.752 -13.687 1.00 84.38 372 ASP A C 1
ATOM 2839 O O . ASP A 1 372 ? -4.066 6.691 -13.685 1.00 84.38 372 ASP A O 1
ATOM 2843 N N . LEU A 1 373 ? -2.217 7.789 -14.253 1.00 85.94 373 LEU A N 1
ATOM 2844 C CA . LEU A 1 373 ? -2.887 8.915 -14.903 1.00 85.94 373 LEU A CA 1
ATOM 2845 C C . LEU A 1 373 ? -2.621 8.965 -16.403 1.00 85.94 373 LEU A C 1
ATOM 2847 O O . LEU A 1 373 ? -3.546 9.231 -17.176 1.00 85.94 373 LEU A O 1
ATOM 2851 N N . ALA A 1 374 ? -1.368 8.805 -16.817 1.00 86.25 374 ALA A N 1
ATOM 2852 C CA . ALA A 1 374 ? -0.961 8.961 -18.205 1.00 86.25 374 ALA A CA 1
ATOM 2853 C C . ALA A 1 374 ? 0.295 8.145 -18.501 1.00 86.25 374 ALA A C 1
ATOM 2855 O O . ALA A 1 374 ? 1.255 8.184 -17.736 1.00 86.25 374 ALA A O 1
ATOM 2856 N N . TYR A 1 375 ? 0.304 7.475 -19.650 1.00 88.31 375 TYR A N 1
ATOM 2857 C CA . TYR A 1 375 ? 1.485 6.799 -20.166 1.00 88.31 375 TYR A CA 1
ATOM 2858 C C . TYR A 1 375 ? 2.267 7.712 -21.117 1.00 88.31 375 TYR A C 1
ATOM 2860 O O . TYR A 1 375 ? 1.700 8.303 -22.036 1.00 88.31 375 TYR A O 1
ATOM 2868 N N . ASP A 1 376 ? 3.576 7.819 -20.888 1.00 85.12 376 ASP A N 1
ATOM 2869 C CA . ASP A 1 376 ? 4.514 8.611 -21.685 1.00 85.12 376 ASP A CA 1
ATOM 2870 C C . ASP A 1 376 ? 5.534 7.671 -22.339 1.00 85.12 376 ASP A C 1
ATOM 2872 O O . ASP A 1 376 ? 6.477 7.214 -21.692 1.00 85.12 376 ASP A O 1
ATOM 2876 N N . ALA A 1 377 ? 5.333 7.363 -23.622 1.00 82.81 377 ALA A N 1
ATOM 2877 C CA . ALA A 1 377 ? 6.133 6.373 -24.344 1.00 82.81 377 ALA A CA 1
ATOM 2878 C C . ALA A 1 377 ? 7.623 6.746 -24.452 1.00 82.81 377 ALA A C 1
ATOM 2880 O O . ALA A 1 377 ? 8.489 5.867 -24.550 1.00 82.81 377 ALA A O 1
ATOM 2881 N N . ASP A 1 378 ? 7.949 8.037 -24.407 1.00 84.56 378 ASP A N 1
ATOM 2882 C CA . ASP A 1 378 ? 9.320 8.505 -24.584 1.00 84.56 378 ASP A CA 1
ATOM 2883 C C . ASP A 1 378 ? 10.122 8.404 -23.291 1.00 84.56 378 ASP A C 1
ATOM 2885 O O . ASP A 1 378 ? 11.318 8.087 -23.343 1.00 84.56 378 ASP A O 1
ATOM 2889 N N . ARG A 1 379 ? 9.464 8.578 -22.136 1.00 86.31 379 ARG A N 1
ATOM 2890 C CA . ARG A 1 379 ? 10.140 8.602 -20.831 1.00 86.31 379 ARG A CA 1
ATOM 2891 C C . ARG A 1 379 ? 9.867 7.399 -19.932 1.00 86.31 379 ARG A C 1
ATOM 2893 O O . ARG A 1 379 ? 10.786 6.952 -19.250 1.00 86.31 379 ARG A O 1
ATOM 2900 N N . ALA A 1 380 ? 8.655 6.849 -19.915 1.00 90.12 380 ALA A N 1
ATOM 2901 C CA . ALA A 1 380 ? 8.286 5.793 -18.973 1.00 90.12 380 ALA A CA 1
ATOM 2902 C C . ALA A 1 380 ? 8.964 4.461 -19.314 1.00 90.12 380 ALA A C 1
ATOM 2904 O O . ALA A 1 380 ? 8.918 3.994 -20.456 1.00 90.12 380 ALA A O 1
ATOM 2905 N N . ARG A 1 381 ? 9.596 3.829 -18.323 1.00 93.56 381 ARG A N 1
ATOM 2906 C CA . ARG A 1 381 ? 10.259 2.533 -18.481 1.00 93.56 381 ARG A CA 1
ATOM 2907 C C . ARG A 1 381 ? 9.916 1.583 -17.346 1.00 93.56 381 ARG A C 1
ATOM 2909 O O . ARG A 1 381 ? 10.044 1.931 -16.173 1.00 93.56 381 ARG A O 1
ATOM 2916 N N . ALA A 1 382 ? 9.576 0.357 -17.719 1.00 94.75 382 ALA A N 1
ATOM 2917 C CA . ALA A 1 382 ? 9.558 -0.787 -16.825 1.00 94.75 382 ALA A CA 1
ATOM 2918 C C . ALA A 1 382 ? 10.991 -1.273 -16.576 1.00 94.75 382 ALA A C 1
ATOM 2920 O O . ALA A 1 382 ? 11.779 -1.352 -17.520 1.00 94.75 382 ALA A O 1
ATOM 2921 N N . ILE A 1 383 ? 11.315 -1.624 -15.333 1.00 96.12 383 ILE A N 1
ATOM 2922 C CA . ILE A 1 383 ? 12.623 -2.135 -14.913 1.00 96.12 383 ILE A CA 1
ATOM 2923 C C . ILE A 1 383 ? 12.481 -3.606 -14.517 1.00 96.12 383 ILE A C 1
ATOM 2925 O O . ILE A 1 383 ? 11.672 -3.975 -13.657 1.00 96.12 383 ILE A O 1
ATOM 2929 N N . ALA A 1 384 ? 13.305 -4.445 -15.136 1.00 96.50 384 ALA A N 1
ATOM 2930 C CA . ALA A 1 384 ? 13.387 -5.868 -14.852 1.00 96.50 384 ALA A CA 1
ATOM 2931 C C . ALA A 1 384 ? 14.796 -6.267 -14.420 1.00 96.50 384 ALA A C 1
ATOM 2933 O O . ALA A 1 384 ? 15.787 -5.728 -14.919 1.00 96.50 384 ALA A O 1
ATOM 2934 N N . VAL A 1 385 ? 14.880 -7.257 -13.533 1.00 97.56 385 VAL A N 1
ATOM 2935 C CA . VAL A 1 385 ? 16.113 -8.022 -13.329 1.00 97.56 385 VAL A CA 1
ATOM 2936 C C . VAL A 1 385 ? 16.221 -9.038 -14.461 1.00 97.56 385 VAL A C 1
ATOM 2938 O O . VAL A 1 385 ? 15.219 -9.637 -14.860 1.00 97.56 385 VAL A O 1
ATOM 2941 N N . SER A 1 386 ? 17.413 -9.209 -15.021 1.00 96.56 386 SER A N 1
ATOM 2942 C CA . SER A 1 386 ? 17.624 -10.120 -16.143 1.00 96.56 386 SER A CA 1
ATOM 2943 C C . SER A 1 386 ? 17.688 -11.577 -15.679 1.00 96.56 386 SER A C 1
ATOM 2945 O O . SER A 1 386 ? 18.212 -11.887 -14.606 1.00 96.56 386 SER A O 1
ATOM 2947 N N . ALA A 1 387 ? 17.196 -12.494 -16.515 1.00 92.31 387 ALA A N 1
ATOM 2948 C CA . ALA A 1 387 ? 17.333 -13.929 -16.270 1.00 92.31 387 ALA A CA 1
ATOM 2949 C C . ALA A 1 387 ? 18.812 -14.360 -16.196 1.00 92.31 387 ALA A C 1
ATOM 2951 O O . ALA A 1 387 ? 19.155 -15.233 -15.401 1.00 92.31 387 ALA A O 1
ATOM 2952 N N . GLY A 1 388 ? 19.697 -13.702 -16.958 1.00 89.69 388 GLY A N 1
ATOM 2953 C CA . GLY A 1 388 ? 21.144 -13.910 -16.875 1.00 89.69 388 GLY A CA 1
ATOM 2954 C C . GLY A 1 388 ? 21.710 -13.512 -15.510 1.00 89.69 388 GLY A C 1
ATOM 2955 O O . GLY A 1 388 ? 22.418 -14.298 -14.890 1.00 89.69 388 GLY A O 1
ATOM 2956 N N . GLY A 1 389 ? 21.324 -12.343 -14.994 1.00 91.50 389 GLY A N 1
ATOM 2957 C CA . GLY A 1 389 ? 21.718 -11.864 -13.669 1.00 91.50 389 GLY A CA 1
ATOM 2958 C C . GLY A 1 389 ? 21.210 -12.772 -12.547 1.00 91.50 389 GLY A C 1
ATOM 2959 O O . GLY A 1 389 ? 21.960 -13.080 -11.622 1.00 91.50 389 GLY A O 1
ATOM 2960 N N . ILE A 1 390 ? 19.974 -13.278 -12.661 1.00 93.38 390 ILE A N 1
ATOM 2961 C CA . ILE A 1 390 ? 19.427 -14.292 -11.743 1.00 93.38 390 ILE A CA 1
ATOM 2962 C C . ILE A 1 390 ? 20.273 -15.571 -11.791 1.00 93.38 390 ILE A C 1
ATOM 2964 O O . ILE A 1 390 ? 20.688 -16.066 -10.744 1.00 93.38 390 ILE A O 1
ATOM 2968 N N . ALA A 1 391 ? 20.558 -16.098 -12.984 1.00 91.00 391 ALA A N 1
ATOM 2969 C CA . ALA A 1 391 ? 21.337 -17.323 -13.145 1.00 91.00 391 ALA A CA 1
ATOM 2970 C C . ALA A 1 391 ? 22.764 -17.180 -12.588 1.00 91.00 391 ALA A C 1
ATOM 2972 O O . ALA A 1 391 ? 23.230 -18.068 -11.872 1.00 91.00 391 ALA A O 1
ATOM 2973 N N . THR A 1 392 ? 23.435 -16.055 -12.854 1.00 90.44 392 THR A N 1
ATOM 2974 C CA . THR A 1 392 ? 24.754 -15.737 -12.285 1.00 90.44 392 THR A CA 1
ATOM 2975 C C . THR A 1 392 ? 24.691 -15.608 -10.767 1.00 90.44 392 THR A C 1
ATOM 2977 O O . THR A 1 392 ? 25.549 -16.146 -10.078 1.00 90.44 392 THR A O 1
ATOM 2980 N N . ALA A 1 393 ? 23.663 -14.973 -10.201 1.00 92.94 393 ALA A N 1
ATOM 2981 C CA . ALA A 1 393 ? 23.521 -14.905 -8.749 1.00 92.94 393 ALA A CA 1
ATOM 2982 C C . ALA A 1 393 ? 23.310 -16.298 -8.129 1.00 92.94 393 ALA A C 1
ATOM 2984 O O . ALA A 1 393 ? 23.977 -16.657 -7.157 1.00 92.94 393 ALA A O 1
ATOM 2985 N N . LEU A 1 394 ? 22.431 -17.124 -8.700 1.00 92.69 394 LEU A N 1
ATOM 2986 C CA . LEU A 1 394 ? 22.202 -18.487 -8.214 1.00 92.69 394 LEU A CA 1
ATOM 2987 C C . LEU A 1 394 ? 23.471 -19.344 -8.290 1.00 92.69 394 LEU A C 1
ATOM 2989 O O . LEU A 1 394 ? 23.746 -20.082 -7.349 1.00 92.69 394 LEU A O 1
ATOM 2993 N N . ARG A 1 395 ? 24.259 -19.227 -9.364 1.00 90.69 395 ARG A N 1
ATOM 2994 C CA . ARG A 1 395 ? 25.494 -20.000 -9.558 1.00 90.69 395 ARG A CA 1
ATOM 2995 C C . ARG A 1 395 ? 26.639 -19.482 -8.703 1.00 90.69 395 ARG A C 1
ATOM 2997 O O . ARG A 1 395 ? 27.199 -20.220 -7.900 1.00 90.69 395 ARG A O 1
ATOM 3004 N N . ASP A 1 396 ? 26.959 -18.207 -8.862 1.00 89.94 396 ASP A N 1
ATOM 3005 C CA . ASP A 1 396 ? 28.227 -17.644 -8.421 1.00 89.94 396 ASP A CA 1
ATOM 3006 C C . ASP A 1 396 ? 28.113 -16.896 -7.098 1.00 89.94 396 ASP A C 1
ATOM 3008 O O . ASP A 1 396 ? 29.125 -16.736 -6.426 1.00 89.94 396 ASP A O 1
ATOM 3012 N N . VAL A 1 397 ? 26.920 -16.462 -6.675 1.00 92.38 397 VAL A N 1
ATOM 3013 C CA . VAL A 1 397 ? 26.713 -15.795 -5.373 1.00 92.38 397 VAL A CA 1
ATOM 3014 C C . VAL A 1 397 ? 26.214 -16.780 -4.326 1.00 92.38 397 VAL A C 1
ATOM 3016 O O . VAL A 1 397 ? 26.815 -16.900 -3.259 1.00 92.38 397 VAL A O 1
ATOM 3019 N N . TYR A 1 398 ? 25.123 -17.481 -4.632 1.00 94.62 398 TYR A N 1
ATOM 3020 C CA . TYR A 1 398 ? 24.409 -18.327 -3.677 1.00 94.62 398 TYR A CA 1
ATOM 3021 C C . TYR A 1 398 ? 24.758 -19.813 -3.781 1.00 94.62 398 TYR A C 1
ATOM 3023 O O . TYR A 1 398 ? 24.440 -20.554 -2.856 1.00 94.62 398 TYR A O 1
ATOM 3031 N N . GLN A 1 399 ? 25.401 -20.243 -4.874 1.00 91.69 399 GLN A N 1
ATOM 3032 C CA . GLN A 1 399 ? 25.750 -21.649 -5.137 1.00 91.69 399 GLN A CA 1
ATOM 3033 C C . GLN A 1 399 ? 24.538 -22.592 -4.993 1.00 91.69 399 GLN A C 1
ATOM 3035 O O . GLN A 1 399 ? 24.609 -23.685 -4.434 1.00 91.69 399 GLN A O 1
ATOM 3040 N N . ALA A 1 400 ? 23.388 -22.151 -5.498 1.00 92.25 400 ALA A N 1
ATOM 3041 C CA . ALA A 1 400 ? 22.107 -22.836 -5.410 1.00 92.25 400 ALA A CA 1
ATOM 3042 C C . ALA A 1 400 ? 21.966 -23.919 -6.499 1.00 92.25 400 ALA A C 1
ATOM 3044 O O . ALA A 1 400 ? 21.090 -23.851 -7.364 1.00 92.25 400 ALA A O 1
ATOM 3045 N N . GLU A 1 401 ? 22.839 -24.930 -6.466 1.00 88.25 401 GLU A N 1
ATOM 3046 C CA . GLU A 1 401 ? 22.952 -25.959 -7.513 1.00 88.25 401 GLU A CA 1
ATOM 3047 C C . GLU A 1 401 ? 21.653 -26.729 -7.780 1.00 88.25 401 GLU A C 1
ATOM 3049 O O . GLU A 1 401 ? 21.346 -27.042 -8.931 1.00 88.25 401 GLU A O 1
ATOM 3054 N N . LEU A 1 402 ? 20.884 -27.031 -6.728 1.00 91.62 402 LEU A N 1
ATOM 3055 C CA . LEU A 1 402 ? 19.611 -27.745 -6.856 1.00 91.62 402 LEU A CA 1
ATOM 3056 C C . LEU A 1 402 ? 18.582 -26.921 -7.638 1.00 91.62 402 LEU A C 1
ATOM 3058 O O . LEU A 1 402 ? 17.935 -27.456 -8.532 1.00 91.62 402 LEU A O 1
ATOM 3062 N N . LEU A 1 403 ? 18.493 -25.616 -7.359 1.00 87.75 403 LEU A N 1
ATOM 3063 C CA . LEU A 1 403 ? 17.592 -24.711 -8.075 1.00 87.75 403 LEU A CA 1
ATOM 3064 C C . LEU A 1 403 ? 18.036 -24.521 -9.527 1.00 87.75 403 LEU A C 1
ATOM 3066 O O . LEU A 1 403 ? 17.208 -24.522 -10.428 1.00 87.75 403 LEU A O 1
ATOM 3070 N N . LEU A 1 404 ? 19.342 -24.416 -9.784 1.00 85.88 404 LEU A N 1
ATOM 3071 C CA . LEU A 1 404 ? 19.854 -24.371 -11.157 1.00 85.88 404 LEU A CA 1
ATOM 3072 C C . LEU A 1 404 ? 19.516 -25.646 -11.934 1.00 85.88 404 LEU A C 1
ATOM 3074 O O . LEU A 1 404 ? 19.163 -25.566 -13.107 1.00 85.88 404 LEU A O 1
ATOM 3078 N N . ALA A 1 405 ? 19.605 -26.815 -11.298 1.00 85.38 405 ALA A N 1
ATOM 3079 C CA . ALA A 1 405 ? 19.222 -28.079 -11.919 1.00 85.38 405 ALA A CA 1
ATOM 3080 C C . ALA A 1 405 ? 17.718 -28.140 -12.217 1.00 85.38 405 ALA A C 1
ATOM 3082 O O . ALA A 1 405 ? 17.340 -28.530 -13.320 1.00 85.38 405 ALA A O 1
ATOM 3083 N N . GLU A 1 406 ? 16.879 -27.716 -11.270 1.00 87.88 406 GLU A N 1
ATOM 3084 C CA . GLU A 1 406 ? 15.422 -27.645 -11.436 1.00 87.88 406 GLU A CA 1
ATOM 3085 C C . GLU A 1 406 ? 15.020 -26.698 -12.576 1.00 87.88 406 GLU A C 1
ATOM 3087 O O . GLU A 1 406 ? 14.161 -27.034 -13.388 1.00 87.88 406 GLU A O 1
ATOM 3092 N N . LEU A 1 407 ? 15.707 -25.560 -12.707 1.00 85.19 407 LEU A N 1
ATOM 3093 C CA . LEU A 1 407 ? 15.515 -24.595 -13.795 1.00 85.19 407 LEU A CA 1
ATOM 3094 C C . LEU A 1 407 ? 16.121 -25.047 -15.139 1.00 85.19 407 LEU A C 1
ATOM 3096 O O . LEU A 1 407 ? 16.065 -24.299 -16.114 1.00 85.19 407 LEU A O 1
ATOM 3100 N N . GLY A 1 408 ? 16.735 -26.234 -15.206 1.00 83.19 408 GLY A N 1
ATOM 3101 C CA . GLY A 1 408 ? 17.391 -26.742 -16.416 1.00 83.19 408 GLY A CA 1
ATOM 3102 C C . GLY A 1 408 ? 18.667 -25.984 -16.809 1.00 83.19 408 GLY A C 1
ATOM 3103 O O . GLY A 1 408 ? 19.107 -26.080 -17.950 1.00 83.19 408 GLY A O 1
ATOM 3104 N N . LEU A 1 409 ? 19.259 -25.236 -15.874 1.00 76.25 409 LEU A N 1
ATOM 3105 C CA . LEU A 1 409 ? 20.433 -24.368 -16.039 1.00 76.25 409 LEU A CA 1
ATOM 3106 C C . LEU A 1 409 ? 21.752 -24.994 -15.572 1.00 76.25 409 LEU A C 1
ATOM 3108 O O . LEU A 1 409 ? 22.798 -24.334 -15.574 1.00 76.25 409 LEU A O 1
ATOM 3112 N N . LYS A 1 410 ? 21.715 -26.255 -15.142 1.00 63.44 410 LYS A N 1
ATOM 3113 C CA . LYS A 1 410 ? 22.919 -27.030 -14.844 1.00 63.44 410 LYS A CA 1
ATOM 3114 C C . LYS A 1 410 ? 23.589 -27.408 -16.162 1.00 63.44 410 LYS A C 1
ATOM 3116 O O . LYS A 1 410 ? 22.917 -27.975 -17.017 1.00 63.44 410 LYS A O 1
ATOM 3121 N N . ASP A 1 411 ? 24.879 -27.098 -16.308 1.00 54.78 411 ASP A N 1
ATOM 3122 C CA . ASP A 1 411 ? 25.659 -27.401 -17.514 1.00 54.78 411 ASP A CA 1
ATOM 3123 C C . ASP A 1 411 ? 25.405 -28.845 -17.986 1.00 54.78 411 ASP A C 1
ATOM 3125 O O . ASP A 1 411 ? 25.781 -29.796 -17.287 1.00 54.78 411 ASP A O 1
ATOM 3129 N N . PRO A 1 412 ? 24.800 -29.051 -19.169 1.00 42.97 412 PRO A N 1
ATOM 3130 C CA . PRO A 1 412 ? 24.990 -30.282 -19.886 1.00 42.97 412 PRO A CA 1
ATOM 3131 C C . PRO A 1 412 ? 26.327 -30.156 -20.631 1.00 42.97 412 PRO A C 1
ATOM 3133 O O . PRO A 1 412 ? 26.491 -29.332 -21.524 1.00 42.97 412 PRO A O 1
ATOM 3136 N N . VAL A 1 413 ? 27.242 -31.052 -20.275 1.00 37.03 413 VAL A N 1
ATOM 3137 C CA . VAL A 1 413 ? 28.374 -31.535 -21.076 1.00 37.03 413 VAL A CA 1
ATOM 3138 C C . VAL A 1 413 ? 29.770 -30.946 -20.815 1.00 37.03 413 VAL A C 1
ATOM 3140 O O . VAL A 1 413 ? 30.044 -29.751 -20.877 1.00 37.03 413 VAL A O 1
ATOM 3143 N N . HIS A 1 414 ? 30.661 -31.907 -20.549 1.00 41.38 414 HIS A N 1
ATOM 3144 C CA . HIS A 1 414 ? 32.112 -31.858 -20.508 1.00 41.38 414 HIS A CA 1
ATOM 3145 C C . HIS A 1 414 ? 32.763 -31.018 -21.624 1.00 41.38 414 HIS A C 1
ATOM 3147 O O . HIS A 1 414 ? 32.320 -30.987 -22.770 1.00 41.38 414 HIS A O 1
ATOM 3153 N N . GLU A 1 415 ? 33.913 -30.444 -21.273 1.00 38.75 415 GLU A N 1
ATOM 3154 C CA . GLU A 1 415 ? 34.902 -29.715 -22.083 1.00 38.75 415 GLU A CA 1
ATOM 3155 C C . GLU A 1 415 ? 35.117 -30.229 -23.535 1.00 38.75 415 GLU A C 1
ATOM 3157 O O . GLU A 1 415 ? 35.452 -29.443 -24.423 1.00 38.75 415 GLU A O 1
ATOM 3162 N N . GLU A 1 416 ? 34.889 -31.518 -23.824 1.00 36.78 416 GLU A N 1
ATOM 3163 C CA . GLU A 1 416 ? 35.074 -32.130 -25.153 1.00 36.78 416 GLU A CA 1
ATOM 3164 C C . GLU A 1 416 ? 34.065 -31.657 -26.221 1.00 36.78 416 GLU A C 1
ATOM 3166 O O . GLU A 1 416 ? 34.441 -31.462 -27.385 1.00 36.78 416 GLU A O 1
ATOM 3171 N N . GLU A 1 417 ? 32.802 -31.389 -25.866 1.00 37.81 417 GLU A N 1
ATOM 3172 C CA . GLU A 1 417 ? 31.817 -30.888 -26.845 1.00 37.81 417 GLU A CA 1
ATOM 3173 C C . GLU A 1 417 ? 32.030 -29.401 -27.165 1.00 37.81 417 GLU A C 1
ATOM 3175 O O . GLU A 1 417 ? 31.865 -28.981 -28.315 1.00 37.81 417 GLU A O 1
ATOM 3180 N N . ARG A 1 418 ? 32.529 -28.615 -26.197 1.00 42.00 418 ARG A N 1
ATOM 3181 C CA . ARG A 1 418 ? 32.903 -27.203 -26.402 1.00 42.00 418 ARG A CA 1
ATOM 3182 C C . ARG A 1 418 ? 34.078 -27.052 -27.372 1.00 42.00 418 ARG A C 1
ATOM 3184 O O . ARG A 1 418 ? 34.093 -26.119 -28.1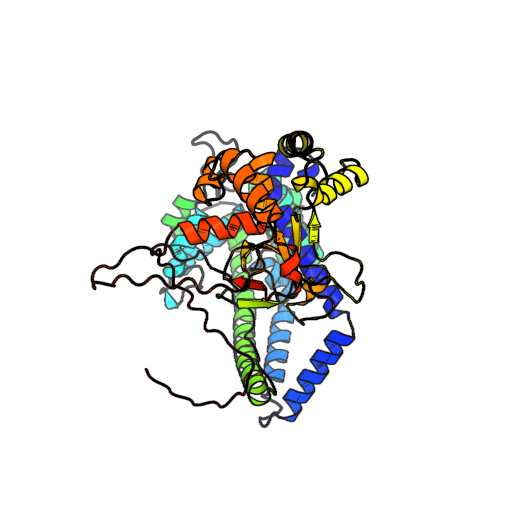79 1.00 42.00 418 ARG A O 1
ATOM 3191 N N . VAL A 1 419 ? 35.042 -27.977 -27.348 1.00 40.75 419 VAL A N 1
ATOM 3192 C CA . VAL A 1 419 ? 36.144 -28.025 -28.329 1.00 40.75 419 VAL A CA 1
ATOM 3193 C C . VAL A 1 419 ? 35.609 -28.373 -29.719 1.00 40.75 419 VAL A C 1
ATOM 3195 O O . VAL A 1 419 ? 35.961 -27.710 -30.697 1.00 40.75 419 VAL A O 1
ATOM 3198 N N . THR A 1 420 ? 34.692 -29.336 -29.804 1.00 36.06 420 THR A N 1
ATOM 3199 C CA . THR A 1 420 ? 34.113 -29.807 -31.071 1.00 36.06 420 THR A CA 1
ATOM 3200 C C . THR A 1 420 ? 33.269 -28.725 -31.762 1.00 36.06 420 THR A C 1
ATOM 3202 O O . THR A 1 420 ? 33.412 -28.504 -32.968 1.00 36.06 420 THR A O 1
ATOM 3205 N N . MET A 1 421 ? 32.471 -27.958 -31.009 1.00 36.31 421 MET A N 1
ATOM 3206 C CA . MET A 1 421 ? 31.693 -26.830 -31.544 1.00 36.31 421 MET A CA 1
ATOM 3207 C C . MET A 1 421 ? 32.557 -25.617 -31.919 1.00 36.31 421 MET A C 1
ATOM 3209 O O . MET A 1 421 ? 32.328 -25.007 -32.966 1.00 36.31 421 MET A O 1
ATOM 3213 N N . ARG A 1 422 ? 33.604 -25.294 -31.143 1.00 44.38 422 ARG A N 1
ATOM 3214 C CA . ARG A 1 422 ? 34.580 -24.249 -31.519 1.00 44.38 422 ARG A CA 1
ATOM 3215 C C . ARG A 1 422 ? 35.341 -24.611 -32.799 1.00 44.38 422 ARG A C 1
ATOM 3217 O O . ARG A 1 422 ? 35.650 -23.719 -33.590 1.00 44.38 422 ARG A O 1
ATOM 3224 N N . GLN A 1 423 ? 35.603 -25.898 -33.036 1.00 38.47 423 GLN A N 1
ATOM 3225 C CA . GLN A 1 423 ? 36.190 -26.394 -34.284 1.00 38.47 423 GLN A CA 1
ATOM 3226 C C . GLN A 1 423 ? 35.204 -26.277 -35.463 1.00 38.47 423 GLN A C 1
ATOM 3228 O O . GLN A 1 423 ? 35.599 -25.871 -36.555 1.00 38.47 423 GLN A O 1
ATOM 3233 N N . ALA A 1 424 ? 33.918 -26.576 -35.243 1.00 36.16 424 ALA A N 1
ATOM 3234 C CA . ALA A 1 424 ? 32.871 -26.478 -36.264 1.00 36.16 424 ALA A CA 1
ATOM 3235 C C . ALA A 1 424 ? 32.577 -25.023 -36.678 1.00 36.16 424 ALA A C 1
ATOM 3237 O O . ALA A 1 424 ? 32.418 -24.740 -37.865 1.00 36.16 424 ALA A O 1
ATOM 3238 N N . LEU A 1 425 ? 32.589 -24.087 -35.724 1.00 38.62 425 LEU A N 1
ATOM 3239 C CA . LEU A 1 425 ? 32.401 -22.654 -35.979 1.00 38.62 425 LEU A CA 1
ATOM 3240 C C . LEU A 1 425 ? 33.617 -22.013 -36.670 1.00 38.62 425 LEU A C 1
ATOM 3242 O O . LEU A 1 425 ? 33.444 -21.156 -37.535 1.00 38.62 425 LEU A O 1
ATOM 3246 N N . LYS A 1 426 ? 34.844 -22.476 -36.377 1.00 39.00 426 LYS A N 1
ATOM 3247 C CA . LYS A 1 426 ? 36.058 -22.070 -37.116 1.00 39.00 426 LYS A CA 1
ATOM 3248 C C . LYS A 1 426 ? 36.071 -22.543 -38.575 1.00 39.00 426 LYS A C 1
ATOM 3250 O O . LYS A 1 426 ? 36.735 -21.915 -39.394 1.00 39.00 426 LYS A O 1
ATOM 3255 N N . ASN A 1 427 ? 35.328 -23.600 -38.905 1.00 35.94 427 ASN A N 1
ATOM 3256 C CA . ASN A 1 427 ? 35.294 -24.194 -40.245 1.00 35.94 427 ASN A CA 1
ATOM 3257 C C . ASN A 1 427 ? 34.167 -23.659 -41.154 1.00 35.94 427 ASN A C 1
ATOM 3259 O O . ASN A 1 427 ? 33.971 -24.192 -42.241 1.00 35.94 427 ASN A O 1
ATOM 3263 N N . GLY A 1 428 ? 33.467 -22.588 -40.755 1.00 29.45 428 GLY A N 1
ATOM 3264 C CA . GLY A 1 428 ? 32.632 -21.776 -41.647 1.00 29.45 428 GLY A CA 1
ATOM 3265 C C . GLY A 1 428 ? 31.413 -22.490 -42.240 1.00 29.45 428 GLY A C 1
ATOM 3266 O O . GLY A 1 428 ? 31.406 -22.855 -43.413 1.00 29.45 428 GLY A O 1
ATOM 3267 N N . PHE A 1 429 ? 30.325 -22.599 -41.474 1.00 31.67 429 PHE A N 1
ATOM 3268 C CA . PHE A 1 429 ? 29.022 -23.007 -42.011 1.00 31.67 429 PHE A CA 1
ATOM 3269 C C . PHE A 1 429 ? 28.205 -21.795 -42.486 1.00 31.67 429 PHE A C 1
ATOM 3271 O O . PHE A 1 429 ? 27.327 -21.293 -41.794 1.00 31.67 429 PHE A O 1
ATOM 3278 N N . TYR A 1 430 ? 28.472 -21.359 -43.718 1.00 31.92 430 TYR A N 1
ATOM 3279 C CA . TYR A 1 430 ? 27.469 -20.735 -44.585 1.00 31.92 430 TYR A CA 1
ATOM 3280 C C . TYR A 1 430 ? 27.453 -21.508 -45.904 1.00 31.92 430 TYR A C 1
ATOM 3282 O O . TYR A 1 430 ? 28.284 -21.295 -46.781 1.00 31.92 430 TYR A O 1
ATOM 3290 N N . GLY A 1 431 ? 26.504 -22.431 -46.047 1.00 25.69 431 GLY A N 1
ATOM 3291 C CA . GLY A 1 431 ? 26.326 -23.196 -47.275 1.00 25.69 431 GLY A CA 1
ATOM 3292 C C . GLY A 1 431 ? 24.941 -23.820 -47.343 1.00 25.69 431 GLY A C 1
ATOM 3293 O O . GLY A 1 431 ? 24.606 -24.687 -46.544 1.00 25.69 431 GLY A O 1
ATOM 3294 N N . LYS A 1 432 ? 24.134 -23.365 -48.308 1.00 36.44 432 LYS A N 1
ATOM 3295 C CA . LYS A 1 432 ? 22.849 -23.962 -48.694 1.00 36.44 432 LYS A CA 1
ATOM 3296 C C . LYS A 1 432 ? 23.008 -25.476 -48.889 1.00 36.44 432 LYS A C 1
ATOM 3298 O O . LYS A 1 432 ? 23.756 -25.899 -49.764 1.00 36.44 432 LYS A O 1
ATOM 3303 N N . GLY A 1 433 ? 22.255 -26.275 -48.139 1.00 24.36 433 GLY A N 1
ATOM 3304 C CA . GLY A 1 433 ? 22.242 -27.726 -48.290 1.00 24.36 433 GLY A CA 1
ATOM 3305 C C . GLY A 1 433 ? 20.999 -28.338 -47.664 1.00 24.36 433 GLY A C 1
ATOM 3306 O O . GLY A 1 433 ? 20.928 -28.525 -46.457 1.00 24.36 433 GLY A O 1
ATOM 3307 N N . VAL A 1 434 ? 20.016 -28.641 -48.508 1.00 30.03 434 VAL A N 1
ATOM 3308 C CA . VAL A 1 434 ? 18.847 -29.462 -48.187 1.00 30.03 434 VAL A CA 1
ATOM 3309 C C . VAL A 1 434 ? 19.328 -30.835 -47.711 1.00 30.03 434 VAL A C 1
ATOM 3311 O O . VAL A 1 434 ? 19.879 -31.595 -48.505 1.00 30.03 434 VAL A O 1
ATOM 3314 N N . PHE A 1 435 ? 19.082 -31.191 -46.449 1.00 25.28 435 PHE A N 1
ATOM 3315 C CA . PHE A 1 435 ? 19.156 -32.585 -46.014 1.00 25.28 435 PHE A CA 1
ATOM 3316 C C . PHE A 1 435 ? 17.779 -33.235 -46.164 1.00 25.28 435 PHE A C 1
ATOM 3318 O O . PHE A 1 435 ? 16.927 -33.195 -45.281 1.00 25.28 435 PHE A O 1
ATOM 3325 N N . HIS A 1 436 ? 17.566 -33.860 -47.321 1.00 27.70 436 HIS A N 1
ATOM 3326 C CA . HIS A 1 436 ? 16.576 -34.917 -47.462 1.00 27.70 436 HIS A CA 1
ATOM 3327 C C . HIS A 1 436 ? 17.107 -36.189 -46.793 1.00 27.70 436 HIS A C 1
ATOM 3329 O O . HIS A 1 436 ? 18.093 -36.769 -47.247 1.00 27.70 436 HIS A O 1
ATOM 3335 N N . ARG A 1 437 ? 16.388 -36.697 -45.789 1.00 24.92 437 ARG A N 1
ATOM 3336 C CA . ARG A 1 437 ? 16.385 -38.131 -45.482 1.00 24.92 437 ARG A CA 1
ATOM 3337 C C . ARG A 1 437 ? 14.955 -38.602 -45.234 1.00 24.92 437 ARG A C 1
ATOM 3339 O O . ARG A 1 437 ? 14.325 -38.250 -44.247 1.00 24.92 437 ARG A O 1
ATOM 3346 N N . LYS A 1 438 ? 14.453 -39.384 -46.192 1.00 25.23 438 LYS A N 1
ATOM 3347 C CA . LYS A 1 438 ? 13.232 -40.189 -46.100 1.00 25.23 438 LYS A CA 1
ATOM 3348 C C . LYS A 1 438 ? 13.507 -41.429 -45.245 1.00 25.23 438 LYS A C 1
ATOM 3350 O O . LYS A 1 438 ? 14.369 -42.208 -45.638 1.00 25.23 438 LYS A O 1
ATOM 3355 N N . THR A 1 439 ? 12.703 -41.652 -44.206 1.00 24.36 439 THR A N 1
ATOM 3356 C CA . THR A 1 439 ? 12.174 -42.976 -43.801 1.00 24.36 439 THR A CA 1
ATOM 3357 C C . THR A 1 439 ? 10.955 -42.779 -42.875 1.00 24.36 439 THR A C 1
ATOM 3359 O O . THR A 1 439 ? 10.831 -41.710 -42.284 1.00 24.36 439 THR A O 1
ATOM 3362 N N . PRO A 1 440 ? 9.992 -43.720 -42.851 1.00 25.48 440 PRO A N 1
ATOM 3363 C CA . PRO A 1 440 ? 8.561 -43.409 -42.811 1.00 25.48 440 PRO A CA 1
ATOM 3364 C C . PRO A 1 440 ? 7.975 -43.229 -41.406 1.00 25.48 440 PRO A C 1
ATOM 3366 O O . PRO A 1 440 ? 8.297 -43.967 -40.481 1.00 25.48 440 PRO A O 1
ATOM 3369 N N . PHE A 1 441 ? 7.016 -42.307 -41.300 1.00 23.09 441 PHE A N 1
ATOM 3370 C CA . PHE A 1 441 ? 6.079 -42.211 -40.182 1.00 23.09 441 PHE A CA 1
ATOM 3371 C C . PHE A 1 441 ? 5.116 -43.410 -40.203 1.00 23.09 441 PHE A C 1
ATOM 3373 O O . PHE A 1 441 ? 4.267 -43.512 -41.091 1.00 23.09 441 PHE A O 1
ATOM 3380 N N . SER A 1 442 ? 5.200 -44.290 -39.207 1.00 24.75 442 SER A N 1
ATOM 3381 C CA . SER A 1 442 ? 4.071 -45.125 -38.788 1.00 24.75 442 SER A CA 1
ATOM 3382 C C . SER A 1 442 ? 3.353 -44.431 -37.633 1.00 24.75 442 SER A C 1
ATOM 3384 O O . SER A 1 442 ? 3.972 -44.086 -36.631 1.00 24.75 442 SER A O 1
ATOM 3386 N N . ARG A 1 443 ? 2.044 -44.215 -37.795 1.00 32.59 443 ARG A N 1
ATOM 3387 C CA . ARG A 1 443 ? 1.136 -43.647 -36.789 1.00 32.59 443 ARG A CA 1
ATOM 3388 C C . ARG A 1 443 ? 1.191 -44.429 -35.471 1.00 32.59 443 ARG A C 1
ATOM 3390 O O . ARG A 1 443 ? 0.931 -45.629 -35.478 1.00 32.59 443 ARG A O 1
ATOM 3397 N N . GLY A 1 444 ? 1.379 -43.720 -34.359 1.00 23.92 444 GLY A N 1
ATOM 3398 C CA . GLY A 1 444 ? 1.014 -44.197 -33.026 1.00 23.92 444 GLY A CA 1
ATOM 3399 C C . GLY A 1 444 ? 1.740 -43.464 -31.899 1.00 23.92 444 GLY A C 1
ATOM 3400 O O . GLY A 1 444 ? 2.959 -43.526 -31.836 1.00 23.92 444 GLY A O 1
ATOM 3401 N N . GLY A 1 445 ? 0.978 -42.845 -30.991 1.00 23.73 445 GLY A N 1
ATOM 3402 C CA . GLY A 1 445 ? 1.438 -42.507 -29.639 1.00 23.73 445 GLY A CA 1
ATOM 3403 C C . GLY A 1 445 ? 1.538 -41.015 -29.331 1.00 23.73 445 GLY A C 1
ATOM 3404 O O . GLY A 1 445 ? 2.325 -40.300 -29.935 1.00 23.73 445 GLY A O 1
ATOM 3405 N N . ALA A 1 446 ? 0.739 -40.569 -28.362 1.00 37.28 446 ALA A N 1
ATOM 3406 C CA . ALA A 1 446 ? 0.942 -39.324 -27.632 1.00 37.28 446 ALA A CA 1
ATOM 3407 C C . ALA A 1 446 ? 2.254 -39.391 -26.826 1.00 37.28 446 ALA A C 1
ATOM 3409 O O . ALA A 1 446 ? 2.541 -40.433 -26.239 1.00 37.28 446 ALA A O 1
ATOM 3410 N N . GLY A 1 447 ? 3.011 -38.294 -26.762 1.00 27.59 447 GLY A N 1
ATOM 3411 C CA . GLY A 1 447 ? 4.191 -38.199 -25.903 1.00 27.59 447 GLY A CA 1
ATOM 3412 C C . GLY A 1 447 ? 5.095 -37.013 -26.237 1.00 27.59 447 GLY A C 1
ATOM 3413 O O . GLY A 1 447 ? 5.511 -36.870 -27.378 1.00 27.59 447 GLY A O 1
ATOM 3414 N N . GLU A 1 448 ? 5.370 -36.212 -25.206 1.00 29.69 448 GLU A N 1
ATOM 3415 C CA . GLU A 1 448 ? 6.583 -35.403 -25.003 1.00 29.69 448 GLU A CA 1
ATOM 3416 C C . GLU A 1 448 ? 6.932 -34.346 -26.067 1.00 29.69 448 GLU A C 1
ATOM 3418 O O . GLU A 1 448 ? 7.637 -34.596 -27.040 1.00 29.69 448 GLU A O 1
ATOM 3423 N N . THR A 1 449 ? 6.544 -33.093 -25.800 1.00 32.12 449 THR A N 1
ATOM 3424 C CA . THR A 1 449 ? 7.378 -31.946 -26.186 1.00 32.12 449 THR A CA 1
ATOM 3425 C C . THR A 1 449 ? 8.744 -32.110 -25.528 1.00 32.12 449 THR A C 1
ATOM 3427 O O . THR A 1 449 ? 8.858 -32.163 -24.302 1.00 32.12 449 THR A O 1
ATOM 3430 N N . ASP A 1 450 ? 9.751 -32.259 -26.377 1.00 32.25 450 ASP A N 1
ATOM 3431 C CA . ASP A 1 450 ? 11.097 -32.695 -26.051 1.00 32.25 450 ASP A CA 1
ATOM 3432 C C . ASP A 1 450 ? 11.792 -31.696 -25.109 1.00 32.25 450 ASP A C 1
ATOM 3434 O O . ASP A 1 450 ? 12.031 -30.535 -25.445 1.00 32.25 450 ASP A O 1
ATOM 3438 N N . ALA A 1 451 ? 12.153 -32.148 -23.906 1.00 32.62 451 ALA A N 1
ATOM 3439 C CA . ALA A 1 451 ? 12.903 -31.361 -22.926 1.00 32.62 451 ALA A CA 1
ATOM 3440 C C . ALA A 1 451 ? 14.282 -30.904 -23.458 1.00 32.62 451 ALA A C 1
ATOM 3442 O O . ALA A 1 451 ? 14.980 -30.125 -22.807 1.00 32.62 451 ALA A O 1
ATOM 3443 N N . ALA A 1 452 ? 14.723 -31.397 -24.620 1.00 31.09 452 ALA A N 1
ATOM 3444 C CA . ALA A 1 452 ? 15.884 -30.889 -25.349 1.00 31.09 452 ALA A CA 1
ATOM 3445 C C . ALA A 1 452 ? 15.700 -29.446 -25.874 1.00 31.09 452 ALA A C 1
ATOM 3447 O O . ALA A 1 452 ? 16.658 -28.671 -25.830 1.00 31.09 452 ALA A O 1
ATOM 3448 N N . ASP A 1 453 ? 14.485 -29.041 -26.258 1.00 33.78 453 ASP A N 1
ATOM 3449 C CA . ASP A 1 453 ? 14.235 -27.712 -26.842 1.00 33.78 453 ASP A CA 1
ATOM 3450 C C . ASP A 1 453 ? 14.272 -26.588 -25.789 1.00 33.78 453 ASP A C 1
ATOM 3452 O O . ASP A 1 453 ? 14.766 -25.490 -26.056 1.00 33.78 453 ASP A O 1
ATOM 3456 N N . CYS A 1 454 ? 13.874 -26.872 -24.542 1.00 33.66 454 CYS A N 1
ATOM 3457 C CA . CYS A 1 454 ? 14.049 -25.938 -23.421 1.00 33.66 454 CYS A CA 1
ATOM 3458 C C . CYS A 1 454 ? 15.520 -25.809 -22.975 1.00 33.66 454 CYS A C 1
ATOM 3460 O O . CYS A 1 454 ? 15.934 -24.739 -22.526 1.00 33.66 454 CYS A O 1
ATOM 3462 N N . ARG A 1 455 ? 16.325 -26.873 -23.132 1.00 39.09 455 ARG A N 1
ATOM 3463 C CA . ARG A 1 455 ? 17.744 -26.923 -22.722 1.00 39.09 455 ARG A CA 1
ATOM 3464 C C . ARG A 1 455 ? 18.660 -26.092 -23.622 1.00 39.09 455 ARG A C 1
ATOM 3466 O O . ARG A 1 455 ? 19.597 -25.476 -23.126 1.00 39.09 455 ARG A O 1
ATOM 3473 N N . LEU A 1 456 ? 18.371 -26.020 -24.923 1.00 34.53 456 LEU A N 1
ATOM 3474 C CA . LEU A 1 456 ? 19.132 -25.192 -25.870 1.00 34.53 456 LEU A CA 1
ATOM 3475 C C . LEU A 1 456 ? 18.783 -23.694 -25.746 1.00 34.53 456 LEU A C 1
ATOM 3477 O O . LEU A 1 456 ? 19.609 -22.819 -26.005 1.00 34.53 456 LEU A O 1
ATOM 3481 N N . ALA A 1 457 ? 17.559 -23.392 -25.312 1.00 36.47 457 ALA A N 1
ATOM 3482 C CA . ALA A 1 457 ? 16.993 -22.050 -25.295 1.00 36.47 457 ALA A CA 1
ATOM 3483 C C . ALA A 1 457 ? 17.535 -21.133 -24.180 1.00 36.47 457 ALA A C 1
ATOM 3485 O O . ALA A 1 457 ? 17.631 -19.925 -24.415 1.00 36.47 457 ALA A O 1
ATOM 3486 N N . LEU A 1 458 ? 17.895 -21.676 -23.006 1.00 37.25 458 LEU A N 1
ATOM 3487 C CA . LEU A 1 458 ? 18.424 -20.887 -21.880 1.00 37.25 458 LEU A CA 1
ATOM 3488 C C . LEU A 1 458 ? 19.946 -20.680 -21.930 1.00 37.25 458 LEU A C 1
ATOM 3490 O O . LEU A 1 458 ? 20.417 -19.614 -21.537 1.00 37.25 458 LEU A O 1
ATOM 3494 N N . THR A 1 459 ? 20.724 -21.627 -22.462 1.00 35.06 459 THR A N 1
ATOM 3495 C CA . THR A 1 459 ? 22.179 -21.443 -22.637 1.00 35.06 459 THR A CA 1
ATOM 3496 C C . THR A 1 459 ? 22.482 -20.337 -23.654 1.00 35.06 459 THR A C 1
ATOM 3498 O O . THR A 1 459 ? 23.388 -19.533 -23.451 1.00 35.06 459 THR A O 1
ATOM 3501 N N . LEU A 1 460 ? 21.642 -20.198 -24.685 1.00 35.56 460 LEU A N 1
ATOM 3502 C CA . LEU A 1 460 ? 21.720 -19.104 -25.662 1.00 35.56 460 LEU A CA 1
ATOM 3503 C C . LEU A 1 460 ? 21.300 -17.734 -25.098 1.00 35.56 460 LEU A C 1
ATOM 3505 O O . LEU A 1 460 ? 21.517 -16.716 -25.749 1.00 35.56 460 LEU A O 1
ATOM 3509 N N . LEU A 1 461 ? 20.702 -17.678 -23.906 1.00 37.84 461 LEU A N 1
ATOM 3510 C CA . LEU A 1 461 ? 20.180 -16.445 -23.305 1.00 37.84 461 LEU A CA 1
ATOM 3511 C C . LEU A 1 461 ? 21.298 -15.586 -22.683 1.00 37.84 461 LEU A C 1
ATOM 3513 O O . LEU A 1 461 ? 21.161 -14.367 -22.598 1.00 37.84 461 LEU A O 1
ATOM 3517 N N . VAL A 1 462 ? 22.432 -16.208 -22.339 1.00 39.50 462 VAL A N 1
ATOM 3518 C CA . VAL A 1 462 ? 23.670 -15.516 -21.940 1.00 39.50 462 VAL A CA 1
ATOM 3519 C C . VAL A 1 462 ? 24.434 -14.997 -23.168 1.00 39.50 462 VAL A C 1
ATOM 3521 O O . VAL A 1 462 ? 25.031 -13.927 -23.102 1.00 39.50 462 VAL A O 1
ATOM 3524 N N . GLU A 1 463 ? 24.356 -15.686 -24.313 1.00 36.88 463 GLU A N 1
ATOM 3525 C CA . GLU A 1 463 ? 25.108 -15.322 -25.528 1.00 36.88 463 GLU A CA 1
ATOM 3526 C C . GLU A 1 463 ? 24.351 -14.369 -26.486 1.00 36.88 463 GLU A C 1
ATOM 3528 O O . GLU A 1 463 ? 24.990 -13.611 -27.215 1.00 36.88 463 GLU A O 1
ATOM 3533 N N . ASN A 1 464 ? 23.009 -14.319 -26.458 1.00 37.91 464 ASN A N 1
ATOM 3534 C CA . ASN A 1 464 ? 22.194 -13.553 -27.425 1.00 37.91 464 ASN A CA 1
ATOM 3535 C C . ASN A 1 464 ? 21.441 -12.337 -26.856 1.00 37.91 464 ASN A C 1
ATOM 3537 O O . ASN A 1 464 ? 20.522 -11.824 -27.497 1.00 37.91 464 ASN A O 1
ATOM 3541 N N . PHE A 1 465 ? 21.830 -11.796 -25.697 1.00 40.31 465 PHE A N 1
ATOM 3542 C CA . PHE A 1 465 ? 21.146 -10.618 -25.131 1.00 40.31 465 PHE A CA 1
ATOM 3543 C C . PHE A 1 465 ? 21.162 -9.385 -26.067 1.00 40.31 465 PHE A C 1
ATOM 3545 O O . PHE A 1 465 ? 20.304 -8.509 -25.968 1.00 40.31 465 PHE A O 1
ATOM 3552 N N . ARG A 1 466 ? 22.084 -9.337 -27.043 1.00 40.44 466 ARG A N 1
ATOM 3553 C CA . ARG A 1 466 ? 22.141 -8.295 -28.085 1.00 40.44 466 ARG A CA 1
ATOM 3554 C C . ARG A 1 466 ? 20.902 -8.252 -28.996 1.00 40.44 466 ARG A C 1
ATOM 3556 O O . ARG A 1 466 ? 20.562 -7.168 -29.477 1.00 40.44 466 ARG A O 1
ATOM 3563 N N . ASP A 1 467 ? 20.184 -9.363 -29.169 1.00 42.62 467 ASP A N 1
ATOM 3564 C CA . ASP A 1 467 ? 18.999 -9.434 -30.041 1.00 42.62 467 ASP A CA 1
ATOM 3565 C C . ASP A 1 467 ? 17.716 -8.881 -29.389 1.00 42.62 467 ASP A C 1
ATOM 3567 O O . ASP A 1 467 ? 16.731 -8.615 -30.081 1.00 42.62 467 ASP A O 1
ATOM 3571 N N . LEU A 1 468 ? 17.710 -8.617 -28.075 1.00 39.53 468 LEU A N 1
ATOM 3572 C CA . LEU A 1 468 ? 16.551 -8.050 -27.363 1.00 39.53 468 LEU A CA 1
ATOM 3573 C C . LEU A 1 468 ? 16.217 -6.607 -27.774 1.00 39.53 468 LEU A C 1
ATOM 3575 O O . LEU A 1 468 ? 15.074 -6.177 -27.629 1.00 39.53 468 LEU A O 1
ATOM 3579 N N . THR A 1 469 ? 17.173 -5.880 -28.357 1.00 38.03 469 THR A N 1
ATOM 3580 C CA . THR A 1 469 ? 16.984 -4.496 -28.838 1.00 38.03 469 THR A CA 1
ATOM 3581 C C . THR A 1 469 ? 15.995 -4.374 -30.006 1.00 38.03 469 THR A C 1
ATOM 3583 O O . THR A 1 469 ? 15.552 -3.271 -30.320 1.00 38.03 469 THR A O 1
ATOM 3586 N N . ARG A 1 470 ? 15.616 -5.494 -30.640 1.00 33.59 470 ARG A N 1
ATOM 3587 C CA . ARG A 1 470 ? 14.629 -5.554 -31.736 1.00 33.59 470 ARG A CA 1
ATOM 3588 C C . ARG A 1 470 ? 13.338 -6.293 -31.371 1.00 33.59 470 AR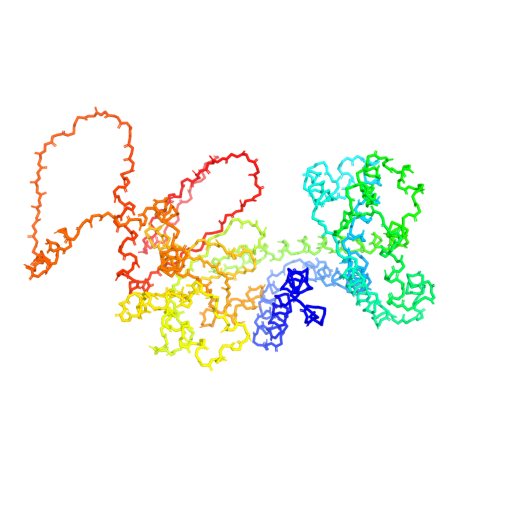G A C 1
ATOM 3590 O O . ARG A 1 470 ? 12.454 -6.409 -32.217 1.00 33.59 470 ARG A O 1
ATOM 3597 N N . ASN A 1 471 ? 13.222 -6.808 -30.147 1.00 37.31 471 ASN A N 1
ATOM 3598 C CA . ASN A 1 471 ? 12.191 -7.779 -29.792 1.00 37.31 471 ASN A CA 1
ATOM 3599 C C . ASN A 1 471 ? 11.122 -7.216 -28.854 1.00 37.31 471 ASN A C 1
ATOM 3601 O O . ASN A 1 471 ? 11.389 -6.400 -27.973 1.00 37.31 471 ASN A O 1
ATOM 3605 N N . VAL A 1 472 ? 9.895 -7.696 -29.078 1.00 36.00 472 VAL A N 1
ATOM 3606 C CA . VAL A 1 472 ? 8.731 -7.441 -28.233 1.00 36.00 472 VAL A CA 1
ATOM 3607 C C . VAL A 1 472 ? 8.891 -8.235 -26.941 1.00 36.00 472 VAL A C 1
ATOM 3609 O O . VAL A 1 472 ? 9.145 -9.437 -26.970 1.00 36.00 472 VAL A O 1
ATOM 3612 N N . VAL A 1 473 ? 8.757 -7.533 -25.830 1.00 40.84 473 VAL A N 1
ATOM 3613 C CA . VAL A 1 473 ? 8.844 -8.005 -24.459 1.00 40.84 473 VAL A CA 1
ATOM 3614 C C . VAL A 1 473 ? 7.427 -8.125 -23.919 1.00 40.84 473 VAL A C 1
ATOM 3616 O O . VAL A 1 473 ? 6.731 -7.116 -23.913 1.00 40.84 473 VAL A O 1
ATOM 3619 N N . LEU A 1 474 ? 6.999 -9.309 -23.475 1.00 36.81 474 LEU A N 1
ATOM 3620 C CA . LEU A 1 474 ? 5.683 -9.524 -22.862 1.00 36.81 474 LEU A CA 1
ATOM 3621 C C . LEU A 1 474 ? 5.823 -9.590 -21.335 1.00 36.81 474 LEU A C 1
ATOM 3623 O O . LEU A 1 474 ? 6.537 -10.449 -20.820 1.00 36.81 474 LEU A O 1
ATOM 3627 N N . GLY A 1 475 ? 5.127 -8.713 -20.616 1.00 35.19 475 GLY A N 1
ATOM 3628 C CA . GLY A 1 475 ? 4.902 -8.839 -19.178 1.00 35.19 475 GLY A CA 1
ATOM 3629 C C . GLY A 1 475 ? 3.601 -9.596 -18.935 1.00 35.19 475 GLY A C 1
ATOM 3630 O O . GLY A 1 475 ? 2.531 -9.096 -19.289 1.00 35.19 475 GLY A O 1
ATOM 3631 N N . VAL A 1 476 ? 3.686 -10.791 -18.350 1.00 33.78 476 VAL A N 1
ATOM 3632 C CA . VAL A 1 476 ? 2.511 -11.591 -17.965 1.00 33.78 476 VAL A CA 1
ATOM 3633 C C . VAL A 1 476 ? 2.322 -11.464 -16.459 1.00 33.78 476 VAL A C 1
ATOM 3635 O O . VAL A 1 476 ? 3.232 -11.764 -15.698 1.00 33.78 476 VAL A O 1
ATOM 3638 N N . HIS A 1 477 ? 1.157 -11.014 -16.005 1.00 35.97 477 HIS A N 1
ATOM 3639 C CA . HIS A 1 477 ? 0.784 -11.105 -14.589 1.00 35.97 477 HIS A CA 1
ATOM 3640 C C . HIS A 1 477 ? 0.249 -12.521 -14.297 1.00 35.97 477 HIS A C 1
ATOM 3642 O O . HIS A 1 477 ? -0.261 -13.153 -15.200 1.00 35.97 477 HIS A O 1
ATOM 3648 N N . VAL A 1 478 ? 0.325 -13.070 -13.088 1.00 28.81 478 VAL A N 1
ATOM 3649 C CA . VAL A 1 478 ? -0.471 -14.254 -12.686 1.00 28.81 478 VAL A CA 1
ATOM 3650 C C . VAL A 1 478 ? -0.805 -14.057 -11.212 1.00 28.81 478 VAL A C 1
ATOM 3652 O O . VAL A 1 478 ? 0.098 -13.792 -10.422 1.00 28.81 478 VAL A O 1
ATOM 3655 N N . ASP A 1 479 ? -2.083 -14.149 -10.840 1.00 28.77 479 ASP A N 1
ATOM 3656 C CA . ASP A 1 479 ? -2.493 -14.052 -9.436 1.00 28.77 479 ASP A CA 1
ATOM 3657 C C . ASP A 1 479 ? -2.461 -15.433 -8.766 1.00 28.77 479 ASP A C 1
ATOM 3659 O O . ASP A 1 479 ? -3.073 -16.392 -9.240 1.00 28.77 479 ASP A O 1
ATOM 3663 N N . HIS A 1 480 ? -1.790 -15.511 -7.619 1.00 27.83 480 HIS A N 1
ATOM 3664 C CA . HIS A 1 480 ? -1.889 -16.622 -6.681 1.00 27.83 480 HIS A CA 1
ATOM 3665 C C . HIS A 1 480 ? -2.882 -16.274 -5.564 1.00 27.83 480 HIS A C 1
ATOM 3667 O O . HIS A 1 480 ? -2.504 -16.069 -4.409 1.00 27.83 480 HIS A O 1
ATOM 3673 N N . ARG A 1 481 ? -4.177 -16.252 -5.896 1.00 27.22 481 ARG A N 1
ATOM 3674 C CA . ARG A 1 481 ? -5.279 -16.275 -4.914 1.00 27.22 481 ARG A CA 1
ATOM 3675 C C . ARG A 1 481 ? -6.418 -17.205 -5.316 1.00 27.22 481 ARG A C 1
ATOM 3677 O O . ARG A 1 481 ? -7.586 -16.860 -5.184 1.00 27.22 481 ARG A O 1
ATOM 3684 N N . VAL A 1 482 ? -6.095 -18.422 -5.739 1.00 25.86 482 VAL A N 1
ATOM 3685 C CA . VAL A 1 482 ? -7.046 -19.538 -5.674 1.00 25.86 482 VAL A CA 1
ATOM 3686 C C . VAL A 1 482 ? -6.296 -20.763 -5.169 1.00 25.86 482 VAL A C 1
ATOM 3688 O O . VAL A 1 482 ? -5.435 -21.314 -5.850 1.00 25.86 482 VAL A O 1
ATOM 3691 N N . ALA A 1 483 ? -6.595 -21.167 -3.936 1.00 31.72 483 ALA A N 1
ATOM 3692 C CA . ALA A 1 483 ? -6.175 -22.458 -3.425 1.00 31.72 483 ALA A CA 1
ATOM 3693 C C . ALA A 1 483 ? -6.922 -23.553 -4.199 1.00 31.72 483 ALA A C 1
ATOM 3695 O O . ALA A 1 483 ? -8.150 -23.588 -4.188 1.00 31.72 483 ALA A O 1
ATOM 3696 N N . GLY A 1 484 ? -6.170 -24.453 -4.833 1.00 31.84 484 GLY A N 1
ATOM 3697 C CA . GLY A 1 484 ? -6.687 -25.731 -5.314 1.00 31.84 484 GLY A CA 1
ATOM 3698 C C . GLY A 1 484 ? -7.169 -25.746 -6.761 1.00 31.84 484 GLY A C 1
ATOM 3699 O O . GLY A 1 484 ? -8.358 -25.889 -6.998 1.00 31.84 484 GLY A O 1
ATOM 3700 N N . GLN A 1 485 ? -6.235 -25.666 -7.713 1.00 25.92 485 GLN A N 1
ATOM 3701 C CA . GLN A 1 485 ? -6.135 -26.538 -8.897 1.00 25.92 485 GLN A CA 1
ATOM 3702 C C . GLN A 1 485 ? -4.981 -26.028 -9.771 1.00 25.92 485 GLN A C 1
ATOM 3704 O O . GLN A 1 485 ? -5.079 -24.985 -10.410 1.00 25.92 485 GLN A O 1
ATOM 3709 N N . ASN A 1 486 ? -3.867 -26.765 -9.791 1.00 27.88 486 ASN A N 1
ATOM 3710 C CA . ASN A 1 486 ? -2.785 -26.525 -10.743 1.00 27.88 486 ASN A CA 1
ATOM 3711 C C . ASN A 1 486 ? -3.266 -26.943 -12.138 1.00 27.88 486 ASN A C 1
ATOM 3713 O O . ASN A 1 486 ? -3.187 -28.117 -12.493 1.00 27.88 486 ASN A O 1
ATOM 3717 N N . GLN A 1 487 ? -3.754 -25.993 -12.929 1.00 23.61 487 GLN A N 1
ATOM 3718 C CA . GLN A 1 487 ? -3.784 -26.132 -14.380 1.00 23.61 487 GLN A CA 1
ATOM 3719 C C . GLN A 1 487 ? -2.976 -24.997 -14.997 1.00 23.61 487 GLN A C 1
ATOM 3721 O O . GLN A 1 487 ? -3.319 -23.823 -14.882 1.00 23.61 487 GLN A O 1
ATOM 3726 N N . ILE A 1 488 ? -1.879 -25.376 -15.652 1.00 26.42 488 ILE A N 1
ATOM 3727 C CA . ILE A 1 488 ? -1.203 -24.534 -16.632 1.00 26.42 488 ILE A CA 1
ATOM 3728 C C . ILE A 1 488 ? -2.199 -24.381 -17.782 1.00 26.42 488 ILE A C 1
ATOM 3730 O O . ILE A 1 488 ? -2.440 -25.332 -18.524 1.00 26.42 488 ILE A O 1
ATOM 3734 N N . VAL A 1 489 ? -2.822 -23.210 -17.906 1.00 23.75 489 VAL A N 1
ATOM 3735 C CA . VAL A 1 489 ? -3.559 -22.867 -19.123 1.00 23.75 489 VAL A CA 1
ATOM 3736 C C . VAL A 1 489 ? -2.501 -22.616 -20.194 1.00 23.75 489 VAL A C 1
ATOM 3738 O O . VAL A 1 489 ? -1.705 -21.686 -20.072 1.00 23.75 489 VAL A O 1
ATOM 3741 N N . GLY A 1 490 ? -2.434 -23.494 -21.195 1.00 23.00 490 GLY A N 1
ATOM 3742 C CA . GLY A 1 490 ? -1.538 -23.324 -22.335 1.00 23.00 490 GLY A CA 1
ATOM 3743 C C . GLY A 1 490 ? -1.803 -21.985 -23.022 1.00 23.00 490 GLY A C 1
ATOM 3744 O O . GLY A 1 490 ? -2.934 -21.688 -23.398 1.00 23.00 490 GLY A O 1
ATOM 3745 N N . LEU A 1 491 ? -0.763 -21.165 -23.159 1.00 28.19 491 LEU A N 1
ATOM 3746 C CA . LEU A 1 491 ? -0.782 -19.954 -23.973 1.00 28.19 491 LEU A CA 1
ATOM 3747 C C . LEU A 1 491 ? -0.476 -20.352 -25.422 1.00 28.19 491 LEU A C 1
ATOM 3749 O O . LEU A 1 491 ? 0.683 -20.563 -25.772 1.00 28.19 491 LEU A O 1
ATOM 3753 N N . GLU A 1 492 ? -1.501 -20.454 -26.268 1.00 22.23 492 GLU A N 1
ATOM 3754 C CA . GLU A 1 492 ? -1.307 -20.462 -27.722 1.00 22.23 492 GLU A CA 1
ATOM 3755 C C . GLU A 1 492 ? -1.151 -19.014 -28.210 1.00 22.23 492 GLU A C 1
ATOM 3757 O O . GLU A 1 492 ? -2.096 -18.225 -28.233 1.00 22.23 492 GLU A O 1
ATOM 3762 N N . LEU A 1 493 ? 0.079 -18.642 -28.570 1.00 27.22 493 LEU A N 1
ATOM 3763 C CA . LEU A 1 493 ? 0.388 -17.376 -29.230 1.00 27.22 493 LEU A CA 1
ATOM 3764 C C . LEU A 1 493 ? 0.055 -17.501 -30.721 1.00 27.22 493 LEU A C 1
ATOM 3766 O O . LEU A 1 493 ? 0.784 -18.144 -31.474 1.00 27.22 493 LEU A O 1
ATOM 3770 N N . HIS A 1 494 ? -1.029 -16.864 -31.164 1.00 23.59 494 HIS A N 1
ATOM 3771 C CA . HIS A 1 494 ? -1.274 -16.680 -32.592 1.00 23.59 494 HIS A CA 1
ATOM 3772 C C . HIS A 1 494 ? -0.403 -15.543 -33.139 1.00 23.59 494 HIS A C 1
ATOM 3774 O O . HIS A 1 494 ? -0.429 -14.412 -32.653 1.00 23.59 494 HIS A O 1
ATOM 3780 N N . GLU A 1 495 ? 0.376 -15.862 -34.168 1.00 24.59 495 GLU A N 1
ATOM 3781 C CA . GLU A 1 495 ? 1.235 -14.941 -34.903 1.00 24.59 495 GLU A CA 1
ATOM 3782 C C . GLU A 1 495 ? 0.381 -13.866 -35.605 1.00 24.59 495 GLU A C 1
ATOM 3784 O O . GLU A 1 495 ? -0.296 -14.134 -36.597 1.00 24.59 495 GLU A O 1
ATOM 3789 N N . VAL A 1 496 ? 0.379 -12.631 -35.090 1.00 25.56 496 VAL A N 1
ATOM 3790 C CA . VAL A 1 496 ? -0.201 -11.485 -35.806 1.00 25.56 496 VAL A CA 1
ATOM 3791 C C . VAL A 1 496 ? 0.866 -10.947 -36.753 1.00 25.56 496 VAL A C 1
ATOM 3793 O O . VAL A 1 496 ? 1.726 -10.155 -36.368 1.00 25.56 496 VAL A O 1
ATOM 3796 N N . ILE A 1 497 ? 0.832 -11.429 -37.993 1.00 25.50 497 ILE A N 1
ATOM 3797 C CA . ILE A 1 497 ? 1.624 -10.886 -39.098 1.00 25.50 497 ILE A CA 1
ATOM 3798 C C . ILE A 1 497 ? 0.992 -9.555 -39.523 1.00 25.50 497 ILE A C 1
ATOM 3800 O O . ILE A 1 497 ? -0.209 -9.480 -39.785 1.00 25.50 497 ILE A O 1
ATOM 3804 N N . GLU A 1 498 ? 1.803 -8.499 -39.590 1.00 30.66 498 GLU A N 1
ATOM 3805 C CA . GLU A 1 498 ? 1.425 -7.205 -40.161 1.00 30.66 498 GLU A CA 1
ATOM 3806 C C . GLU A 1 498 ? 0.881 -7.384 -41.589 1.00 30.66 498 GLU A C 1
ATOM 3808 O O . GLU A 1 498 ? 1.617 -7.732 -42.512 1.00 30.66 498 GLU A O 1
ATOM 3813 N N . GLY A 1 499 ? -0.418 -7.140 -41.786 1.00 27.59 499 GLY A N 1
ATOM 3814 C CA . GLY A 1 499 ? -1.020 -7.157 -43.118 1.00 27.59 499 GLY A CA 1
ATOM 3815 C C . GLY A 1 499 ? -2.546 -7.206 -43.117 1.00 27.59 499 GLY A C 1
ATOM 3816 O O . GLY A 1 499 ? -3.139 -8.274 -43.068 1.00 27.59 499 GLY A O 1
ATOM 3817 N N . SER A 1 500 ? -3.177 -6.038 -43.261 1.00 25.50 500 SER A N 1
ATOM 3818 C CA . SER A 1 500 ? -4.603 -5.829 -43.576 1.00 25.50 500 SER A CA 1
ATOM 3819 C C . SER A 1 500 ? -5.640 -6.439 -42.615 1.00 25.50 500 SER A C 1
ATOM 3821 O O . SER A 1 500 ? -6.003 -7.609 -42.696 1.00 25.50 500 SER A O 1
ATOM 3823 N N . LEU A 1 501 ? -6.239 -5.583 -41.780 1.00 25.77 501 LEU A N 1
ATOM 3824 C CA . LEU A 1 501 ? -7.540 -5.866 -41.177 1.00 25.77 501 LEU A CA 1
ATOM 3825 C C . LEU A 1 501 ? -8.598 -5.973 -42.294 1.00 25.77 501 LEU A C 1
ATOM 3827 O O . LEU A 1 501 ? -9.011 -4.972 -42.882 1.00 25.77 501 LEU A O 1
ATOM 3831 N N . HIS A 1 502 ? -9.079 -7.182 -42.555 1.00 24.62 502 HIS A N 1
ATOM 3832 C CA . HIS A 1 502 ? -10.464 -7.392 -42.965 1.00 24.62 502 HIS A CA 1
ATOM 3833 C C . HIS A 1 502 ? -11.126 -8.252 -41.899 1.00 24.62 502 HIS A C 1
ATOM 3835 O O . HIS A 1 502 ? -10.920 -9.460 -41.815 1.00 24.62 502 HIS A O 1
ATOM 3841 N N . ALA A 1 503 ? -11.900 -7.584 -41.049 1.00 26.84 503 ALA A N 1
ATOM 3842 C CA . ALA A 1 503 ? -12.728 -8.216 -40.046 1.00 26.84 503 ALA A CA 1
ATOM 3843 C C . ALA A 1 503 ? -13.752 -9.141 -40.721 1.00 26.84 503 ALA A C 1
ATOM 3845 O O . ALA A 1 503 ? -14.541 -8.708 -41.565 1.00 26.84 503 ALA A O 1
ATOM 3846 N N . ARG A 1 504 ? -13.783 -10.407 -40.303 1.00 21.95 504 ARG A N 1
ATOM 3847 C CA . ARG A 1 504 ? -15.001 -11.215 -40.341 1.00 21.95 504 ARG A CA 1
ATOM 3848 C C . ARG A 1 504 ? -15.254 -11.782 -38.959 1.00 21.95 504 ARG A C 1
ATOM 3850 O O . ARG A 1 504 ? -14.587 -12.699 -38.498 1.00 21.95 504 ARG A O 1
ATOM 3857 N N . THR A 1 505 ? -16.238 -11.166 -38.328 1.00 27.36 505 THR A N 1
ATOM 3858 C CA . THR A 1 505 ? -16.991 -11.632 -37.175 1.00 27.36 505 THR A CA 1
ATOM 3859 C C . THR A 1 505 ? -17.476 -13.061 -37.407 1.00 27.36 505 THR A C 1
ATOM 3861 O O . THR A 1 505 ? -18.161 -13.308 -38.396 1.00 27.36 505 THR A O 1
ATOM 3864 N N . HIS A 1 506 ? -17.208 -13.966 -36.471 1.00 22.97 506 HIS A N 1
ATOM 3865 C CA . HIS A 1 506 ? -18.130 -15.052 -36.160 1.00 22.97 506 HIS A CA 1
ATOM 3866 C C . HIS A 1 506 ? -18.137 -15.272 -34.647 1.00 22.97 506 HIS A C 1
ATOM 3868 O O . HIS A 1 506 ? -17.160 -15.726 -34.062 1.00 22.97 506 HIS A O 1
ATOM 3874 N N . LEU A 1 507 ? -19.265 -14.886 -34.042 1.00 25.80 507 LEU A N 1
ATOM 3875 C CA . LEU A 1 507 ? -19.776 -15.473 -32.807 1.00 25.80 507 LEU A CA 1
ATOM 3876 C C . LEU A 1 507 ? -19.765 -17.000 -32.920 1.00 25.80 507 LEU A C 1
ATOM 3878 O O . LEU A 1 507 ? -20.074 -17.495 -34.005 1.00 25.80 507 LEU A O 1
ATOM 3882 N N . LEU A 1 508 ? -19.543 -17.696 -31.803 1.00 23.36 508 LEU A N 1
ATOM 3883 C CA . LEU A 1 508 ? -20.379 -18.819 -31.362 1.00 23.36 508 LEU A CA 1
ATOM 3884 C C . LEU A 1 508 ? -20.067 -19.175 -29.892 1.00 23.36 508 LEU A C 1
ATOM 3886 O O . LEU A 1 508 ? -18.917 -19.442 -29.564 1.00 23.36 508 LEU A O 1
ATOM 3890 N N . GLU A 1 509 ? -21.144 -19.089 -29.098 1.00 25.81 509 GLU A N 1
ATOM 3891 C CA . GLU A 1 509 ? -21.521 -19.740 -27.819 1.00 25.81 509 GLU A CA 1
ATOM 3892 C C . GLU A 1 509 ? -20.495 -19.993 -26.705 1.00 25.81 509 GLU A C 1
ATOM 3894 O O . GLU A 1 509 ? -19.605 -20.858 -26.856 1.00 25.81 509 GLU A O 1
#

Nearest PDB structures (foldseek):
  3wok-assembly1_B  TM=7.473E-01  e=3.175E-15  Pseudoxanthomonas mexicana
  3wor-assembly1_B  TM=7.878E-01  e=1.199E-14  Pseudoxanthomonas mexicana
  3woj-assembly1_B  TM=7.484E-01  e=6.171E-15  Pseudoxanthomonas mexicana
  7dkb-assembly1_A  TM=7.431E-01  e=1.715E-14  Stenotrophomonas maltophilia R551-3
  4y04-assembly1_A-2  TM=6.054E-01  e=1.783E-10  Porphyromonas gingivalis

Sequence (509 aa):
QAYAEEGRVEAQQAMHDLFGVQNSRKARGGLLAALLRPEIITHKAAAEEQLRAVWQGKADDSPWSRVAAAQQAIDAVALRYNLLEGAMAFRSRFFSHARTLLRSAAEAAKPDGERLREFRDAARASLELRLFSEEPLDDAYEVVSLTDSLTFMATSLGLNDPLVQQVLAGMSPAERAAKLVAGTTLGRRRGAAEGQSADRRRELYEGGVAAISASDDTMLALARLVDDESRRLRLVVEEASEIKQQAHAELMQLRLRTASGPIYPDATFTLRLAYGTVRGVGDEAAAAPWTTMADLYAKVEREQGRSPFVLPESWQAARERLDGSEALATTPLNFVSTADIIGGNSGSPVVDRQGRLVGVIFDGNEDSLVLDLAYDADRARAIAVSAGGIATALRDVYQAELLLAELGLKDPVHEEERVTMRQALKNGFYGKGVFHRKTPFSRGGAGETDAADCRLALTLLVENFRDLTRNVVLGVHVDHRVAGQNQIVGLELHEVIEGSLHARTHLLE

pLDDT: mean 80.19, std 24.89, range [21.95, 98.81]

Solvent-accessible surface area (backbone atoms only — not comparable to full-atom values): 29148 Å² total; per-residue (Å²): 104,74,64,34,71,76,37,73,66,39,29,60,72,42,40,66,61,48,50,53,50,52,51,50,48,54,45,53,50,33,35,50,57,43,69,70,34,65,69,56,52,52,51,52,51,54,54,49,52,57,53,56,74,71,59,85,71,58,76,87,75,26,47,67,50,46,34,52,55,24,47,51,56,35,61,77,42,41,69,62,31,39,34,49,62,64,31,54,32,48,41,33,71,45,41,52,40,23,41,50,46,56,48,46,30,62,36,67,78,43,59,59,91,75,24,59,75,72,65,15,76,92,30,39,68,69,43,51,56,62,71,65,52,80,70,60,42,53,68,71,59,40,26,52,39,22,17,52,14,34,42,52,42,32,70,72,68,32,71,86,32,69,66,44,42,61,75,32,65,88,43,53,42,56,59,34,23,44,54,32,61,71,49,42,37,51,52,44,45,62,88,52,56,94,88,66,51,64,48,41,50,63,59,37,54,77,44,24,55,64,40,49,73,72,50,83,34,36,29,41,51,52,32,62,75,46,45,64,64,23,51,56,41,45,50,54,42,51,56,27,47,53,50,31,51,56,25,48,52,54,52,48,53,51,49,63,74,69,50,93,63,94,81,80,82,80,90,76,94,60,79,52,79,28,63,26,38,45,45,53,62,69,88,57,90,77,58,69,38,49,44,27,47,44,53,55,56,55,48,28,59,75,53,67,49,40,84,88,43,56,77,55,69,49,56,53,58,21,48,68,75,36,59,95,38,67,63,29,70,65,33,38,30,33,35,30,19,46,30,74,64,58,97,83,41,60,71,18,46,25,21,42,84,84,69,46,76,52,24,32,29,65,52,57,44,78,62,31,37,30,45,94,80,50,82,50,84,64,60,27,26,28,30,24,42,22,40,50,30,50,51,47,38,36,55,55,39,66,57,39,60,68,59,32,45,74,70,57,66,51,86,84,75,62,74,69,58,59,53,53,51,55,53,51,63,73,66,60,88,80,73,96,72,89,82,85,79,93,78,83,90,75,90,81,81,91,78,76,86,59,71,64,63,62,48,58,56,58,66,46,51,71,76,46,61,80,60,43,68,80,33,53,35,38,37,44,51,79,85,92,83,71,91,88,76,98,68,86,76,81,82,80,81,79,85,82,72,93,73,79,94,74,89,76,90,74,89,82,135